Protein AF-0000000067861861 (afdb_homodimer)

Organism: Listeria monocytogenes serovar 1/2a (strain ATCC BAA-679 / EGD-e) (NCBI:txid169963)

pLDDT: mean 91.62, std 8.87, range [47.34, 98.38]

Radius of gyration: 22.75 Å; Cα contacts (8 Å, |Δi|>4): 854; chains: 2; bounding box: 58×66×50 Å

Foldseek 3Di:
DPPLVVLLVCCQQAVVVLLVPDPCFVVFKDKDKDAAFRKDKCLPDQFKKFWQAAKKWKFFDDDHDTATQDIHHHRDIRFLVCLVDPPSDPGSIIIIHGLHITMMMTGHHVSSCVSNVVRHHVVVSSVSNVVLVVLSNVLSVVLLVDDPLSSLLLQVQLQQVPQWDDDDQKTWRDQSCALCNVCSNNVHDSVVSLVSLVVCVVVPQWVDSHGGTIGDCVVSPVVPDPSSSRD/DPPLVVLLVCCQQFVVVLLVPDPCFVVFKDKDKDAAFDKDKCLPDQFKKFWQAAKKWKFFDDDHDTATQDIHHHRDIRALVCLVDPPSDPGSIIIIHGLHITMMMTGHHVSSCVSNVVRHHVVVSSVSNVVLVVLSNVLSVVLLVDDPLSSLLLQVQLQQVPQWDDDDQKTWRDQSCALCNVCSNNVHDSVVSLVSLVVCVVVPQWVDSHPGTIGDCVVSPVVPDPSSSRD

Solvent-accessible surface area (backbone atoms only — not comparable to full-atom values): 24322 Å² total; per-residue (Å²): 122,56,72,66,53,46,52,44,48,39,48,65,70,30,41,59,66,54,48,63,70,42,92,60,33,74,82,43,40,48,79,43,79,37,47,58,71,36,76,44,75,54,60,85,52,81,38,44,33,27,30,63,38,51,53,35,35,35,20,38,70,56,93,93,41,73,25,39,75,41,69,38,38,64,46,33,70,61,39,55,68,47,58,72,37,79,67,76,60,90,81,54,37,29,39,33,37,19,64,32,70,25,30,34,35,39,31,36,42,68,60,48,48,56,59,46,49,73,72,37,55,59,63,55,44,50,48,56,53,42,53,53,51,41,52,31,37,52,44,46,45,31,41,68,47,44,59,67,64,60,28,51,53,48,48,51,50,14,45,36,72,76,58,33,39,82,52,85,88,28,32,27,36,51,62,59,62,31,67,64,51,46,14,53,51,68,54,49,54,50,68,57,44,54,52,44,44,50,51,38,32,76,73,51,38,26,77,37,72,59,82,44,34,25,39,26,44,74,53,43,55,68,70,44,55,75,90,64,46,6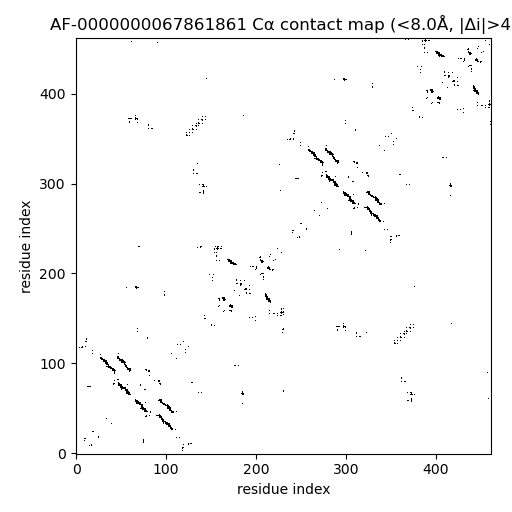2,99,122,57,72,66,54,45,52,43,47,40,49,65,70,29,41,57,66,54,47,62,70,41,92,61,32,74,81,43,41,47,78,43,80,37,48,57,72,35,76,44,76,54,60,84,52,82,38,44,33,27,30,63,37,52,52,35,36,35,21,38,72,57,91,94,42,74,25,40,76,42,70,37,37,65,45,34,68,62,38,54,69,47,57,73,35,81,66,76,57,90,82,53,37,30,39,33,36,18,61,31,71,26,31,34,33,38,31,36,42,69,60,49,48,57,59,45,48,73,72,38,56,59,63,56,44,50,47,54,52,42,53,53,51,40,53,33,37,51,46,47,45,32,40,68,48,44,57,66,64,62,29,50,52,49,49,51,51,14,45,35,71,76,56,32,38,82,51,85,86,29,33,26,36,50,63,57,62,32,66,64,52,46,14,54,50,68,55,50,54,50,68,58,44,53,53,43,43,50,51,38,30,75,73,51,38,26,77,38,70,59,82,44,34,25,39,26,42,75,54,43,55,68,72,44,56,74,89,64,47,62,98

Structure (mmCIF, N/CA/C/O backbone):
data_AF-0000000067861861-model_v1
#
loop_
_entity.id
_entity.type
_entity.pdbx_description
1 polymer 'Lmo2165 protein'
#
loop_
_atom_site.group_PDB
_atom_site.id
_atom_site.type_symbol
_atom_site.label_atom_id
_atom_site.label_alt_id
_atom_site.label_comp_id
_atom_site.label_asym_id
_atom_site.label_entity_id
_atom_site.label_seq_id
_atom_site.pdbx_PDB_ins_code
_atom_site.Cartn_x
_atom_site.Cartn_y
_atom_site.Cartn_z
_atom_site.occupancy
_atom_site.B_iso_or_equiv
_atom_site.auth_seq_id
_atom_site.auth_comp_id
_atom_site.auth_asym_id
_atom_site.auth_atom_id
_atom_site.pdbx_PDB_model_num
ATOM 1 N N . MET A 1 1 ? -14.945 -25.859 12.438 1 62.5 1 MET A N 1
ATOM 2 C CA . MET A 1 1 ? -15.68 -24.906 11.609 1 62.5 1 MET A CA 1
ATOM 3 C C . MET A 1 1 ? -16.906 -25.547 10.984 1 62.5 1 MET A C 1
ATOM 5 O O . MET A 1 1 ? -16.812 -26.625 10.398 1 62.5 1 MET A O 1
ATOM 9 N N . ASN A 1 2 ? -18.125 -25.156 11.328 1 80.62 2 ASN A N 1
ATOM 10 C CA . ASN A 1 2 ? -19.312 -25.734 10.703 1 80.62 2 ASN A CA 1
ATOM 11 C C . ASN A 1 2 ? -19.328 -25.484 9.195 1 80.62 2 ASN A C 1
ATOM 13 O O . ASN A 1 2 ? -18.469 -24.781 8.672 1 80.62 2 ASN A O 1
ATOM 17 N N . THR A 1 3 ? -20.031 -26.281 8.516 1 83.06 3 THR A N 1
ATOM 18 C CA . THR A 1 3 ? -20.094 -26.281 7.059 1 83.06 3 THR A CA 1
ATOM 19 C C . THR A 1 3 ? -20.266 -24.859 6.531 1 83.06 3 THR A C 1
ATOM 21 O O . THR A 1 3 ? -19.641 -24.484 5.539 1 83.06 3 THR A O 1
ATOM 24 N N . LEU A 1 4 ? -21.062 -24.125 7.246 1 84.88 4 LEU A N 1
ATOM 25 C CA . LEU A 1 4 ? -21.297 -22.75 6.84 1 84.88 4 LEU A CA 1
ATOM 26 C C . LEU A 1 4 ? -20.047 -21.906 6.988 1 84.88 4 LEU A C 1
ATOM 28 O O . LEU A 1 4 ? -19.688 -21.156 6.078 1 84.88 4 LEU A O 1
ATOM 32 N N . GLU A 1 5 ? -19.359 -22.062 8.023 1 84.19 5 GLU A N 1
ATOM 33 C CA . GLU A 1 5 ? -18.125 -21.328 8.281 1 84.19 5 GLU A CA 1
ATOM 34 C C . GLU A 1 5 ? -17.047 -21.688 7.266 1 84.19 5 GLU A C 1
ATOM 36 O O . GLU A 1 5 ? -16.281 -20.828 6.836 1 84.19 5 GLU A O 1
ATOM 41 N N . LYS A 1 6 ? -17.094 -22.953 6.922 1 84.44 6 LYS A N 1
ATOM 42 C CA . LYS A 1 6 ? -16.125 -23.406 5.934 1 84.44 6 LYS A CA 1
ATOM 43 C C . LYS A 1 6 ? -16.375 -22.766 4.57 1 84.44 6 L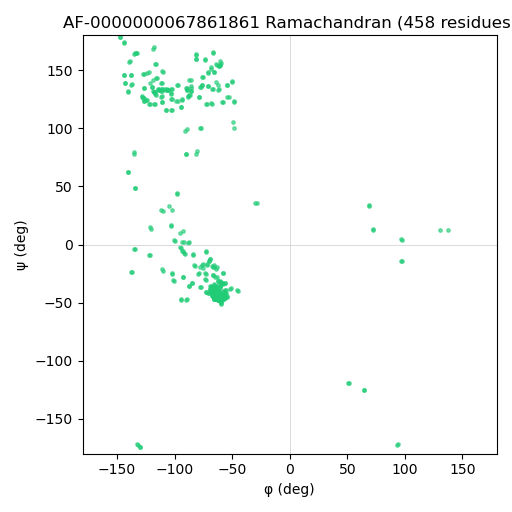YS A C 1
ATOM 45 O O . LYS A 1 6 ? -15.438 -22.375 3.883 1 84.44 6 LYS A O 1
ATOM 50 N N . ARG A 1 7 ? -17.688 -22.781 4.262 1 83 7 ARG A N 1
ATOM 51 C CA . ARG A 1 7 ? -18.062 -22.172 2.988 1 83 7 ARG A CA 1
ATOM 52 C C . ARG A 1 7 ? -17.719 -20.688 2.969 1 83 7 ARG A C 1
ATOM 54 O O . ARG A 1 7 ? -17.203 -20.188 1.976 1 83 7 ARG A O 1
ATOM 61 N N . GLN A 1 8 ? -17.922 -20.016 4.051 1 87.31 8 GLN A N 1
ATOM 62 C CA . GLN A 1 8 ? -17.609 -18.594 4.176 1 87.31 8 GLN A CA 1
ATOM 63 C C . GLN A 1 8 ? -16.109 -18.344 4.078 1 87.31 8 GLN A C 1
ATOM 65 O O . GLN A 1 8 ? -15.664 -17.422 3.391 1 87.31 8 GLN A O 1
ATOM 70 N N . HIS A 1 9 ? -15.406 -19.234 4.648 1 89.69 9 HIS A N 1
ATOM 71 C CA . HIS A 1 9 ? -13.953 -19.141 4.594 1 89.69 9 HIS A CA 1
ATOM 72 C C . HIS A 1 9 ? -13.438 -19.359 3.178 1 89.69 9 HIS A C 1
ATOM 74 O O . HIS A 1 9 ? -12.555 -18.641 2.707 1 89.69 9 HIS A O 1
ATOM 80 N N . GLU A 1 10 ? -13.969 -20.328 2.543 1 89.69 10 GLU A N 1
ATOM 81 C CA . GLU A 1 10 ? -13.562 -20.641 1.173 1 89.69 10 GLU A CA 1
ATOM 82 C C . GLU A 1 10 ? -13.836 -19.453 0.241 1 89.69 10 GLU A C 1
ATOM 84 O O . GLU A 1 10 ? -13 -19.109 -0.597 1 89.69 10 GLU A O 1
ATOM 89 N N . ILE A 1 11 ? -15.016 -18.844 0.352 1 92.31 11 ILE A N 1
ATOM 90 C CA . ILE A 1 11 ? -15.398 -17.719 -0.491 1 92.31 11 ILE A CA 1
ATOM 91 C C . ILE A 1 11 ? -14.422 -16.562 -0.292 1 92.31 11 ILE A C 1
ATOM 93 O O . ILE A 1 11 ? -14.031 -15.898 -1.254 1 92.31 11 ILE A O 1
ATOM 97 N N . LEU A 1 12 ? -13.953 -16.391 0.922 1 93.31 12 LEU A N 1
ATOM 98 C CA . LEU A 1 12 ? -13.047 -15.297 1.236 1 93.31 12 LEU A CA 1
ATOM 99 C C . LEU A 1 12 ? -11.633 -15.609 0.759 1 93.31 12 LEU A C 1
ATOM 101 O O . LEU A 1 12 ? -10.961 -14.742 0.195 1 93.31 12 LEU A O 1
ATOM 105 N N . THR A 1 13 ? -11.211 -16.859 0.845 1 92.69 13 THR A N 1
ATOM 106 C CA . THR A 1 13 ? -9.797 -17.172 0.64 1 92.69 13 THR A CA 1
ATOM 107 C C . THR A 1 13 ? -9.57 -17.75 -0.756 1 92.69 13 THR A C 1
ATOM 109 O O . THR A 1 13 ? -8.461 -17.688 -1.283 1 92.69 13 THR A O 1
ATOM 112 N N . ASN A 1 14 ? -10.602 -18.344 -1.363 1 93.56 14 ASN A N 1
ATOM 113 C CA . ASN A 1 14 ? -10.508 -18.953 -2.684 1 93.56 14 ASN A CA 1
ATOM 114 C C . ASN A 1 14 ? -11.758 -18.688 -3.518 1 93.56 14 ASN A C 1
ATOM 116 O O . ASN A 1 14 ? -12.422 -19.625 -3.961 1 93.56 14 ASN A O 1
ATOM 120 N N . PRO A 1 15 ? -12.039 -17.422 -3.816 1 96.25 15 PRO A N 1
ATOM 121 C CA . PRO A 1 15 ? -13.305 -17.078 -4.469 1 96.25 15 PRO A CA 1
ATOM 122 C C . PRO A 1 15 ? -13.43 -17.672 -5.871 1 96.25 15 PRO A C 1
ATOM 124 O O . PRO A 1 15 ? -14.523 -18.047 -6.297 1 96.25 15 PRO A O 1
ATOM 127 N N . LEU A 1 16 ? -12.344 -17.719 -6.602 1 97 16 LEU A N 1
ATOM 128 C CA . LEU A 1 16 ? -12.398 -18.297 -7.934 1 97 16 LEU A CA 1
ATOM 129 C C . LEU A 1 16 ? -12.859 -19.75 -7.875 1 97 16 LEU A C 1
ATOM 131 O O . LEU A 1 16 ? -13.711 -20.172 -8.656 1 97 16 LEU A O 1
ATOM 135 N N . HIS A 1 17 ? -12.25 -20.531 -6.973 1 96.44 17 HIS A N 1
ATOM 136 C CA . HIS A 1 17 ? -12.633 -21.938 -6.789 1 96.44 17 HIS A CA 1
ATOM 137 C C . HIS A 1 17 ? -14.125 -22.062 -6.484 1 96.44 17 HIS A C 1
ATOM 139 O O . HIS A 1 17 ? -14.797 -22.953 -7.016 1 96.44 17 HIS A O 1
ATOM 145 N N . PHE A 1 18 ? -14.633 -21.203 -5.672 1 96.38 18 PHE A N 1
ATOM 146 C CA . PHE A 1 18 ? -16.047 -21.203 -5.32 1 96.38 18 PHE A CA 1
ATOM 147 C C . PHE A 1 18 ? -16.922 -20.938 -6.543 1 96.38 18 PHE A C 1
ATOM 149 O O . PHE A 1 18 ? -17.922 -21.609 -6.766 1 96.38 18 PHE A O 1
ATOM 156 N N . CYS A 1 19 ? -16.578 -19.938 -7.336 1 97 19 CYS A N 1
ATOM 157 C CA . CYS A 1 19 ? -17.328 -19.578 -8.531 1 97 19 CYS A CA 1
ATOM 158 C C . CYS A 1 19 ? -17.359 -20.734 -9.523 1 97 19 CYS A C 1
ATOM 160 O O . CYS A 1 19 ? -18.359 -20.969 -10.195 1 97 19 CYS A O 1
ATOM 162 N N . LYS A 1 20 ? -16.297 -21.438 -9.594 1 97.19 20 LYS A N 1
ATOM 163 C CA . LYS A 1 20 ? -16.156 -22.531 -10.555 1 97.19 20 LYS A CA 1
ATOM 164 C C . LYS A 1 20 ? -17.125 -23.672 -10.25 1 97.19 20 LYS A C 1
ATOM 166 O O . LYS A 1 20 ? -17.391 -24.516 -11.109 1 97.19 20 LYS A O 1
ATOM 171 N N . LYS A 1 21 ? -17.641 -23.703 -9.07 1 96 21 LYS A N 1
ATOM 172 C CA . LYS A 1 21 ? -18.578 -24.75 -8.672 1 96 21 LYS A CA 1
ATOM 173 C C . LYS A 1 21 ? -19.953 -24.516 -9.273 1 96 21 LYS A C 1
ATOM 175 O O . LYS A 1 21 ? -20.812 -25.406 -9.281 1 96 21 LYS A O 1
ATOM 180 N N . SER A 1 22 ? -20.203 -23.344 -9.719 1 96.69 22 SER A N 1
ATOM 181 C CA . SER A 1 22 ? -21.5 -23.016 -10.328 1 96.69 22 SER A CA 1
ATOM 182 C C . SER A 1 22 ? -21.594 -23.578 -11.742 1 96.69 22 SER A C 1
ATOM 184 O O . SER A 1 22 ? -20.641 -23.469 -12.523 1 96.69 22 SER A O 1
ATOM 186 N N . GLY A 1 23 ? -22.719 -24.141 -12.086 1 96.81 23 GLY A N 1
ATOM 187 C CA . GLY A 1 23 ? -22.953 -24.625 -13.438 1 96.81 23 GLY A CA 1
ATOM 188 C C . GLY A 1 23 ? -22.953 -23.5 -14.469 1 96.81 23 GLY A C 1
ATOM 189 O O . GLY A 1 23 ? -22.766 -23.75 -15.656 1 96.81 23 GLY A O 1
ATOM 190 N N . ASP A 1 24 ? -23.172 -22.234 -14.055 1 97.44 24 ASP A N 1
ATOM 191 C CA . ASP A 1 24 ? -23.25 -21.078 -14.953 1 97.44 24 ASP A CA 1
ATOM 192 C C . ASP A 1 24 ? -21.891 -20.422 -15.109 1 97.44 24 ASP A C 1
ATOM 194 O O . ASP A 1 24 ? -21.75 -19.453 -15.859 1 97.44 24 ASP A O 1
ATOM 198 N N . PHE A 1 25 ? -20.859 -20.922 -14.523 1 97.81 25 PHE A N 1
ATOM 199 C CA . PHE A 1 25 ? -19.547 -20.281 -14.477 1 97.81 25 PHE A CA 1
ATOM 200 C C . PHE A 1 25 ? -19.016 -20.047 -15.883 1 97.81 25 PHE A C 1
ATOM 202 O O . PHE A 1 25 ? -18.562 -18.953 -16.203 1 97.81 25 PHE A O 1
ATOM 209 N N . ALA A 1 26 ? -19.125 -21.031 -16.703 1 97.5 26 ALA A N 1
ATOM 210 C CA . ALA A 1 26 ? -18.578 -20.969 -18.062 1 97.5 26 ALA A CA 1
ATOM 211 C C . ALA A 1 26 ? -19.219 -19.828 -18.844 1 97.5 26 ALA A C 1
ATOM 213 O O . ALA A 1 26 ? -18.562 -19.188 -19.672 1 97.5 26 ALA A O 1
ATOM 214 N N . LYS A 1 27 ? -20.438 -19.547 -18.547 1 97.88 27 LYS A N 1
ATOM 215 C CA . LYS A 1 27 ? -21.188 -18.516 -19.266 1 97.88 27 LYS A CA 1
ATOM 216 C C . LYS A 1 27 ? -20.781 -17.125 -18.797 1 97.88 27 LYS A C 1
ATOM 218 O O . LYS A 1 27 ? -21 -16.125 -19.516 1 97.88 27 LYS A O 1
ATOM 223 N N . HIS A 1 28 ? -20.188 -17.062 -17.656 1 97.56 28 HIS A N 1
ATOM 224 C CA . HIS A 1 28 ? -19.938 -15.758 -17.047 1 97.56 28 HIS A CA 1
ATOM 225 C C . HIS A 1 28 ? -18.453 -15.539 -16.797 1 97.56 28 HIS A C 1
ATOM 227 O O . HIS A 1 28 ? -18.062 -14.672 -16.016 1 97.56 28 HIS A O 1
ATOM 233 N N . SER A 1 29 ? -17.625 -16.344 -17.406 1 97.06 29 SER A N 1
ATOM 234 C CA . SER A 1 29 ? -16.188 -16.234 -17.203 1 97.06 29 SER A CA 1
ATOM 235 C C . SER A 1 29 ? -15.43 -16.438 -18.516 1 97.06 29 SER A C 1
ATOM 237 O O . SER A 1 29 ? -15.977 -17 -19.469 1 97.06 29 SER A O 1
ATOM 239 N N . MET A 1 30 ? -14.273 -15.945 -18.578 1 96.44 30 MET A N 1
ATOM 240 C CA . MET A 1 30 ? -13.383 -16.094 -19.734 1 96.44 30 MET A CA 1
ATOM 241 C C . MET A 1 30 ? -11.945 -16.312 -19.281 1 96.44 30 MET A C 1
ATOM 243 O O . MET A 1 30 ? -11.445 -15.586 -18.406 1 96.44 30 MET A O 1
ATOM 247 N N . SER A 1 31 ? -11.312 -17.297 -19.859 1 96.88 31 SER A N 1
ATOM 248 C CA . SER A 1 31 ? -9.906 -17.562 -19.594 1 96.88 31 SER A CA 1
ATOM 249 C C . SER A 1 31 ? -9.008 -16.797 -20.578 1 96.88 31 SER A C 1
ATOM 251 O O . SER A 1 31 ? -9.273 -16.781 -21.781 1 96.88 31 SER A O 1
ATOM 253 N N . ILE A 1 32 ? -7.988 -16.188 -20.078 1 96.06 32 ILE A N 1
ATOM 254 C CA . ILE A 1 32 ? -7.023 -15.43 -20.875 1 96.06 32 ILE A CA 1
ATOM 255 C C . ILE A 1 32 ? -5.625 -16 -20.672 1 96.06 32 ILE A C 1
ATOM 257 O O . ILE A 1 32 ? -5.121 -16.047 -19.547 1 96.06 32 ILE A O 1
ATOM 261 N N . LYS A 1 33 ? -5.047 -16.422 -21.719 1 97.94 33 LYS A N 1
ATOM 262 C CA . LYS A 1 33 ? -3.676 -16.922 -21.656 1 97.94 33 LYS A CA 1
ATOM 263 C C . LYS A 1 33 ? -2.668 -15.781 -21.797 1 97.94 33 LYS A C 1
ATOM 265 O O . LYS A 1 33 ? -2.834 -14.891 -22.625 1 97.94 33 LYS A O 1
ATOM 270 N N . LEU A 1 34 ? -1.706 -15.789 -20.906 1 97.19 34 LEU A N 1
ATOM 271 C CA . LEU A 1 34 ? -0.598 -14.844 -20.969 1 97.19 34 LEU A CA 1
ATOM 272 C C . LEU A 1 34 ? 0.704 -15.555 -21.328 1 97.19 34 LEU A C 1
ATOM 274 O O . LEU A 1 34 ? 1.073 -16.531 -20.688 1 97.19 34 LEU A O 1
ATOM 278 N N . SER A 1 35 ? 1.356 -15.023 -22.359 1 97.06 35 SER A N 1
ATOM 279 C CA . SER A 1 35 ? 2.672 -15.547 -22.703 1 97.06 35 SER A CA 1
ATOM 280 C C . SER A 1 35 ? 3.76 -14.945 -21.812 1 97.06 35 SER A C 1
ATOM 282 O O . SER A 1 35 ? 3.543 -13.914 -21.172 1 97.06 35 SER A O 1
ATOM 284 N N . LYS A 1 36 ? 4.859 -15.609 -21.859 1 95.5 36 LYS A N 1
ATOM 285 C CA . LYS A 1 36 ? 6.016 -15.062 -21.156 1 95.5 36 LYS A CA 1
ATOM 286 C C . LYS A 1 36 ? 6.305 -13.633 -21.594 1 95.5 36 LYS A C 1
ATOM 288 O O . LYS A 1 36 ? 6.332 -13.344 -22.797 1 95.5 36 LYS A O 1
ATOM 293 N N . ASN A 1 37 ? 6.391 -12.734 -20.625 1 94.5 37 ASN A N 1
ATOM 294 C CA . ASN A 1 37 ? 6.754 -11.336 -20.797 1 94.5 37 ASN A CA 1
ATOM 295 C C . ASN A 1 37 ? 5.625 -10.547 -21.469 1 94.5 37 ASN A C 1
ATOM 297 O O . ASN A 1 37 ? 5.848 -9.445 -21.969 1 94.5 37 ASN A O 1
ATOM 301 N N . GLU A 1 38 ? 4.492 -11.195 -21.5 1 94.06 38 GLU A N 1
ATOM 302 C CA . GLU A 1 38 ? 3.355 -10.453 -22.031 1 94.06 38 GLU A CA 1
ATOM 303 C C . GLU A 1 38 ? 2.789 -9.484 -20.984 1 94.06 38 GLU A C 1
ATOM 305 O O . GLU A 1 38 ? 2.545 -9.875 -19.844 1 94.06 38 GLU A O 1
ATOM 310 N N . LEU A 1 39 ? 2.678 -8.25 -21.391 1 94 39 LEU A N 1
ATOM 311 C CA . LEU A 1 39 ? 2.033 -7.242 -20.547 1 94 39 LEU A CA 1
ATOM 312 C C . LEU A 1 39 ? 0.525 -7.23 -20.781 1 94 39 LEU A C 1
ATOM 314 O O . LEU A 1 39 ? 0.064 -7.219 -21.922 1 94 39 LEU A O 1
ATOM 318 N N . PHE A 1 40 ? -0.239 -7.312 -19.734 1 93.81 40 PHE A N 1
ATOM 319 C CA . PHE A 1 40 ? -1.694 -7.301 -19.812 1 93.81 40 PHE A CA 1
ATOM 320 C C . PHE A 1 40 ? -2.271 -6.18 -18.953 1 93.81 40 PHE A C 1
ATOM 322 O O . PHE A 1 40 ? -2.008 -6.113 -17.75 1 93.81 40 PHE A O 1
ATOM 329 N N . ASP A 1 41 ? -3.072 -5.289 -19.547 1 90 41 ASP A N 1
ATOM 330 C CA . ASP A 1 41 ? -3.725 -4.18 -18.859 1 90 41 ASP A CA 1
ATOM 331 C C . ASP A 1 41 ? -5.141 -4.555 -18.422 1 90 41 ASP A C 1
ATOM 333 O O . ASP A 1 41 ? -6.008 -4.789 -19.266 1 90 41 ASP A O 1
ATOM 337 N N . VAL A 1 42 ? -5.402 -4.543 -17.078 1 83.12 42 VAL A N 1
ATOM 338 C CA . VAL A 1 42 ? -6.711 -4.953 -16.594 1 83.12 42 VAL A CA 1
ATOM 339 C C . VAL A 1 42 ? -7.598 -3.727 -16.406 1 83.12 42 VAL A C 1
ATOM 341 O O . VAL A 1 42 ? -8.719 -3.836 -15.891 1 83.12 42 VAL A O 1
ATOM 344 N N . ASP A 1 43 ? -7.312 -2.506 -16.578 1 69.25 43 ASP A N 1
ATOM 345 C CA . ASP A 1 43 ? -8.07 -1.273 -16.391 1 69.25 43 ASP A CA 1
ATOM 346 C C . ASP A 1 43 ? -9.344 -1.28 -17.234 1 69.25 43 ASP A C 1
ATOM 348 O O . ASP A 1 43 ? -10.352 -0.68 -16.859 1 69.25 43 ASP A O 1
ATOM 352 N N . PHE A 1 44 ? -9.422 -1.945 -18.219 1 62.88 44 PHE A N 1
ATOM 353 C CA . PHE A 1 44 ? -10.555 -1.849 -19.125 1 62.88 44 PHE A CA 1
ATOM 354 C C . PHE A 1 44 ? -11.492 -3.037 -18.969 1 62.88 44 PHE A C 1
ATOM 356 O O . PHE A 1 44 ? -12.281 -3.34 -19.859 1 62.88 44 PHE A O 1
ATOM 363 N N . VAL A 1 45 ? -11.438 -3.387 -17.672 1 63.56 45 VAL A N 1
ATOM 364 C CA . VAL A 1 45 ? -12.188 -4.637 -17.562 1 63.56 45 VAL A CA 1
ATOM 365 C C . VAL A 1 45 ? -13.375 -4.457 -16.625 1 63.56 45 VAL A C 1
ATOM 367 O O . VAL A 1 45 ? -13.32 -3.656 -15.695 1 63.56 45 VAL A O 1
ATOM 370 N N . THR A 1 46 ? -14.523 -5.121 -17.031 1 75.31 46 THR A N 1
ATOM 371 C CA . THR A 1 46 ? -15.789 -4.973 -16.328 1 75.31 46 THR A CA 1
ATOM 372 C C . THR A 1 46 ? -15.977 -6.094 -15.305 1 75.31 46 THR A C 1
ATOM 374 O O . THR A 1 46 ? -17.031 -6.199 -14.68 1 75.31 46 THR A O 1
ATOM 377 N N . GLY A 1 47 ? -14.953 -6.844 -15.078 1 90.06 47 GLY A N 1
ATOM 378 C CA . GLY A 1 47 ? -15.109 -7.945 -14.141 1 90.06 47 GLY A CA 1
ATOM 379 C C . GLY A 1 47 ? -13.984 -8.023 -13.125 1 90.06 47 GLY A C 1
ATOM 380 O O . GLY A 1 47 ? -13.266 -7.051 -12.914 1 90.06 47 GLY A O 1
ATOM 381 N N . ILE A 1 48 ? -14.023 -9.094 -12.398 1 94.69 48 ILE A N 1
ATOM 382 C CA . ILE A 1 48 ? -12.945 -9.398 -11.461 1 94.69 48 ILE A CA 1
ATOM 383 C C . ILE A 1 48 ? -12.055 -10.492 -12.047 1 94.69 48 ILE A C 1
ATOM 385 O O . ILE A 1 48 ? -12.539 -11.461 -12.625 1 94.69 48 ILE A O 1
ATOM 389 N N . TYR A 1 49 ? -10.812 -10.281 -11.961 1 95.88 49 TYR A N 1
ATOM 390 C CA . TYR A 1 49 ? -9.836 -11.164 -12.586 1 95.88 49 TYR A CA 1
ATOM 391 C C . TYR A 1 49 ? -9.031 -11.922 -11.539 1 95.88 49 TYR A C 1
ATOM 393 O O . TYR A 1 49 ? -8.641 -11.344 -10.516 1 95.88 49 TYR A O 1
ATOM 401 N N . PHE A 1 50 ? -8.797 -13.188 -11.812 1 97.44 50 PHE A N 1
ATOM 402 C CA . PHE A 1 50 ? -8.039 -14.062 -10.914 1 97.44 50 PHE A CA 1
ATOM 403 C C . PHE A 1 50 ? -6.898 -14.742 -11.656 1 97.44 50 PHE A C 1
ATOM 405 O O . PHE A 1 50 ? -7.035 -15.078 -12.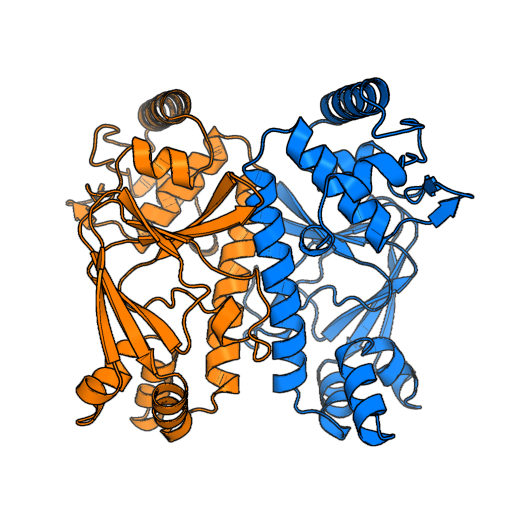836 1 97.44 50 PHE A O 1
ATOM 412 N N . VAL A 1 51 ? -5.824 -14.953 -10.93 1 97.75 51 VAL A N 1
ATOM 413 C CA . VAL A 1 51 ? -4.824 -15.875 -11.453 1 97.75 51 VAL A CA 1
ATOM 414 C C . VAL A 1 51 ? -5.352 -17.312 -11.375 1 97.75 51 VAL A C 1
ATOM 416 O O . VAL A 1 51 ? -5.73 -17.781 -10.305 1 97.75 51 VAL A O 1
ATOM 419 N N . GLU A 1 52 ? -5.414 -17.922 -12.492 1 98 52 GLU A N 1
ATOM 420 C CA . GLU A 1 52 ? -5.84 -19.328 -12.539 1 98 52 GLU A CA 1
ATOM 421 C C . GLU A 1 52 ? -4.641 -20.266 -12.516 1 98 52 GLU A C 1
ATOM 423 O O . GLU A 1 52 ? -4.656 -21.281 -11.812 1 98 52 GLU A O 1
ATOM 428 N N . LYS A 1 53 ? -3.67 -19.969 -13.344 1 97.69 53 LYS A N 1
ATOM 429 C CA . LYS A 1 53 ? -2.447 -20.766 -13.414 1 97.69 53 LYS A CA 1
ATOM 430 C C . LYS A 1 53 ? -1.217 -19.859 -13.516 1 97.69 53 LYS A C 1
ATOM 432 O O . LYS A 1 53 ? -1.237 -18.844 -14.219 1 97.69 53 LYS A O 1
ATOM 437 N N . GLY A 1 54 ? -0.161 -20.312 -12.711 1 96.69 54 GLY A N 1
ATOM 438 C CA . GLY A 1 54 ? 1.126 -19.656 -12.836 1 96.69 54 GLY A CA 1
ATOM 439 C C . GLY A 1 54 ? 1.315 -18.531 -11.828 1 96.69 54 GLY A C 1
ATOM 440 O O . GLY A 1 54 ? 0.565 -18.422 -10.859 1 96.69 54 GLY A O 1
ATOM 441 N N . ILE A 1 55 ? 2.4 -17.75 -11.977 1 96.88 55 ILE A N 1
ATOM 442 C CA . ILE A 1 55 ? 2.74 -16.578 -11.188 1 96.88 55 ILE A CA 1
ATOM 443 C C . ILE A 1 55 ? 2.691 -15.336 -12.07 1 96.88 55 ILE A C 1
ATOM 445 O O . ILE A 1 55 ? 3.146 -15.359 -13.219 1 96.88 55 ILE A O 1
ATOM 449 N N . VAL A 1 56 ? 2.057 -14.312 -11.602 1 97.25 56 VAL A N 1
ATOM 450 C CA . VAL A 1 56 ? 1.927 -13.062 -12.336 1 97.25 56 VAL A CA 1
ATOM 451 C C . VAL A 1 56 ? 2.398 -11.898 -11.469 1 97.25 56 VAL A C 1
ATOM 453 O O . VAL A 1 56 ? 2.113 -11.859 -10.273 1 97.25 56 VAL A O 1
ATOM 456 N N . MET A 1 57 ? 3.182 -11.016 -12.055 1 96.69 57 MET A N 1
ATOM 457 C CA . MET A 1 57 ? 3.555 -9.781 -11.367 1 96.69 57 MET A CA 1
ATOM 458 C C . MET A 1 57 ? 2.537 -8.68 -11.648 1 96.69 57 MET A C 1
ATOM 460 O O . MET A 1 57 ? 2.115 -8.492 -12.789 1 96.69 57 MET A O 1
ATOM 464 N N . LYS A 1 58 ? 2.145 -8.047 -10.625 1 96 58 LYS A N 1
ATOM 465 C CA . LYS A 1 58 ? 1.196 -6.938 -10.719 1 96 58 LYS A CA 1
ATOM 466 C C . LYS A 1 58 ? 1.871 -5.605 -10.398 1 96 58 LYS A C 1
ATOM 468 O O . LYS A 1 58 ? 2.643 -5.512 -9.438 1 96 58 LYS A O 1
ATOM 473 N N . GLY A 1 59 ? 1.631 -4.586 -11.203 1 93.12 59 GLY A N 1
ATOM 474 C CA . GLY A 1 59 ? 2.172 -3.256 -10.984 1 93.12 59 GLY A CA 1
ATOM 475 C C . GLY A 1 59 ? 1.214 -2.148 -11.383 1 93.12 59 GLY A C 1
ATOM 476 O O . GLY A 1 59 ? 0.103 -2.418 -11.844 1 93.12 59 GLY A O 1
ATOM 477 N N . THR A 1 60 ? 1.601 -0.991 -11.094 1 89.06 60 THR A N 1
ATOM 478 C CA . THR A 1 60 ? 0.909 0.227 -11.5 1 89.06 60 THR A CA 1
ATOM 479 C C . THR A 1 60 ? 1.783 1.061 -12.438 1 89.06 60 THR A C 1
ATOM 481 O O . THR A 1 60 ? 3.012 0.955 -12.398 1 89.06 60 THR A O 1
ATOM 484 N N . GLN A 1 61 ? 1.067 1.84 -13.211 1 87.38 61 GLN A N 1
ATOM 485 C CA . GLN A 1 61 ? 1.807 2.564 -14.242 1 87.38 61 GLN A CA 1
ATOM 486 C C . GLN A 1 61 ? 1.652 4.074 -14.07 1 87.38 61 GLN A C 1
ATOM 488 O O . GLN A 1 61 ? 0.563 4.559 -13.758 1 87.38 61 GLN A O 1
ATOM 493 N N . ILE A 1 62 ? 2.723 4.77 -14.18 1 77.75 62 ILE A N 1
ATOM 494 C CA . ILE A 1 62 ? 2.756 6.219 -14.352 1 77.75 62 ILE A CA 1
ATOM 495 C C . ILE A 1 62 ? 3.596 6.574 -15.578 1 77.75 62 ILE A C 1
ATOM 497 O O . ILE A 1 62 ? 4.754 6.16 -15.688 1 77.75 62 ILE A O 1
ATOM 501 N N . ASP A 1 63 ? 2.967 7.316 -16.516 1 78.88 63 ASP A N 1
ATOM 502 C CA . ASP A 1 63 ? 3.621 7.613 -17.797 1 78.88 63 ASP A CA 1
ATOM 503 C C . ASP A 1 63 ? 4.152 6.34 -18.438 1 78.88 63 ASP A C 1
ATOM 505 O O . ASP A 1 63 ? 3.41 5.375 -18.625 1 78.88 63 ASP A O 1
ATOM 509 N N . ASP A 1 64 ? 5.449 6.285 -18.641 1 82.5 64 ASP A N 1
ATOM 510 C CA . ASP A 1 64 ? 6.012 5.137 -19.344 1 82.5 64 ASP A CA 1
ATOM 511 C C . ASP A 1 64 ? 6.676 4.168 -18.375 1 82.5 64 ASP A C 1
ATOM 513 O O . ASP A 1 64 ? 7.34 3.217 -18.797 1 82.5 64 ASP A O 1
ATOM 517 N N . TYR A 1 65 ? 6.324 4.367 -17.172 1 84.94 65 TYR A N 1
ATOM 518 C CA . TYR A 1 65 ? 6.996 3.545 -16.172 1 84.94 65 TYR A CA 1
ATOM 519 C C . TYR A 1 65 ? 6 2.658 -15.438 1 84.94 65 TYR A C 1
ATOM 521 O O . TYR A 1 65 ? 4.906 3.104 -15.086 1 84.94 65 TYR A O 1
ATOM 529 N N . ILE A 1 66 ? 6.355 1.358 -15.352 1 90.62 66 ILE A N 1
ATOM 530 C CA . ILE A 1 66 ? 5.566 0.421 -14.562 1 90.62 66 ILE A CA 1
ATOM 531 C C . ILE A 1 66 ? 6.355 -0.014 -13.328 1 90.62 66 ILE A C 1
ATOM 533 O O . ILE A 1 66 ? 7.484 -0.496 -13.445 1 90.62 66 ILE A O 1
ATOM 537 N N . GLY A 1 67 ? 5.785 0.215 -12.211 1 91.94 67 GLY A N 1
ATOM 538 C CA . GLY A 1 67 ? 6.332 -0.303 -10.969 1 91.94 67 GLY A CA 1
ATOM 539 C C . GLY A 1 67 ? 5.582 -1.516 -10.445 1 91.94 67 GLY A C 1
ATOM 540 O O . GLY A 1 67 ? 4.41 -1.417 -10.078 1 91.94 67 GLY A O 1
ATOM 541 N N . TYR A 1 68 ? 6.277 -2.656 -10.391 1 94.06 68 TYR A N 1
ATOM 542 C CA . TYR A 1 68 ? 5.668 -3.887 -9.898 1 94.06 68 TYR A CA 1
ATOM 543 C C . TYR A 1 68 ? 5.777 -3.982 -8.383 1 94.06 68 TYR A C 1
ATOM 545 O O . TYR A 1 68 ? 6.836 -3.701 -7.812 1 94.06 68 TYR A O 1
ATOM 553 N N . ASP A 1 69 ? 4.668 -4.387 -7.766 1 92.44 69 ASP A N 1
ATOM 554 C CA . ASP A 1 69 ? 4.703 -4.348 -6.305 1 92.44 69 ASP A CA 1
ATOM 555 C C . ASP A 1 69 ? 4.117 -5.621 -5.703 1 92.44 69 ASP A C 1
ATOM 557 O O . ASP A 1 69 ? 4.172 -5.82 -4.488 1 92.44 69 ASP A O 1
ATOM 561 N N . GLN A 1 70 ? 3.59 -6.523 -6.566 1 95.25 70 GLN A N 1
ATOM 562 C CA . GLN A 1 70 ? 3.021 -7.75 -6.016 1 95.25 70 GLN A CA 1
ATOM 563 C C . GLN A 1 70 ? 3.285 -8.938 -6.938 1 95.25 70 GLN A C 1
ATOM 565 O O . GLN A 1 70 ? 3.355 -8.781 -8.156 1 95.25 70 GLN A O 1
ATOM 570 N N . LEU A 1 71 ? 3.467 -10.023 -6.266 1 96.38 71 LEU A N 1
ATOM 571 C CA . LEU A 1 71 ? 3.414 -11.32 -6.941 1 96.38 71 LEU A CA 1
ATOM 572 C C . LEU A 1 71 ? 2.09 -12.023 -6.66 1 96.38 71 LEU A C 1
ATOM 574 O O . LEU A 1 71 ? 1.631 -12.055 -5.516 1 96.38 71 LEU A O 1
ATOM 578 N N . LEU A 1 72 ? 1.473 -12.477 -7.699 1 96.75 72 LEU A N 1
ATOM 579 C CA . LEU A 1 72 ? 0.18 -13.141 -7.578 1 96.75 72 LEU A CA 1
ATOM 580 C C . LEU A 1 72 ? 0.275 -14.602 -8.008 1 96.75 72 LEU A C 1
ATOM 582 O O . LEU A 1 72 ? 1.01 -14.93 -8.945 1 96.75 72 LEU A O 1
ATOM 586 N N . LYS A 1 73 ? -0.436 -15.383 -7.332 1 95.94 73 LYS A N 1
ATOM 587 C CA . LYS A 1 73 ? -0.51 -16.812 -7.633 1 95.94 73 LYS A CA 1
ATOM 588 C C . LYS A 1 73 ? -1.96 -17.281 -7.719 1 95.94 73 LYS A C 1
ATOM 590 O O . LYS A 1 73 ? -2.885 -16.469 -7.699 1 95.94 73 LYS A O 1
ATOM 595 N N . HIS A 1 74 ? -2.174 -18.594 -7.871 1 96.25 74 HIS A N 1
ATOM 596 C CA . HIS A 1 74 ? -3.492 -19.188 -8.047 1 96.25 74 HIS A CA 1
ATOM 597 C C . HIS A 1 74 ? -4.48 -18.656 -7.012 1 96.25 74 HIS A C 1
ATOM 599 O O . HIS A 1 74 ? -4.215 -18.719 -5.809 1 96.25 74 HIS A O 1
ATOM 605 N N . GLY A 1 75 ? -5.559 -18.094 -7.488 1 95.94 75 GLY A N 1
ATOM 606 C CA . GLY A 1 75 ? -6.633 -17.656 -6.609 1 95.94 75 GLY A CA 1
ATOM 607 C C . GLY A 1 75 ? -6.566 -16.188 -6.262 1 95.94 75 GLY A C 1
ATOM 608 O O . GLY A 1 75 ? -7.547 -15.609 -5.781 1 95.94 75 GLY A O 1
ATOM 609 N N . ASP A 1 76 ? -5.457 -15.547 -6.512 1 96.06 76 ASP A N 1
ATOM 610 C CA . ASP A 1 76 ? -5.301 -14.141 -6.148 1 96.06 76 ASP A CA 1
ATOM 611 C C . ASP A 1 76 ? -6.062 -13.234 -7.113 1 96.06 76 ASP A C 1
ATOM 613 O O . ASP A 1 76 ? -6.129 -13.516 -8.312 1 96.06 76 ASP A O 1
ATOM 617 N N . VAL A 1 77 ? -6.633 -12.156 -6.602 1 95.88 77 VAL A N 1
ATOM 618 C CA . VAL A 1 77 ? -7.332 -11.156 -7.402 1 95.88 77 VAL A CA 1
ATOM 619 C C . VAL A 1 77 ? -6.316 -10.258 -8.102 1 95.88 77 VAL A C 1
ATOM 621 O O . VAL A 1 77 ? -5.398 -9.734 -7.465 1 95.88 77 VAL A O 1
ATOM 624 N N . CYS A 1 78 ? -6.543 -9.992 -9.391 1 95.12 78 CYS A N 1
ATOM 625 C CA . CYS A 1 78 ? -5.59 -9.227 -10.188 1 95.12 78 CYS A CA 1
ATOM 626 C C . CYS A 1 78 ? -5.934 -7.742 -10.172 1 95.12 78 CYS A C 1
ATOM 628 O O . CYS A 1 78 ? -5.055 -6.898 -10.352 1 95.12 78 CYS A O 1
ATOM 630 N N . ASN A 1 79 ? -7.168 -7.465 -10 1 92.38 79 ASN A N 1
ATOM 631 C CA . ASN A 1 79 ? -7.609 -6.09 -10.203 1 92.38 79 ASN A CA 1
ATOM 632 C C . ASN A 1 79 ? -8.523 -5.621 -9.07 1 92.38 79 ASN A C 1
ATOM 634 O O . ASN A 1 79 ? -9.562 -5.016 -9.32 1 92.38 79 ASN A O 1
ATOM 638 N N . PHE A 1 80 ? -8.125 -5.836 -7.848 1 92.19 80 PHE A N 1
ATOM 639 C CA . PHE A 1 80 ? -8.977 -5.555 -6.699 1 92.19 80 PHE A CA 1
ATOM 640 C C . PHE A 1 80 ? -9.289 -4.062 -6.609 1 92.19 80 PHE A C 1
ATOM 642 O O . PHE A 1 80 ? -10.43 -3.678 -6.348 1 92.19 80 PHE A O 1
ATOM 649 N N . SER A 1 81 ? -8.273 -3.262 -6.82 1 88.5 81 SER A N 1
ATOM 650 C CA . SER A 1 81 ? -8.469 -1.82 -6.699 1 88.5 81 SER A CA 1
ATOM 651 C C . SER A 1 81 ? -9.547 -1.327 -7.66 1 88.5 81 SER A C 1
ATOM 653 O O . SER A 1 81 ? -10.406 -0.535 -7.277 1 88.5 81 SER A O 1
ATOM 655 N N . SER A 1 82 ? -9.484 -1.774 -8.836 1 87.25 82 SER A N 1
ATOM 656 C CA . SER A 1 82 ? -10.484 -1.386 -9.828 1 87.25 82 SER A CA 1
ATOM 657 C C . SER A 1 82 ? -11.852 -1.989 -9.5 1 87.25 82 SER A C 1
ATOM 659 O O . SER A 1 82 ? -12.883 -1.358 -9.727 1 87.25 82 SER A O 1
ATOM 661 N N . PHE A 1 83 ? -11.883 -3.178 -8.984 1 90.12 83 PHE A N 1
ATOM 662 C CA . PHE A 1 83 ? -13.117 -3.859 -8.641 1 90.12 83 PHE A CA 1
ATOM 663 C C . PHE A 1 83 ? -13.852 -3.127 -7.52 1 90.12 83 PHE A C 1
ATOM 665 O O . PHE A 1 83 ? -15.078 -3.014 -7.539 1 90.12 83 PHE A O 1
ATOM 672 N N . MET A 1 84 ? -13.055 -2.691 -6.543 1 87.62 84 MET A N 1
ATOM 673 C CA . MET A 1 84 ? -13.648 -2.055 -5.367 1 87.62 84 MET A CA 1
ATOM 674 C C . MET A 1 84 ? -14.172 -0.663 -5.707 1 87.62 84 MET A C 1
ATOM 676 O O . MET A 1 84 ? -14.977 -0.097 -4.965 1 87.62 84 MET A O 1
ATOM 680 N N . SER A 1 85 ? -13.617 -0.012 -6.734 1 78.38 85 SER A N 1
ATOM 681 C CA . SER A 1 85 ? -14 1.351 -7.09 1 78.38 85 SER A CA 1
ATOM 682 C C . SER A 1 85 ? -15.164 1.357 -8.078 1 78.38 85 SER A C 1
ATOM 684 O O . SER A 1 85 ? -15.18 0.589 -9.039 1 78.38 85 SER A O 1
ATOM 686 N N . SER A 1 86 ? -16.312 1.562 -7.578 1 62.19 86 SER A N 1
ATOM 687 C CA . SER A 1 86 ? -17.469 1.561 -8.461 1 62.19 86 SER A CA 1
ATOM 688 C C . SER A 1 86 ? -17.266 2.5 -9.641 1 62.19 86 SER A C 1
ATOM 690 O O . SER A 1 86 ? -17.828 2.287 -10.719 1 62.19 86 SER A O 1
ATOM 692 N N . ASP A 1 87 ? -16.625 3.658 -9.32 1 56.84 87 ASP A N 1
ATOM 693 C CA . ASP A 1 87 ? -16.453 4.598 -10.422 1 56.84 87 ASP A CA 1
ATOM 694 C C . ASP A 1 87 ? -15.273 4.203 -11.297 1 56.84 87 ASP A C 1
ATOM 696 O O . ASP A 1 87 ? -14.156 4.062 -10.812 1 56.84 87 ASP A O 1
ATOM 700 N N . LEU A 1 88 ? -15.602 3.287 -12.102 1 50.28 88 LEU A N 1
ATOM 701 C CA . LEU A 1 88 ? -14.609 2.842 -13.078 1 50.28 88 LEU A CA 1
ATOM 702 C C . LEU A 1 88 ? -13.664 3.977 -13.445 1 50.28 88 LEU A C 1
ATOM 704 O O . LEU A 1 88 ? -13.898 4.699 -14.414 1 50.28 88 LEU A O 1
ATOM 708 N N . LYS A 1 89 ? -13.32 4.859 -12.484 1 51.81 89 LYS A N 1
ATOM 709 C CA . LYS A 1 89 ? -12.469 5.934 -12.984 1 51.81 89 LYS A CA 1
ATOM 710 C C . LYS A 1 89 ? -11.133 5.395 -13.477 1 51.81 89 LYS A C 1
ATOM 712 O O . LYS A 1 89 ? -10.656 4.363 -13 1 51.81 89 LYS A O 1
ATOM 717 N N . ARG A 1 90 ? -10.641 5.953 -14.609 1 47.34 90 ARG A N 1
ATOM 718 C CA . ARG A 1 90 ? -9.43 5.875 -15.414 1 47.34 90 ARG A CA 1
ATOM 719 C C . ARG A 1 90 ? -8.188 6.008 -14.539 1 47.34 90 ARG A C 1
ATOM 721 O O . ARG A 1 90 ? -8.172 6.781 -13.578 1 47.34 90 ARG A O 1
ATOM 728 N N . ASN A 1 91 ? -7.477 4.973 -14.273 1 53.91 91 ASN A N 1
ATOM 729 C CA . ASN A 1 91 ? -6.066 5.121 -13.922 1 53.91 91 ASN A CA 1
ATOM 730 C C . ASN A 1 91 ? -5.719 4.344 -12.656 1 53.91 91 ASN A C 1
ATOM 732 O O . ASN A 1 91 ? -4.707 4.625 -12.008 1 53.91 91 ASN A O 1
ATOM 736 N N . ILE A 1 92 ? -6.672 3.551 -12.344 1 63.56 92 ILE A N 1
ATOM 737 C CA . ILE A 1 92 ? -6.242 2.742 -11.203 1 63.56 92 ILE A CA 1
ATOM 738 C C . ILE A 1 92 ? -6.031 1.296 -11.648 1 63.56 92 ILE A C 1
ATOM 740 O O . ILE A 1 92 ? -6.168 0.367 -10.852 1 63.56 92 ILE A O 1
ATOM 744 N N . GLY A 1 93 ? -5.703 1.237 -12.852 1 75.94 93 GLY A N 1
ATOM 745 C CA . GLY A 1 93 ? -5.539 -0.086 -13.43 1 75.94 93 GLY A CA 1
ATOM 746 C C . GLY A 1 93 ? -4.273 -0.786 -12.977 1 75.94 93 GLY A C 1
ATOM 747 O O . GLY A 1 93 ? -3.424 -0.18 -12.328 1 75.94 93 GLY A O 1
ATOM 748 N N . ALA A 1 94 ? -4.344 -2.096 -13.156 1 88.81 94 ALA A N 1
ATOM 749 C CA . ALA A 1 94 ? -3.186 -2.932 -12.852 1 88.81 94 ALA A CA 1
ATOM 750 C C . ALA A 1 94 ? -2.529 -3.439 -14.133 1 88.81 94 ALA A C 1
ATOM 752 O O . ALA A 1 94 ? -3.217 -3.789 -15.094 1 88.81 94 ALA A O 1
ATOM 753 N N . GLN A 1 95 ? -1.227 -3.328 -14.188 1 93.38 95 GLN A N 1
ATOM 754 C CA . GLN A 1 95 ? -0.427 -3.957 -15.234 1 93.38 95 GLN A CA 1
ATOM 755 C C . GLN A 1 95 ? 0.083 -5.324 -14.789 1 93.38 95 GLN A C 1
ATOM 757 O O . GLN A 1 95 ? 0.704 -5.449 -13.727 1 93.38 95 GLN A O 1
ATOM 762 N N . LEU A 1 96 ? -0.236 -6.309 -15.586 1 96 96 LEU A N 1
ATOM 763 C CA . LEU A 1 96 ? 0.199 -7.664 -15.266 1 96 96 LEU A CA 1
ATOM 764 C C . LEU A 1 96 ? 1.322 -8.109 -16.188 1 96 96 LEU A C 1
ATOM 766 O O . LEU A 1 96 ? 1.275 -7.844 -17.406 1 96 96 LEU A O 1
ATOM 770 N N . LEU A 1 97 ? 2.348 -8.656 -15.664 1 97.31 97 LEU A N 1
ATOM 771 C CA . LEU A 1 97 ? 3.459 -9.25 -16.406 1 97.31 97 LEU A CA 1
ATOM 772 C C . LEU A 1 97 ? 3.707 -10.688 -15.945 1 97.31 97 LEU A C 1
ATOM 774 O O . LEU A 1 97 ? 3.848 -10.945 -14.75 1 97.31 97 LEU A O 1
ATOM 778 N N . SER A 1 98 ? 3.713 -11.609 -16.875 1 96.75 98 SER A N 1
ATOM 779 C CA . SER A 1 98 ? 3.902 -13.008 -16.516 1 96.75 98 SER A CA 1
ATOM 780 C C . SER A 1 98 ? 5.324 -13.469 -16.828 1 96.75 98 SER A C 1
ATOM 782 O O . SER A 1 98 ? 5.797 -13.328 -17.953 1 96.75 98 SER A O 1
ATOM 784 N N . PRO A 1 99 ? 6.016 -14.016 -15.836 1 96.12 99 PRO A N 1
ATOM 785 C CA . PRO A 1 99 ? 7.363 -14.539 -16.078 1 96.12 99 PRO A CA 1
ATOM 786 C C . PRO A 1 99 ? 7.355 -15.828 -16.906 1 96.12 99 PRO A C 1
ATOM 788 O O . PRO A 1 99 ? 8.398 -16.25 -17.391 1 96.12 99 PRO A O 1
ATOM 791 N N . SER A 1 100 ? 6.25 -16.484 -16.984 1 95.44 100 SER A N 1
ATOM 792 C CA . SER A 1 100 ? 6.031 -17.719 -17.75 1 95.44 100 SER A CA 1
ATOM 793 C C . SER A 1 100 ? 4.602 -17.781 -18.281 1 95.44 100 SER A C 1
ATOM 795 O O . SER A 1 100 ? 3.811 -16.859 -18.078 1 95.44 100 SER A O 1
ATOM 797 N N . SER A 1 101 ? 4.336 -18.859 -19.016 1 96.5 101 SER A N 1
ATOM 798 C CA . SER A 1 101 ? 2.955 -19.047 -19.453 1 96.5 101 SER A CA 1
ATOM 799 C C . SER A 1 101 ? 2.004 -19.125 -18.266 1 96.5 101 SER A C 1
ATOM 801 O O . SER A 1 101 ? 2.242 -19.875 -17.312 1 96.5 101 SER A O 1
ATOM 803 N N . SER A 1 102 ? 1.071 -18.281 -18.25 1 97.75 102 SER A N 1
ATOM 804 C CA . SER A 1 102 ? 0.087 -18.219 -17.172 1 97.75 102 SER A CA 1
ATOM 805 C C . SER A 1 102 ? -1.327 -18.078 -17.719 1 97.75 102 SER A C 1
ATOM 807 O O . SER A 1 102 ? -1.512 -17.875 -18.922 1 97.75 102 SER A O 1
ATOM 809 N N . VAL A 1 103 ? -2.33 -18.312 -16.922 1 98.12 103 VAL A N 1
ATOM 810 C CA . VAL A 1 103 ? -3.734 -18.156 -17.281 1 98.12 103 VAL A CA 1
ATOM 811 C C . VAL A 1 103 ? -4.445 -17.297 -16.25 1 98.12 103 VAL A C 1
ATOM 813 O O . VAL A 1 103 ? -4.328 -17.531 -15.039 1 98.12 103 VAL A O 1
ATOM 816 N N . ILE A 1 104 ? -5.109 -16.281 -16.656 1 97.06 104 ILE A N 1
ATOM 817 C CA . ILE A 1 104 ? -6 -15.508 -15.805 1 97.06 104 ILE A CA 1
ATOM 818 C C . ILE A 1 104 ? -7.449 -15.742 -16.219 1 97.06 104 ILE A C 1
ATOM 820 O O . ILE A 1 104 ? -7.73 -16.016 -17.391 1 97.06 104 ILE A O 1
ATOM 824 N N . THR A 1 105 ? -8.328 -15.68 -15.273 1 97.06 105 THR A N 1
ATOM 825 C CA . THR A 1 105 ? -9.758 -15.852 -15.516 1 97.06 105 THR A CA 1
ATOM 826 C C . THR A 1 105 ? -10.523 -14.578 -15.156 1 97.06 105 THR A C 1
ATOM 828 O O . THR A 1 105 ? -10.414 -14.078 -14.031 1 97.06 105 THR A O 1
ATOM 831 N N . ALA A 1 106 ? -11.203 -14.039 -16.109 1 96.5 106 ALA A N 1
ATOM 832 C CA . ALA A 1 106 ? -12.125 -12.93 -15.875 1 96.5 106 ALA A CA 1
ATOM 833 C C . ALA A 1 106 ? -13.516 -13.445 -15.523 1 96.5 106 ALA A C 1
ATOM 835 O O . ALA A 1 106 ? -14.062 -14.305 -16.219 1 96.5 106 ALA A O 1
ATOM 836 N N . VAL A 1 107 ? -14.062 -12.984 -14.453 1 96.62 107 VAL A N 1
ATOM 837 C CA . VAL A 1 107 ? -15.422 -13.32 -14.039 1 96.62 107 VAL A CA 1
ATOM 838 C C . VAL A 1 107 ? -16.297 -12.078 -14.086 1 96.62 107 VAL A C 1
ATOM 840 O O . VAL A 1 107 ? -15.914 -11.023 -13.578 1 96.62 107 VAL A O 1
ATOM 843 N N . ASP A 1 108 ? -17.422 -12.211 -14.633 1 95.62 108 ASP A N 1
ATOM 844 C CA . ASP A 1 108 ? -18.375 -11.109 -14.68 1 95.62 108 ASP A CA 1
ATOM 845 C C . ASP A 1 108 ? -18.656 -10.562 -13.281 1 95.62 108 ASP A C 1
ATOM 847 O O . ASP A 1 108 ? -18.906 -11.336 -12.344 1 95.62 108 ASP A O 1
ATOM 851 N N . ARG A 1 109 ? -18.688 -9.234 -13.242 1 94 109 ARG A N 1
ATOM 852 C CA . ARG A 1 109 ? -18.844 -8.578 -11.953 1 94 109 ARG A CA 1
ATOM 853 C C . ARG A 1 109 ? -20.156 -9.008 -11.273 1 94 109 ARG A C 1
ATOM 855 O O . ARG A 1 109 ? -20.141 -9.406 -10.109 1 94 109 ARG A O 1
ATOM 862 N N . ASP A 1 110 ? -21.312 -8.922 -11.992 1 94.62 110 ASP A N 1
ATOM 863 C CA . ASP A 1 110 ? -22.625 -9.219 -11.422 1 94.62 110 ASP A CA 1
ATOM 864 C C . ASP A 1 110 ? -22.719 -10.688 -11 1 94.62 110 ASP A C 1
ATOM 866 O O . ASP A 1 110 ? -23.281 -11 -9.953 1 94.62 110 ASP A O 1
ATOM 870 N N . PHE A 1 111 ? -22.203 -11.531 -11.867 1 96.81 111 PHE A N 1
ATOM 871 C CA . PHE A 1 111 ? -22.188 -12.945 -11.531 1 96.81 111 PHE A CA 1
ATOM 872 C C . PHE A 1 111 ? -21.375 -13.195 -10.266 1 96.81 111 PHE A C 1
ATOM 874 O O . PHE A 1 111 ? -21.812 -13.93 -9.375 1 96.81 111 PHE A O 1
ATOM 881 N N . PHE A 1 112 ? -20.203 -12.586 -10.141 1 96.88 112 PHE A N 1
ATOM 882 C CA . PHE A 1 112 ? -19.344 -12.758 -8.984 1 96.88 112 PHE A CA 1
ATOM 883 C C . PHE A 1 112 ? -20.047 -12.297 -7.711 1 96.88 112 PHE A C 1
ATOM 885 O O . PHE A 1 112 ? -20.062 -13.023 -6.711 1 96.88 112 PHE A O 1
ATOM 892 N N . ILE A 1 113 ? -20.609 -11.133 -7.793 1 95.94 113 ILE A N 1
ATOM 893 C CA . ILE A 1 113 ? -21.312 -10.586 -6.637 1 95.94 113 ILE A CA 1
ATOM 894 C C . ILE A 1 113 ? -22.453 -11.516 -6.23 1 95.94 113 ILE A C 1
ATOM 896 O O . ILE A 1 113 ? -22.641 -11.797 -5.047 1 95.94 113 ILE A O 1
ATOM 900 N N . PHE A 1 114 ? -23.188 -11.969 -7.234 1 97.06 114 PHE A N 1
ATOM 901 C CA . PHE A 1 114 ? -24.266 -12.914 -6.988 1 97.06 114 PHE A CA 1
ATOM 902 C C . PHE A 1 114 ? -23.75 -14.148 -6.25 1 97.06 114 PHE A C 1
ATOM 904 O O . PHE A 1 114 ? -24.359 -14.578 -5.27 1 97.06 114 PHE A O 1
ATOM 911 N N . MET A 1 115 ? -22.625 -14.68 -6.676 1 96.81 115 MET A N 1
ATOM 912 C CA . MET A 1 115 ? -22.047 -15.883 -6.09 1 96.81 115 MET A CA 1
ATOM 913 C C . MET A 1 115 ? -21.609 -15.625 -4.652 1 96.81 115 MET A C 1
ATOM 915 O O . MET A 1 115 ? -21.906 -16.422 -3.756 1 96.81 115 MET A O 1
ATOM 919 N N . VAL A 1 116 ? -20.922 -14.539 -4.359 1 96.31 116 VAL A N 1
ATOM 920 C CA . VAL A 1 116 ? -20.359 -14.219 -3.049 1 96.31 116 VAL A CA 1
ATOM 921 C C . VAL A 1 116 ? -21.5 -13.969 -2.055 1 96.31 116 VAL A C 1
ATOM 923 O O . VAL A 1 116 ? -21.438 -14.438 -0.914 1 96.31 116 VAL A O 1
ATOM 926 N N . GLU A 1 117 ? -22.484 -13.312 -2.473 1 96.25 117 GLU A N 1
ATOM 927 C CA . GLU A 1 117 ? -23.562 -12.859 -1.595 1 96.25 117 GLU A CA 1
ATOM 928 C C . GLU A 1 117 ? -24.453 -14.023 -1.158 1 96.25 117 GLU A C 1
ATOM 930 O O . GLU A 1 117 ? -25.297 -13.867 -0.277 1 96.25 117 GLU A O 1
ATOM 935 N N . LYS A 1 118 ? -24.234 -15.172 -1.678 1 93.25 118 LYS A N 1
ATOM 936 C CA . LYS A 1 118 ? -24.953 -16.359 -1.221 1 93.25 118 LYS A CA 1
ATOM 937 C C . LYS A 1 118 ? -24.609 -16.688 0.229 1 93.25 118 LYS A C 1
ATOM 939 O O . LYS A 1 118 ? -25.453 -17.203 0.968 1 93.25 118 LYS A O 1
ATOM 944 N N . HIS A 1 119 ? -23.359 -16.281 0.638 1 92.12 119 HIS A N 1
ATOM 945 C CA . HIS A 1 119 ? -22.953 -16.734 1.962 1 92.12 119 HIS A CA 1
ATOM 946 C C . HIS A 1 119 ? -22.266 -15.609 2.73 1 92.12 119 HIS A C 1
ATOM 948 O O . HIS A 1 119 ? -22.172 -15.656 3.961 1 92.12 119 HIS A O 1
ATOM 954 N N . VAL A 1 120 ? -21.75 -14.688 2.057 1 94.38 120 VAL A N 1
ATOM 955 C CA . VAL A 1 120 ? -21.078 -13.547 2.674 1 94.38 120 VAL A CA 1
ATOM 956 C C . VAL A 1 120 ? -21.453 -12.266 1.947 1 94.38 120 VAL A C 1
ATOM 958 O O . VAL A 1 120 ? -21.797 -12.289 0.762 1 94.38 120 VAL A O 1
ATOM 961 N N . SER A 1 121 ? -21.547 -11.141 2.689 1 94.94 121 SER A N 1
ATOM 962 C CA . SER A 1 121 ? -21.797 -9.883 1.985 1 94.94 121 SER A CA 1
ATOM 963 C C . SER A 1 121 ? -20.625 -9.508 1.086 1 94.94 12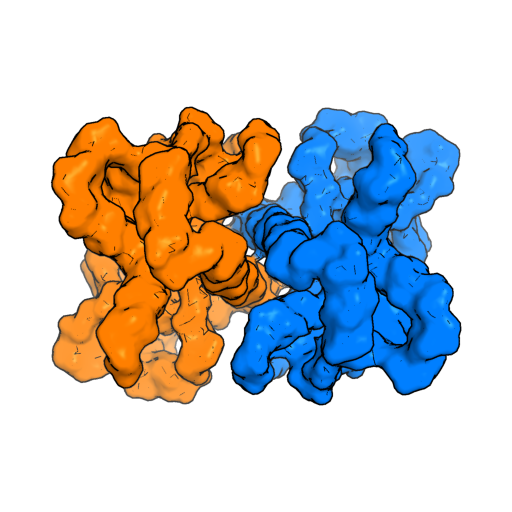1 SER A C 1
ATOM 965 O O . SER A 1 121 ? -19.469 -9.844 1.382 1 94.94 121 SER A O 1
ATOM 967 N N . ILE A 1 122 ? -20.875 -8.859 0.005 1 95.12 122 ILE A N 1
ATOM 968 C CA . ILE A 1 122 ? -19.812 -8.406 -0.896 1 95.12 122 ILE A CA 1
ATOM 969 C C . ILE A 1 122 ? -18.859 -7.484 -0.15 1 95.12 122 ILE A C 1
ATOM 971 O O . ILE A 1 122 ? -17.656 -7.488 -0.408 1 95.12 122 ILE A O 1
ATOM 975 N N . GLU A 1 123 ? -19.375 -6.688 0.831 1 94.25 123 GLU A N 1
ATOM 976 C CA . GLU A 1 123 ? -18.547 -5.801 1.638 1 94.25 123 GLU A CA 1
ATOM 977 C C . GLU A 1 123 ? -17.547 -6.598 2.475 1 94.25 123 GLU A C 1
ATOM 979 O O . GLU A 1 123 ? -16.391 -6.188 2.629 1 94.25 123 GLU A O 1
ATOM 984 N N . GLU A 1 124 ? -18.062 -7.684 2.973 1 93.75 124 GLU A N 1
ATOM 985 C CA . GLU A 1 124 ? -17.172 -8.531 3.76 1 93.75 124 GLU A CA 1
ATOM 986 C C . GLU A 1 124 ? -16.031 -9.078 2.904 1 93.75 124 GLU A C 1
ATOM 988 O O . GLU A 1 124 ? -14.867 -9.094 3.338 1 93.75 124 GLU A O 1
ATOM 993 N N . PHE A 1 125 ? -16.359 -9.508 1.726 1 96 125 PHE A N 1
ATOM 994 C CA . PHE A 1 125 ? -15.336 -9.977 0.799 1 96 125 PHE A CA 1
ATOM 995 C C . PHE A 1 125 ? -14.336 -8.867 0.487 1 96 125 PHE A C 1
ATOM 997 O O . PHE A 1 125 ? -13.125 -9.086 0.553 1 96 125 PHE A O 1
ATOM 1004 N N . MET A 1 126 ? -14.867 -7.715 0.171 1 95.31 126 MET A N 1
ATOM 1005 C CA . MET A 1 126 ? -14.008 -6.602 -0.217 1 95.31 126 MET A CA 1
ATOM 1006 C C . MET A 1 126 ? -13.117 -6.168 0.946 1 95.31 126 MET A C 1
ATOM 1008 O O . MET A 1 126 ? -11.945 -5.844 0.75 1 95.31 126 MET A O 1
ATOM 1012 N N . LEU A 1 127 ? -13.672 -6.207 2.119 1 94.62 127 LEU A N 1
ATOM 1013 C CA . LEU A 1 127 ? -12.875 -5.824 3.279 1 94.62 127 LEU A CA 1
ATOM 1014 C C . LEU A 1 127 ? -11.773 -6.844 3.545 1 94.62 127 LEU A C 1
ATOM 1016 O O . LEU A 1 127 ? -10.656 -6.477 3.916 1 94.62 127 LEU A O 1
ATOM 1020 N N . TYR A 1 128 ? -12.109 -8.086 3.346 1 94.12 128 TYR A N 1
ATOM 1021 C CA . TYR A 1 128 ? -11.109 -9.141 3.494 1 94.12 128 TYR A CA 1
ATOM 1022 C C . TYR A 1 128 ? -9.953 -8.945 2.518 1 94.12 128 TYR A C 1
ATOM 1024 O O . TYR A 1 128 ? -8.789 -8.992 2.91 1 94.12 128 TYR A O 1
ATOM 1032 N N . GLN A 1 129 ? -10.273 -8.68 1.295 1 95.06 129 GLN A N 1
ATOM 1033 C CA . GLN A 1 129 ? -9.266 -8.461 0.267 1 95.06 129 GLN A CA 1
ATOM 1034 C C . GLN A 1 129 ? -8.508 -7.156 0.511 1 95.06 129 GLN A C 1
ATOM 1036 O O . GLN A 1 129 ? -7.301 -7.078 0.268 1 95.06 129 GLN A O 1
ATOM 1041 N N . ALA A 1 130 ? -9.203 -6.172 0.975 1 94.5 130 ALA A N 1
ATOM 1042 C CA . ALA A 1 130 ? -8.578 -4.879 1.243 1 94.5 130 ALA A CA 1
ATOM 1043 C C . ALA A 1 130 ? -7.531 -4.996 2.346 1 94.5 130 ALA A C 1
ATOM 1045 O O . ALA A 1 130 ? -6.445 -4.418 2.24 1 94.5 130 ALA A O 1
ATOM 1046 N N . LYS A 1 131 ? -7.867 -5.695 3.377 1 92.5 131 LYS A N 1
ATOM 1047 C CA . LYS A 1 131 ? -6.918 -5.918 4.465 1 92.5 131 LYS A CA 1
ATOM 1048 C C . LYS A 1 131 ? -5.637 -6.57 3.955 1 92.5 131 LYS A C 1
ATOM 1050 O O . LYS A 1 131 ? -4.535 -6.121 4.281 1 92.5 131 LYS A O 1
ATOM 1055 N N . LYS A 1 132 ? -5.824 -7.523 3.176 1 92.12 132 LYS A N 1
ATOM 1056 C CA . LYS A 1 132 ? -4.688 -8.219 2.588 1 92.12 132 LYS A CA 1
ATOM 1057 C C . LYS A 1 132 ? -3.855 -7.281 1.717 1 92.12 132 LYS A C 1
ATOM 1059 O O . LYS A 1 132 ? -2.629 -7.234 1.842 1 92.12 132 LYS A O 1
ATOM 1064 N N . GLU A 1 133 ? -4.547 -6.527 0.846 1 93.12 133 GLU A N 1
ATOM 1065 C CA . GLU A 1 133 ? -3.881 -5.598 -0.063 1 93.12 133 GLU A CA 1
ATOM 1066 C C . GLU A 1 133 ? -3.094 -4.543 0.707 1 93.12 133 GLU A C 1
ATOM 1068 O O . GLU A 1 133 ? -1.94 -4.258 0.376 1 93.12 133 GLU A O 1
ATOM 1073 N N . ILE A 1 134 ? -3.662 -4.051 1.712 1 92.75 134 ILE A N 1
ATOM 1074 C CA . ILE A 1 134 ? -3.035 -3.002 2.508 1 92.75 134 ILE A CA 1
ATOM 1075 C C . ILE A 1 134 ? -1.8 -3.557 3.211 1 92.75 134 ILE A C 1
ATOM 1077 O O . ILE A 1 134 ? -0.737 -2.932 3.199 1 92.75 134 ILE A O 1
ATOM 1081 N N . MET A 1 135 ? -1.934 -4.73 3.744 1 90.69 135 MET A N 1
ATOM 1082 C CA . MET A 1 135 ? -0.811 -5.34 4.453 1 90.69 135 MET A CA 1
ATOM 1083 C C . MET A 1 135 ? 0.356 -5.594 3.502 1 90.69 135 MET A C 1
ATOM 1085 O O . MET A 1 135 ? 1.509 -5.324 3.844 1 90.69 135 MET A O 1
ATOM 1089 N N . ILE A 1 136 ? 0.053 -6.043 2.393 1 92.38 136 ILE A N 1
ATOM 1090 C CA . ILE A 1 136 ? 1.078 -6.344 1.398 1 92.38 136 ILE A CA 1
ATOM 1091 C C . ILE A 1 136 ? 1.764 -5.051 0.958 1 92.38 136 ILE A C 1
ATOM 1093 O O . ILE A 1 136 ? 2.994 -4.973 0.931 1 92.38 136 ILE A O 1
ATOM 1097 N N . LEU A 1 137 ? 0.974 -4.055 0.67 1 92.88 137 LEU A N 1
ATOM 1098 C CA . LEU A 1 137 ? 1.516 -2.797 0.166 1 92.88 137 LEU A CA 1
ATOM 1099 C C . LEU A 1 137 ? 2.309 -2.072 1.25 1 92.88 137 LEU A C 1
ATOM 1101 O O . LEU A 1 137 ? 3.344 -1.467 0.967 1 92.88 137 LEU A O 1
ATOM 1105 N N . GLN A 1 138 ? 1.821 -2.127 2.467 1 91.06 138 GLN A N 1
ATOM 1106 C CA . GLN A 1 138 ? 2.561 -1.525 3.57 1 91.06 138 GLN A CA 1
ATOM 1107 C C . GLN A 1 138 ? 3.924 -2.189 3.748 1 91.06 138 GLN A C 1
ATOM 1109 O O . GLN A 1 138 ? 4.93 -1.51 3.949 1 91.06 138 GLN A O 1
ATOM 1114 N N . ARG A 1 139 ? 3.9 -3.436 3.68 1 90.62 139 ARG A N 1
ATOM 1115 C CA . ARG A 1 139 ? 5.156 -4.168 3.805 1 90.62 139 ARG A CA 1
ATOM 1116 C C . ARG A 1 139 ? 6.105 -3.822 2.666 1 90.62 139 ARG A C 1
ATOM 1118 O O . ARG A 1 139 ? 7.301 -3.619 2.889 1 90.62 139 ARG A O 1
ATOM 1125 N N . ARG A 1 140 ? 5.57 -3.764 1.551 1 92.69 140 ARG A N 1
ATOM 1126 C CA . ARG A 1 140 ? 6.387 -3.422 0.39 1 92.69 140 ARG A CA 1
ATOM 1127 C C . ARG A 1 140 ? 6.984 -2.025 0.532 1 92.69 140 ARG A C 1
ATOM 1129 O O . ARG A 1 140 ? 8.164 -1.813 0.233 1 92.69 140 ARG A O 1
ATOM 1136 N N . CYS A 1 141 ? 6.199 -1.133 0.951 1 91.75 141 CYS A N 1
ATOM 1137 C CA . CYS A 1 141 ? 6.688 0.223 1.177 1 91.75 141 CYS A CA 1
ATOM 1138 C C . CYS A 1 141 ? 7.82 0.232 2.197 1 91.75 141 CYS A C 1
ATOM 1140 O O . CYS A 1 141 ? 8.844 0.877 1.984 1 91.75 141 CYS A O 1
ATOM 1142 N N . LEU A 1 142 ? 7.586 -0.514 3.197 1 90.56 142 LEU A N 1
ATOM 1143 C CA . LEU A 1 142 ? 8.609 -0.596 4.23 1 90.56 142 LEU A CA 1
ATOM 1144 C C . LEU A 1 142 ? 9.906 -1.181 3.674 1 90.56 142 LEU A C 1
ATOM 1146 O O . LEU A 1 142 ? 10.984 -0.627 3.891 1 90.56 142 LEU A O 1
ATOM 1150 N N . LEU A 1 143 ? 9.797 -2.229 2.975 1 91.75 143 LEU A N 1
ATOM 1151 C CA . LEU A 1 143 ? 10.977 -2.904 2.445 1 91.75 143 LEU A CA 1
ATOM 1152 C C . LEU A 1 143 ? 11.734 -1.996 1.485 1 91.75 143 LEU A C 1
ATOM 1154 O O . LEU A 1 143 ? 12.969 -2.051 1.416 1 91.75 143 LEU A O 1
ATOM 1158 N N . ASN A 1 144 ? 11.008 -1.154 0.815 1 91.25 144 ASN A N 1
ATOM 1159 C CA . ASN A 1 144 ? 11.625 -0.256 -0.157 1 91.25 144 ASN A CA 1
ATOM 1160 C C . ASN A 1 144 ? 12.477 0.811 0.524 1 91.25 144 ASN A C 1
ATOM 1162 O O . ASN A 1 144 ? 13.266 1.487 -0.13 1 91.25 144 ASN A O 1
ATOM 1166 N N . THR A 1 145 ? 12.32 0.956 1.797 1 88.25 145 THR A N 1
ATOM 1167 C CA . THR A 1 145 ? 13.102 1.955 2.512 1 88.25 145 THR A CA 1
ATOM 1168 C C . THR A 1 145 ? 14.398 1.346 3.043 1 88.25 145 THR A C 1
ATOM 1170 O O . THR A 1 145 ? 15.273 2.062 3.535 1 88.25 145 THR A O 1
ATOM 1173 N N . LEU A 1 146 ? 14.562 0.064 2.943 1 89.69 146 LEU A N 1
ATOM 1174 C CA . LEU A 1 146 ? 15.766 -0.625 3.408 1 89.69 146 LEU A CA 1
ATOM 1175 C C . LEU A 1 146 ? 16.875 -0.519 2.377 1 89.69 146 LEU A C 1
ATOM 1177 O O . LEU A 1 146 ? 16.625 -0.208 1.211 1 89.69 146 LEU A O 1
ATOM 1181 N N . LYS A 1 147 ? 18.047 -0.733 2.932 1 90.12 147 LYS A N 1
ATOM 1182 C CA . LYS A 1 147 ? 19.156 -0.931 1.989 1 90.12 147 LYS A CA 1
ATOM 1183 C C . LYS A 1 147 ? 18.906 -2.148 1.104 1 90.12 147 LYS A C 1
ATOM 1185 O O . LYS A 1 147 ? 18.25 -3.105 1.525 1 90.12 147 LYS A O 1
ATOM 1190 N N . VAL A 1 148 ? 19.5 -2.123 -0.043 1 93.06 148 VAL A N 1
ATOM 1191 C CA . VAL A 1 148 ? 19.188 -3.088 -1.091 1 93.06 148 VAL A CA 1
ATOM 1192 C C . VAL A 1 148 ? 19.422 -4.504 -0.579 1 93.06 148 VAL A C 1
ATOM 1194 O O . VAL A 1 148 ? 18.578 -5.391 -0.761 1 93.06 148 VAL A O 1
ATOM 1197 N N . LYS A 1 149 ? 20.516 -4.723 0.085 1 95.94 149 LYS A N 1
ATOM 1198 C CA . LYS A 1 149 ? 20.844 -6.074 0.533 1 95.94 149 LYS A CA 1
ATOM 1199 C C . LYS A 1 149 ? 19.781 -6.602 1.493 1 95.94 149 LYS A C 1
ATOM 1201 O O . LYS A 1 149 ? 19.312 -7.734 1.355 1 95.94 149 LYS A O 1
ATOM 1206 N N . ASP A 1 150 ? 19.375 -5.781 2.443 1 93.88 150 ASP A N 1
ATOM 1207 C CA . ASP A 1 150 ? 18.359 -6.172 3.418 1 93.88 150 ASP A CA 1
ATOM 1208 C C . ASP A 1 150 ? 17 -6.355 2.754 1 93.88 150 ASP A C 1
ATOM 1210 O O . ASP A 1 150 ? 16.25 -7.273 3.102 1 93.88 150 ASP A O 1
ATOM 1214 N N . ARG A 1 151 ? 16.719 -5.492 1.863 1 93.81 151 ARG A N 1
ATOM 1215 C CA . ARG A 1 151 ? 15.477 -5.602 1.116 1 93.81 151 ARG A CA 1
ATOM 1216 C C . ARG A 1 151 ? 15.414 -6.91 0.341 1 93.81 151 ARG A C 1
ATOM 1218 O O . ARG A 1 151 ? 14.414 -7.629 0.404 1 93.81 151 ARG A O 1
ATOM 1225 N N . VAL A 1 152 ? 16.469 -7.203 -0.354 1 96.88 152 VAL A N 1
ATOM 1226 C CA . VAL A 1 152 ? 16.531 -8.422 -1.16 1 96.88 152 VAL A CA 1
ATOM 1227 C C . VAL A 1 152 ? 16.438 -9.648 -0.257 1 96.88 152 VAL A C 1
ATOM 1229 O O . VAL A 1 152 ? 15.711 -10.594 -0.57 1 96.88 152 VAL A O 1
ATOM 1232 N N . LYS A 1 153 ? 17.125 -9.602 0.846 1 96.31 153 LYS A N 1
ATOM 1233 C CA . LYS A 1 153 ? 17.078 -10.695 1.805 1 96.31 153 LYS A CA 1
ATOM 1234 C C . LYS A 1 153 ? 15.656 -10.977 2.27 1 96.31 153 LYS A C 1
ATOM 1236 O O . LYS A 1 153 ? 15.203 -12.125 2.248 1 96.31 153 LYS A O 1
ATOM 1241 N N . HIS A 1 154 ? 14.945 -9.938 2.617 1 94.94 154 HIS A N 1
ATOM 1242 C CA . HIS A 1 154 ? 13.57 -10.07 3.09 1 94.94 154 HIS A CA 1
ATOM 1243 C C . HIS A 1 154 ? 12.648 -10.547 1.972 1 94.94 154 HIS A C 1
ATOM 1245 O O . HIS A 1 154 ? 11.781 -11.391 2.193 1 94.94 154 HIS A O 1
ATOM 1251 N N . LEU A 1 155 ? 12.852 -10.023 0.789 1 95.75 155 LEU A N 1
ATOM 1252 C CA . LEU A 1 155 ? 11.992 -10.383 -0.332 1 95.75 155 LEU A CA 1
ATOM 1253 C C . LEU A 1 155 ? 12.203 -11.844 -0.735 1 95.75 155 LEU A C 1
ATOM 1255 O O . LEU A 1 155 ? 11.242 -12.555 -1.014 1 95.75 155 LEU A O 1
ATOM 1259 N N . ILE A 1 156 ? 13.461 -12.273 -0.732 1 96.75 156 ILE A N 1
ATOM 1260 C CA . ILE A 1 156 ? 13.758 -13.664 -1.077 1 96.75 156 ILE A CA 1
ATOM 1261 C C . ILE A 1 156 ? 13.148 -14.594 -0.036 1 96.75 156 ILE A C 1
ATOM 1263 O O . ILE A 1 156 ? 12.578 -15.633 -0.383 1 96.75 156 ILE A O 1
ATOM 1267 N N . ALA A 1 157 ? 13.227 -14.219 1.191 1 95.62 157 ALA A N 1
ATOM 1268 C CA . ALA A 1 157 ? 12.617 -15.008 2.258 1 95.62 157 ALA A CA 1
ATOM 1269 C C . ALA A 1 157 ? 11.109 -15.102 2.076 1 95.62 157 ALA A C 1
ATOM 1271 O O . ALA A 1 157 ? 10.531 -16.188 2.166 1 95.62 157 ALA A O 1
ATOM 1272 N N . ALA A 1 158 ? 10.492 -14.008 1.787 1 95.38 158 ALA A N 1
ATOM 1273 C CA . ALA A 1 158 ? 9.039 -13.969 1.624 1 95.38 158 ALA A CA 1
ATOM 1274 C C . ALA A 1 158 ? 8.609 -14.773 0.4 1 95.38 158 ALA A C 1
ATOM 1276 O O . ALA A 1 158 ? 7.605 -15.492 0.445 1 95.38 158 ALA A O 1
ATOM 1277 N N . ILE A 1 159 ? 9.359 -14.625 -0.69 1 96.5 159 ILE A N 1
ATOM 1278 C CA . ILE A 1 159 ? 9.055 -15.375 -1.906 1 96.5 159 ILE A CA 1
ATOM 1279 C C . ILE A 1 159 ? 9.211 -16.875 -1.642 1 96.5 159 ILE A C 1
ATOM 1281 O O . ILE A 1 159 ? 8.359 -17.672 -2.053 1 96.5 159 ILE A O 1
ATOM 1285 N N . GLY A 1 160 ? 10.297 -17.234 -0.991 1 95.25 160 GLY A N 1
ATOM 1286 C CA . GLY A 1 160 ? 10.5 -18.625 -0.63 1 95.25 160 GLY A CA 1
ATOM 1287 C C . GLY A 1 160 ? 9.375 -19.203 0.213 1 95.25 160 GLY A C 1
ATOM 1288 O O . GLY A 1 160 ? 8.922 -20.328 -0.018 1 95.25 160 GLY A O 1
ATOM 1289 N N . TYR A 1 161 ? 8.914 -18.438 1.139 1 94.12 161 TYR A N 1
ATOM 1290 C CA . TYR A 1 161 ? 7.844 -18.859 2.033 1 94.12 161 TYR A CA 1
ATOM 1291 C C . TYR A 1 161 ? 6.543 -19.062 1.27 1 94.12 161 TYR A C 1
ATOM 1293 O O . TYR A 1 161 ? 5.855 -20.078 1.456 1 94.12 161 TYR A O 1
ATOM 1301 N N . GLU A 1 162 ? 6.242 -18.156 0.39 1 93.94 162 GLU A N 1
ATOM 1302 C CA . GLU A 1 162 ? 4.934 -18.125 -0.258 1 93.94 162 GLU A CA 1
ATOM 1303 C C . GLU A 1 162 ? 4.914 -19 -1.509 1 93.94 162 GLU A C 1
ATOM 1305 O O . GLU A 1 162 ? 3.9 -19.625 -1.82 1 93.94 162 GLU A O 1
ATOM 1310 N N . TYR A 1 163 ? 6.039 -19.031 -2.213 1 95 163 TYR A N 1
ATOM 1311 C CA . TYR A 1 163 ? 6.035 -19.641 -3.543 1 95 163 TYR A CA 1
ATOM 1312 C C . TYR A 1 163 ? 7.035 -20.781 -3.629 1 95 163 TYR A C 1
ATOM 1314 O O . TYR A 1 163 ? 7.078 -21.5 -4.629 1 95 163 TYR A O 1
ATOM 1322 N N . GLY A 1 164 ? 7.797 -20.891 -2.635 1 95.25 164 GLY A N 1
ATOM 1323 C CA . GLY A 1 164 ? 8.898 -21.828 -2.672 1 95.25 164 GLY A CA 1
ATOM 1324 C 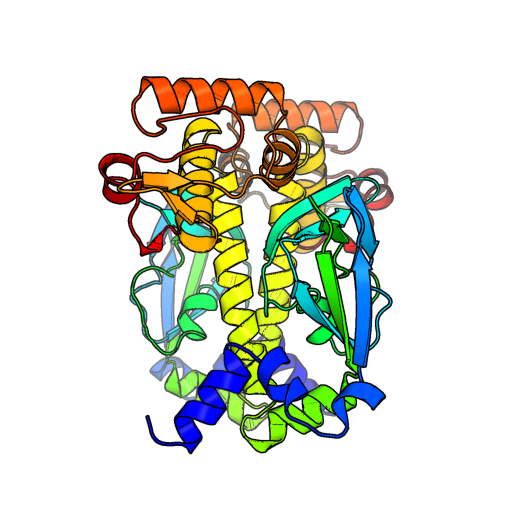C . GLY A 1 164 ? 8.445 -23.266 -2.84 1 95.25 164 GLY A C 1
ATOM 1325 O O . GLY A 1 164 ? 7.32 -23.609 -2.479 1 95.25 164 GLY A O 1
ATOM 1326 N N . ILE A 1 165 ? 9.297 -24.047 -3.395 1 94.56 165 ILE A N 1
ATOM 1327 C CA . ILE A 1 165 ? 9.109 -25.484 -3.566 1 94.56 165 ILE A CA 1
ATOM 1328 C C . ILE A 1 165 ? 10.086 -26.234 -2.672 1 94.56 165 ILE A C 1
ATOM 1330 O O . ILE A 1 165 ? 11.281 -25.938 -2.641 1 94.56 165 ILE A O 1
ATOM 1334 N N . SER A 1 166 ? 9.492 -27.172 -1.994 1 90.81 166 SER A N 1
ATOM 1335 C CA . SER A 1 166 ? 10.367 -27.953 -1.123 1 90.81 166 SER A CA 1
ATOM 1336 C C . SER A 1 166 ? 11.422 -28.703 -1.926 1 90.81 166 SER A C 1
ATOM 1338 O O . SER A 1 166 ? 11.125 -29.266 -2.979 1 90.81 166 SER A O 1
ATOM 1340 N N . ASN A 1 167 ? 12.562 -28.625 -1.5 1 84.88 167 ASN A N 1
ATOM 1341 C CA . ASN A 1 167 ? 13.727 -29.328 -2.023 1 84.88 167 ASN A CA 1
ATOM 1342 C C . ASN A 1 167 ? 14.578 -29.922 -0.901 1 84.88 167 ASN A C 1
ATOM 1344 O O . ASN A 1 167 ? 15.648 -29.406 -0.588 1 84.88 167 ASN A O 1
ATOM 1348 N N . GLY A 1 168 ? 14.047 -31.125 -0.399 1 85.75 168 GLY A N 1
ATOM 1349 C CA . GLY A 1 168 ? 14.656 -31.641 0.815 1 85.75 168 GLY A CA 1
ATOM 1350 C C . GLY A 1 168 ? 14.461 -30.719 2.014 1 85.75 168 GLY A C 1
ATOM 1351 O O . GLY A 1 168 ? 13.336 -30.359 2.344 1 85.75 168 GLY A O 1
ATOM 1352 N N . ASP A 1 169 ? 15.617 -30.344 2.662 1 86.5 169 ASP A N 1
ATOM 1353 C CA . ASP A 1 169 ? 15.594 -29.469 3.824 1 86.5 169 ASP A CA 1
ATOM 1354 C C . ASP A 1 169 ? 15.641 -28 3.398 1 86.5 169 ASP A C 1
ATOM 1356 O O . ASP A 1 169 ? 15.711 -27.094 4.242 1 86.5 169 ASP A O 1
ATOM 1360 N N . ASN A 1 170 ? 15.648 -27.859 2.088 1 90.12 170 ASN A N 1
ATOM 1361 C CA . ASN A 1 170 ? 15.789 -26.5 1.584 1 90.12 170 ASN A CA 1
ATOM 1362 C C . ASN A 1 170 ? 14.578 -26.094 0.751 1 90.12 170 ASN A C 1
ATOM 1364 O O . ASN A 1 170 ? 13.609 -26.844 0.628 1 90.12 170 ASN A O 1
ATOM 1368 N N . ILE A 1 171 ? 14.5 -24.859 0.455 1 95.56 171 ILE A N 1
ATOM 1369 C CA . ILE A 1 171 ? 13.414 -24.312 -0.349 1 95.56 171 ILE A CA 1
ATOM 1370 C C . ILE A 1 171 ? 13.977 -23.719 -1.637 1 95.56 171 ILE A C 1
ATOM 1372 O O . ILE A 1 171 ? 14.977 -23 -1.609 1 95.56 171 ILE A O 1
ATOM 1376 N N . GLN A 1 172 ? 13.359 -24.094 -2.676 1 96.69 172 GLN A N 1
ATOM 1377 C CA . GLN A 1 172 ? 13.75 -23.562 -3.98 1 96.69 172 GLN A CA 1
ATOM 1378 C C . GLN A 1 172 ? 12.734 -22.547 -4.48 1 96.69 172 GLN A C 1
ATOM 1380 O O . GLN A 1 172 ? 11.523 -22.766 -4.406 1 96.69 172 GLN A O 1
ATOM 1385 N N . ILE A 1 173 ? 13.25 -21.359 -4.969 1 96.88 173 ILE A N 1
ATOM 1386 C CA . ILE A 1 173 ? 12.398 -20.375 -5.633 1 96.88 173 ILE A CA 1
ATOM 1387 C C . ILE A 1 173 ? 11.977 -20.906 -7 1 96.88 173 ILE A C 1
ATOM 1389 O O . ILE A 1 173 ? 12.781 -21.5 -7.723 1 96.88 173 ILE A O 1
ATOM 1393 N N . PRO A 1 174 ? 10.695 -20.734 -7.32 1 96 174 PRO A N 1
ATOM 1394 C CA . PRO A 1 174 ? 10.258 -21.234 -8.625 1 96 174 PRO A CA 1
ATOM 1395 C C . PRO A 1 174 ? 11.156 -20.766 -9.773 1 96 174 PRO A C 1
ATOM 1397 O O . PRO A 1 174 ? 11.555 -19.609 -9.812 1 96 174 PRO A O 1
ATOM 1400 N N . GLN A 1 175 ? 11.398 -21.641 -10.68 1 94.38 175 GLN A N 1
ATOM 1401 C CA . GLN A 1 175 ? 12.336 -21.391 -11.758 1 94.38 175 GLN A CA 1
ATOM 1402 C C . GLN A 1 175 ? 11.82 -20.281 -12.688 1 94.38 175 GLN A C 1
ATOM 1404 O O . GLN A 1 175 ? 12.609 -19.609 -13.352 1 94.38 175 GLN A O 1
ATOM 1409 N N . GLU A 1 176 ? 10.523 -20.094 -12.758 1 94.75 176 GLU A N 1
ATOM 1410 C CA . GLU A 1 176 ? 9.945 -19.078 -13.625 1 94.75 176 GLU A CA 1
ATOM 1411 C C . GLU A 1 176 ? 10.328 -17.672 -13.156 1 94.75 176 GLU A C 1
ATOM 1413 O O . GLU A 1 176 ? 10.242 -16.719 -13.922 1 94.75 176 GLU A O 1
ATOM 1418 N N . LEU A 1 177 ? 10.75 -17.578 -11.875 1 96.25 177 LEU A N 1
ATOM 1419 C CA . LEU A 1 177 ? 11.195 -16.297 -11.344 1 96.25 177 LEU A CA 1
ATOM 1420 C C . LEU A 1 177 ? 12.688 -16.109 -11.555 1 96.25 177 LEU A C 1
ATOM 1422 O O . LEU A 1 177 ? 13.477 -16.188 -10.609 1 96.25 177 LEU A O 1
ATOM 1426 N N . SER A 1 178 ? 13.008 -15.766 -12.789 1 95.38 178 SER A N 1
ATOM 1427 C CA . SER A 1 178 ? 14.391 -15.539 -13.18 1 95.38 178 SER A CA 1
ATOM 1428 C C . SER A 1 178 ? 14.969 -14.312 -12.492 1 95.38 178 SER A C 1
ATOM 1430 O O . SER A 1 178 ? 14.227 -13.492 -11.938 1 95.38 178 SER A O 1
ATOM 1432 N N . THR A 1 179 ? 16.297 -14.227 -12.539 1 96.19 179 THR A N 1
ATOM 1433 C CA . THR A 1 179 ? 16.953 -13.062 -11.977 1 96.19 179 THR A CA 1
ATOM 1434 C C . THR A 1 179 ? 16.453 -11.781 -12.641 1 96.19 179 THR A C 1
ATOM 1436 O O . THR A 1 179 ? 16.312 -10.75 -11.977 1 96.19 179 THR A O 1
ATOM 1439 N N . THR A 1 180 ? 16.141 -11.898 -13.914 1 95.06 180 THR A N 1
ATOM 1440 C CA . THR A 1 180 ? 15.609 -10.758 -14.648 1 95.06 180 THR A CA 1
ATOM 1441 C C . THR A 1 180 ? 14.242 -10.352 -14.109 1 95.06 180 THR A C 1
ATOM 1443 O O . THR A 1 180 ? 13.992 -9.18 -13.852 1 95.06 180 THR A O 1
ATOM 1446 N N . PHE A 1 181 ? 13.406 -11.281 -13.867 1 95.62 181 PHE A N 1
ATOM 1447 C CA . PHE A 1 181 ? 12.07 -11 -13.367 1 95.62 181 PHE A CA 1
ATOM 1448 C C . PHE A 1 181 ? 12.125 -10.516 -11.922 1 95.62 181 PHE A C 1
ATOM 1450 O O . PHE A 1 181 ? 11.43 -9.562 -11.555 1 95.62 181 PHE A O 1
ATOM 1457 N N . LEU A 1 182 ? 12.938 -11.133 -11.164 1 96.62 182 LEU A N 1
ATOM 1458 C CA . LEU A 1 182 ? 13.07 -10.727 -9.773 1 96.62 182 LEU A CA 1
ATOM 1459 C C . LEU A 1 182 ? 13.617 -9.312 -9.664 1 96.62 182 LEU A C 1
ATOM 1461 O O . LEU A 1 182 ? 13.211 -8.547 -8.789 1 96.62 182 LEU A O 1
ATOM 1465 N N . SER A 1 183 ? 14.57 -8.938 -10.508 1 96.5 183 SER A N 1
ATOM 1466 C CA . SER A 1 183 ? 15.125 -7.586 -10.469 1 96.5 183 SER A CA 1
ATOM 1467 C C . SER A 1 183 ? 14.07 -6.543 -10.812 1 96.5 183 SER A C 1
ATOM 1469 O O . SER A 1 183 ? 14.023 -5.473 -10.203 1 96.5 183 SER A O 1
ATOM 1471 N N . LYS A 1 184 ? 13.18 -6.855 -11.781 1 93.94 184 LYS A N 1
ATOM 1472 C CA . LYS A 1 184 ? 12.062 -5.973 -12.109 1 93.94 184 LYS A CA 1
ATOM 1473 C C . LYS A 1 184 ? 11.117 -5.824 -10.922 1 93.94 184 LYS A C 1
ATOM 1475 O O . LYS A 1 184 ? 10.695 -4.715 -10.594 1 93.94 184 LYS A O 1
ATOM 1480 N N . PHE A 1 185 ? 10.891 -6.957 -10.297 1 95.44 185 PHE A N 1
ATOM 1481 C CA . PHE A 1 185 ? 9.992 -6.973 -9.156 1 95.44 185 PHE A CA 1
ATOM 1482 C C . PHE A 1 185 ? 10.57 -6.164 -8 1 95.44 185 PHE A C 1
ATOM 1484 O O . PHE A 1 185 ? 9.836 -5.484 -7.277 1 95.44 185 PHE A O 1
ATOM 1491 N N . MET A 1 186 ? 11.867 -6.195 -7.867 1 94.75 186 MET A N 1
ATOM 1492 C CA . MET A 1 186 ? 12.516 -5.555 -6.727 1 94.75 186 MET A CA 1
ATOM 1493 C C . MET A 1 186 ? 12.93 -4.129 -7.07 1 94.75 186 MET A C 1
ATOM 1495 O O . MET A 1 186 ? 13.391 -3.385 -6.199 1 94.75 186 MET A O 1
ATOM 1499 N N . GLY A 1 187 ? 12.773 -3.727 -8.312 1 91.19 187 GLY A N 1
ATOM 1500 C CA . GLY A 1 187 ? 13.07 -2.367 -8.734 1 91.19 187 GLY A CA 1
ATOM 1501 C C . GLY A 1 187 ? 14.547 -2.037 -8.711 1 91.19 187 GLY A C 1
ATOM 1502 O O . GLY A 1 187 ? 14.938 -0.942 -8.297 1 91.19 187 GLY A O 1
ATOM 1503 N N . ILE A 1 188 ? 15.414 -3 -8.992 1 93.38 188 ILE A N 1
ATOM 1504 C CA . ILE A 1 188 ? 16.844 -2.779 -9.078 1 93.38 188 ILE A CA 1
ATOM 1505 C C . ILE A 1 188 ? 17.406 -3.428 -10.344 1 93.38 188 ILE A C 1
ATOM 1507 O O . ILE A 1 188 ? 16.688 -4.152 -11.039 1 93.38 188 ILE A O 1
ATOM 1511 N N . THR A 1 189 ? 18.609 -3.066 -10.734 1 94.44 189 THR A N 1
ATOM 1512 C CA . THR A 1 189 ? 19.188 -3.635 -11.945 1 94.44 189 THR A CA 1
ATOM 1513 C C . THR A 1 189 ? 19.5 -5.117 -11.758 1 94.44 189 THR A C 1
ATOM 1515 O O . THR A 1 189 ? 19.734 -5.566 -10.633 1 94.44 189 THR A O 1
ATOM 1518 N N . ARG A 1 190 ? 19.453 -5.859 -12.875 1 96 190 ARG A N 1
ATOM 1519 C CA . ARG A 1 190 ? 19.766 -7.285 -12.844 1 96 190 ARG A CA 1
ATOM 1520 C C . ARG A 1 190 ? 21.172 -7.531 -12.289 1 96 190 ARG A C 1
ATOM 1522 O O . ARG A 1 190 ? 21.375 -8.477 -11.531 1 96 190 ARG A O 1
ATOM 1529 N N . GLU A 1 191 ? 22.125 -6.688 -12.672 1 97.19 191 GLU A N 1
ATOM 1530 C CA . GLU A 1 191 ? 23.516 -6.801 -12.227 1 97.19 191 GLU A CA 1
ATOM 1531 C C . GLU A 1 191 ? 23.609 -6.641 -10.711 1 97.19 191 GLU A C 1
ATOM 1533 O O . GLU A 1 191 ? 24.297 -7.414 -10.039 1 97.19 191 GLU A O 1
ATOM 1538 N N . TYR A 1 192 ? 22.922 -5.695 -10.266 1 96.5 192 TYR A N 1
ATOM 1539 C CA . TYR A 1 192 ? 22.953 -5.426 -8.836 1 96.5 192 TYR A CA 1
ATOM 1540 C C . TYR A 1 192 ? 22.297 -6.555 -8.047 1 96.5 192 TYR A C 1
ATOM 1542 O O . TYR A 1 192 ? 22.781 -6.934 -6.98 1 96.5 192 TYR A O 1
ATOM 1550 N N . LEU A 1 193 ? 21.266 -7.098 -8.555 1 97.38 193 LEU A N 1
ATOM 1551 C CA . LEU A 1 193 ? 20.609 -8.227 -7.887 1 97.38 193 LEU A CA 1
ATOM 1552 C C . LEU A 1 193 ? 21.531 -9.438 -7.863 1 97.38 193 LEU A C 1
ATOM 1554 O O . LEU A 1 193 ? 21.672 -10.102 -6.828 1 97.38 193 LEU A O 1
ATOM 1558 N N . SER A 1 194 ? 22.125 -9.742 -8.969 1 97.94 194 SER A N 1
ATOM 1559 C CA . SER A 1 194 ? 23.047 -10.867 -9.039 1 97.94 194 SER A CA 1
ATOM 1560 C C . SER A 1 194 ? 24.141 -10.75 -8 1 97.94 194 SER A C 1
ATOM 1562 O O . SER A 1 194 ? 24.484 -11.727 -7.324 1 97.94 194 SER A O 1
ATOM 1564 N N . LEU A 1 195 ? 24.688 -9.531 -7.902 1 98.12 195 LEU A N 1
ATOM 1565 C CA . LEU A 1 195 ? 25.734 -9.273 -6.922 1 98.12 195 LEU A CA 1
ATOM 1566 C C . LEU A 1 195 ? 25.219 -9.461 -5.5 1 98.12 195 LEU A C 1
ATOM 1568 O O . LEU A 1 195 ? 25.906 -10.039 -4.652 1 98.12 195 LEU A O 1
ATOM 1572 N N . THR A 1 196 ? 24.078 -8.984 -5.258 1 98.25 196 THR A N 1
ATOM 1573 C CA . THR A 1 196 ? 23.469 -9.078 -3.934 1 98.25 196 THR A CA 1
ATOM 1574 C C . THR A 1 196 ? 23.188 -10.531 -3.568 1 98.25 196 THR A C 1
ATOM 1576 O O . THR A 1 196 ? 23.438 -10.953 -2.436 1 98.25 196 THR A O 1
ATOM 1579 N N . LEU A 1 197 ? 22.688 -11.281 -4.52 1 98.31 197 LEU A N 1
ATOM 1580 C CA . LEU A 1 197 ? 22.438 -12.703 -4.293 1 98.31 197 LEU A CA 1
ATOM 1581 C C . LEU A 1 197 ? 23.734 -13.438 -3.973 1 98.31 197 LEU A C 1
ATOM 1583 O O . LEU A 1 197 ? 23.766 -14.305 -3.1 1 98.31 197 LEU A O 1
ATOM 1587 N N . SER A 1 198 ? 24.766 -13.086 -4.684 1 98.38 198 SER A N 1
ATOM 1588 C CA . SER A 1 198 ? 26.062 -13.688 -4.43 1 98.38 198 SER A CA 1
ATOM 1589 C C . SER A 1 198 ? 26.547 -13.383 -3.014 1 98.38 198 SER A C 1
ATOM 1591 O O . SER A 1 198 ? 27.109 -14.258 -2.344 1 98.38 198 SER A O 1
ATOM 1593 N N . GLU A 1 199 ? 26.359 -12.156 -2.59 1 98.38 199 GLU A N 1
ATOM 1594 C CA . GLU A 1 199 ? 26.719 -11.758 -1.233 1 98.38 199 GLU A CA 1
ATOM 1595 C C . GLU A 1 199 ? 25.922 -12.547 -0.195 1 98.38 199 GLU A C 1
ATOM 1597 O O . GLU A 1 199 ? 26.469 -12.992 0.81 1 98.38 199 GLU A O 1
ATOM 1602 N N . LEU A 1 200 ? 24.672 -12.734 -0.415 1 98 200 LEU A N 1
ATOM 1603 C CA . LEU A 1 200 ? 23.812 -13.484 0.496 1 98 200 LEU A CA 1
ATOM 1604 C C . LEU A 1 200 ? 24.234 -14.953 0.555 1 98 200 LEU A C 1
ATOM 1606 O O . LEU A 1 200 ? 24.125 -15.594 1.603 1 98 200 LEU A O 1
ATOM 1610 N N . LYS A 1 201 ? 24.672 -15.461 -0.59 1 98.25 201 LYS A N 1
ATOM 1611 C CA . LYS A 1 201 ? 25.188 -16.828 -0.61 1 98.25 201 LYS A CA 1
ATOM 1612 C C . LYS A 1 201 ? 26.469 -16.938 0.216 1 98.25 201 LYS A C 1
ATOM 1614 O O . LYS A 1 201 ? 26.625 -17.859 1.008 1 98.25 201 LYS A O 1
ATOM 1619 N N . LYS A 1 202 ? 27.391 -16.016 0.042 1 98.25 202 LYS A N 1
ATOM 1620 C CA . LYS A 1 202 ? 28.625 -15.977 0.809 1 98.25 202 LYS A CA 1
ATOM 1621 C C . LYS A 1 202 ? 28.344 -15.922 2.309 1 98.25 202 LYS A C 1
ATOM 1623 O O . LYS A 1 202 ? 29.078 -16.516 3.104 1 98.25 202 LYS A O 1
ATOM 1628 N N . GLU A 1 203 ? 27.25 -15.273 2.688 1 97.62 203 GLU A N 1
ATOM 1629 C CA . GLU A 1 203 ? 26.875 -15.133 4.094 1 97.62 203 GLU A CA 1
ATOM 1630 C C . GLU A 1 203 ? 26.109 -16.359 4.582 1 97.62 203 GLU A C 1
ATOM 1632 O O . GLU A 1 203 ? 25.781 -16.453 5.766 1 97.62 203 GLU A O 1
ATOM 1637 N N . GLY A 1 204 ? 25.734 -17.25 3.646 1 97.06 204 GLY A N 1
ATOM 1638 C CA . GLY A 1 204 ? 25.141 -18.531 4.02 1 97.06 204 GLY A CA 1
ATOM 1639 C C . GLY A 1 204 ? 23.625 -18.531 3.957 1 97.06 204 GLY A C 1
ATOM 1640 O O . GLY A 1 204 ? 22.984 -19.531 4.293 1 97.06 204 GLY A O 1
ATOM 1641 N N . TYR A 1 205 ? 22.969 -17.422 3.492 1 97.25 205 TYR A N 1
ATOM 1642 C CA . TYR A 1 205 ? 21.516 -17.344 3.453 1 97.25 205 TYR A CA 1
ATOM 1643 C C . TYR A 1 205 ? 20.953 -18.094 2.256 1 97.25 205 TYR A C 1
ATOM 1645 O O . TYR A 1 205 ? 19.812 -18.531 2.273 1 97.25 205 TYR A O 1
ATOM 1653 N N . LEU A 1 206 ? 21.797 -18.219 1.268 1 97.75 206 LEU A N 1
ATOM 1654 C CA . LEU A 1 206 ? 21.438 -18.938 0.053 1 97.75 206 LEU A CA 1
ATOM 1655 C C . LEU A 1 206 ? 22.422 -20.062 -0.227 1 97.75 206 LEU A C 1
ATOM 1657 O O . LEU A 1 206 ? 23.609 -19.938 0.047 1 97.75 206 LEU A O 1
ATOM 1661 N N . LEU A 1 207 ? 21.906 -21.078 -0.802 1 96.88 207 LEU A N 1
ATOM 1662 C CA . LEU A 1 207 ? 22.734 -22.219 -1.154 1 96.88 207 LEU A CA 1
ATOM 1663 C C . LEU A 1 207 ? 23.094 -22.188 -2.637 1 96.88 207 LEU A C 1
ATOM 1665 O O . LEU A 1 207 ? 24.141 -22.734 -3.037 1 96.88 207 LEU A O 1
ATOM 1669 N N . ASN A 1 208 ? 22.188 -21.641 -3.406 1 95.75 208 ASN A N 1
ATOM 1670 C CA . ASN A 1 208 ? 22.375 -21.484 -4.844 1 95.75 208 ASN A CA 1
ATOM 1671 C C . ASN A 1 208 ? 21.781 -20.172 -5.34 1 95.75 208 ASN A C 1
ATOM 1673 O O . ASN A 1 208 ? 20.734 -19.734 -4.875 1 95.75 208 ASN A O 1
ATOM 1677 N N . THR A 1 209 ? 22.5 -19.5 -6.238 1 93.88 209 THR A N 1
ATOM 1678 C CA . THR A 1 209 ? 22.031 -18.203 -6.723 1 93.88 209 THR A CA 1
ATOM 1679 C C . THR A 1 209 ? 21.594 -18.297 -8.18 1 93.88 209 THR A C 1
ATOM 1681 O O . THR A 1 209 ? 20.891 -17.422 -8.688 1 93.88 209 THR A O 1
ATOM 1684 N N . LYS A 1 210 ? 22.141 -19.312 -8.844 1 90.5 210 LYS A N 1
ATOM 1685 C CA . LYS A 1 210 ? 21.672 -19.531 -10.211 1 90.5 210 LYS A CA 1
ATOM 1686 C C . LYS A 1 210 ? 20.25 -20.062 -10.234 1 90.5 210 LYS A C 1
ATOM 1688 O O . LYS A 1 210 ? 19.828 -20.781 -9.32 1 90.5 210 LYS A O 1
ATOM 1693 N N . ILE A 1 211 ? 19.547 -19.75 -11.164 1 86.25 211 ILE A N 1
ATOM 1694 C CA . ILE A 1 211 ? 18.141 -20.125 -11.234 1 86.25 211 ILE A CA 1
ATOM 1695 C C . ILE A 1 211 ? 18.016 -21.641 -11.398 1 86.25 211 ILE A C 1
ATOM 1697 O O . ILE A 1 211 ? 18.609 -22.219 -12.312 1 86.25 211 ILE A O 1
ATOM 1701 N N . PRO A 1 212 ? 17.359 -22.234 -10.477 1 91.75 212 PRO A N 1
ATOM 1702 C CA . PRO A 1 212 ? 16.531 -21.641 -9.422 1 91.75 212 PRO A CA 1
ATOM 1703 C C . PRO A 1 212 ? 17.344 -21.281 -8.18 1 91.75 212 PRO A C 1
ATOM 1705 O O . PRO A 1 212 ? 18.25 -22.016 -7.781 1 91.75 212 PRO A O 1
ATOM 1708 N N . VAL A 1 213 ? 17.031 -20.188 -7.586 1 95.44 213 VAL A N 1
ATOM 1709 C CA . VAL A 1 213 ? 17.625 -19.781 -6.32 1 95.44 213 VAL A CA 1
ATOM 1710 C C . VAL A 1 213 ? 17.203 -20.734 -5.211 1 95.44 213 VAL A C 1
ATOM 1712 O O . VAL A 1 213 ? 16.031 -21.141 -5.137 1 95.44 213 VAL A O 1
ATOM 1715 N N . VAL A 1 214 ? 18.141 -21.172 -4.391 1 96.56 214 VAL A N 1
ATOM 1716 C CA . VAL A 1 214 ? 17.844 -22.078 -3.279 1 96.56 214 VAL A CA 1
ATOM 1717 C C . VAL A 1 214 ? 18.172 -21.391 -1.956 1 96.56 214 VAL A C 1
ATOM 1719 O O . VAL A 1 214 ? 19.281 -20.875 -1.774 1 96.56 214 VAL A O 1
ATOM 1722 N N . ILE A 1 215 ? 17.234 -21.438 -1.077 1 96.44 215 ILE A N 1
ATOM 1723 C CA . ILE A 1 215 ? 17.328 -20.734 0.2 1 96.44 215 ILE A CA 1
ATOM 1724 C C . ILE A 1 215 ? 17.797 -21.703 1.285 1 96.44 215 ILE A C 1
ATOM 1726 O O . ILE A 1 215 ? 17.375 -22.859 1.33 1 96.44 215 ILE A O 1
ATOM 1730 N N . ASN A 1 216 ? 18.672 -21.25 2.086 1 94.94 216 ASN A N 1
ATOM 1731 C CA . ASN A 1 216 ? 19 -21.922 3.338 1 94.94 216 ASN A CA 1
ATOM 1732 C C . ASN A 1 216 ? 17.938 -21.641 4.402 1 94.94 216 ASN A C 1
ATOM 1734 O O . ASN A 1 216 ? 18.016 -20.641 5.117 1 94.94 216 ASN A O 1
ATOM 1738 N N . VAL A 1 217 ? 17.078 -22.578 4.578 1 92.75 217 VAL A N 1
ATOM 1739 C CA . VAL A 1 217 ? 15.891 -22.391 5.406 1 92.75 217 VAL A CA 1
ATOM 1740 C C . VAL A 1 217 ? 16.297 -22.172 6.859 1 92.75 217 VAL A C 1
ATOM 1742 O O . VAL A 1 217 ? 15.805 -21.266 7.523 1 92.75 217 VAL A O 1
ATOM 1745 N N . GLU A 1 218 ? 17.125 -22.906 7.367 1 91.25 218 GLU A N 1
ATOM 1746 C CA . GLU A 1 218 ? 17.578 -22.812 8.758 1 91.25 218 GLU A CA 1
ATOM 1747 C C . GLU A 1 218 ? 18.109 -21.438 9.078 1 91.25 218 GLU A C 1
ATOM 1749 O O . GLU A 1 218 ? 17.797 -20.859 10.125 1 91.25 218 GLU A O 1
ATOM 1754 N N . LYS A 1 219 ? 18.766 -20.906 8.18 1 94.12 219 LYS A N 1
ATOM 1755 C CA . LYS A 1 219 ? 19.438 -19.641 8.477 1 94.12 219 LYS A CA 1
ATOM 1756 C C . LYS A 1 219 ? 18.516 -18.453 8.164 1 94.12 219 LYS A C 1
ATOM 1758 O O . LYS A 1 219 ? 18.359 -17.562 8.984 1 94.12 219 LYS A O 1
ATOM 1763 N N . LEU A 1 220 ? 17.875 -18.438 6.977 1 94.12 220 LEU A N 1
ATOM 1764 C CA . LEU A 1 220 ? 17.125 -17.281 6.516 1 94.12 220 LEU A CA 1
ATOM 1765 C C . LEU A 1 220 ? 15.828 -17.141 7.305 1 94.12 220 LEU A C 1
ATOM 1767 O O . LEU A 1 220 ? 15.492 -16.031 7.758 1 94.12 220 LEU A O 1
ATOM 1771 N N . PHE A 1 221 ? 15.172 -18.219 7.574 1 91.38 221 PHE A N 1
ATOM 1772 C CA . PHE A 1 221 ? 13.883 -18.125 8.25 1 91.38 221 PHE A CA 1
ATOM 1773 C C . PHE A 1 221 ? 14.07 -17.984 9.75 1 91.38 221 PHE A C 1
ATOM 1775 O O . PHE A 1 221 ? 13.133 -17.609 10.469 1 91.38 221 PHE A O 1
ATOM 1782 N N . ASN A 1 222 ? 15.219 -18.328 10.266 1 89.38 222 ASN A N 1
ATOM 1783 C CA . ASN A 1 222 ? 15.523 -18.062 11.664 1 89.38 222 ASN A CA 1
ATOM 1784 C C . ASN A 1 222 ? 15.773 -16.578 11.914 1 89.38 222 ASN A C 1
ATOM 1786 O O . ASN A 1 222 ? 15.516 -16.078 13.008 1 89.38 222 ASN A O 1
ATOM 1790 N N . GLU A 1 223 ? 16.266 -15.977 10.93 1 89.88 223 GLU A N 1
ATOM 1791 C CA . GLU A 1 223 ? 16.609 -14.562 11.07 1 89.88 223 GLU A CA 1
ATOM 1792 C C . GLU A 1 223 ? 15.391 -13.68 10.805 1 89.88 223 GLU A C 1
ATOM 1794 O O . GLU A 1 223 ? 15.266 -12.594 11.375 1 89.88 223 GLU A O 1
ATOM 1799 N N . ILE A 1 224 ? 14.547 -14.086 9.938 1 89.25 224 ILE A N 1
ATOM 1800 C CA . ILE A 1 224 ? 13.391 -13.289 9.562 1 89.25 224 ILE A CA 1
ATOM 1801 C C . ILE A 1 224 ? 12.117 -13.906 10.148 1 89.25 224 ILE A C 1
ATOM 1803 O O . ILE A 1 224 ? 11.727 -15.016 9.773 1 89.25 224 ILE A O 1
ATOM 1807 N N . PRO A 1 225 ? 11.508 -13.133 11.031 1 82.06 225 PRO A N 1
ATOM 1808 C CA . PRO A 1 225 ? 10.305 -13.68 11.664 1 82.06 225 PRO A CA 1
ATOM 1809 C C . PRO A 1 225 ? 9.172 -13.922 10.672 1 82.06 225 PRO A C 1
ATOM 1811 O O . PRO A 1 225 ? 9.055 -13.203 9.68 1 82.06 225 PRO A O 1
ATOM 1814 N N . TYR A 1 226 ? 8.297 -14.867 11.062 1 80.31 226 TYR A N 1
ATOM 1815 C CA . TYR A 1 226 ? 7.191 -15.305 10.219 1 80.31 226 TYR A CA 1
ATOM 1816 C C . TYR A 1 226 ? 6.273 -14.133 9.883 1 80.31 226 TYR A C 1
ATOM 1818 O O . TYR A 1 226 ? 5.805 -14.016 8.742 1 80.31 226 TYR A O 1
ATOM 1826 N N . GLU A 1 227 ? 6.129 -13.242 10.766 1 75.88 227 GLU A N 1
ATOM 1827 C CA . GLU A 1 227 ? 5.227 -12.102 10.594 1 75.88 227 GLU A CA 1
ATOM 1828 C C . GLU A 1 227 ? 5.742 -11.141 9.531 1 75.88 227 GLU A C 1
ATOM 1830 O O . GLU A 1 227 ? 4.988 -10.312 9.023 1 75.88 227 GLU A O 1
ATOM 1835 N N . SER A 1 228 ? 7.02 -11.391 9.18 1 81 228 SER A N 1
ATOM 1836 C CA . SER A 1 228 ? 7.656 -10.508 8.211 1 81 228 SER A CA 1
ATOM 1837 C C . SER A 1 228 ? 7.668 -11.133 6.82 1 81 228 SER A C 1
ATOM 1839 O O . SER A 1 228 ? 8.18 -10.531 5.871 1 81 228 SER A O 1
ATOM 1841 N N . LEU A 1 229 ? 7.043 -12.281 6.742 1 84.88 229 LEU A N 1
ATOM 1842 C CA . LEU A 1 229 ? 7.086 -12.984 5.469 1 84.88 229 LEU A CA 1
ATOM 1843 C C . LEU A 1 229 ? 5.82 -12.727 4.66 1 84.88 229 LEU A C 1
ATOM 1845 O O . LEU A 1 229 ? 5.191 -13.664 4.164 1 84.88 229 LEU A O 1
ATOM 1849 N N . ILE A 1 230 ? 5.371 -11.453 4.625 1 79.88 230 ILE A N 1
ATOM 1850 C CA . ILE A 1 230 ? 4.176 -11.055 3.885 1 79.88 230 ILE A CA 1
ATOM 1851 C C . ILE A 1 230 ? 4.574 -10.5 2.521 1 79.88 230 ILE A C 1
ATOM 1853 O O . ILE A 1 230 ? 5.473 -9.656 2.424 1 79.88 230 ILE A O 1
ATOM 1857 N N . LEU A 1 231 ? 4.039 -11.094 1.427 1 81.44 231 LEU A N 1
ATOM 1858 C CA . LEU A 1 231 ? 4.371 -10.656 0.075 1 81.44 231 LEU A CA 1
ATOM 1859 C C . LEU A 1 231 ? 3.107 -10.477 -0.763 1 81.44 231 LEU A C 1
ATOM 1861 O O . LEU A 1 231 ? 2.205 -11.312 -0.722 1 81.44 231 LEU A O 1
ATOM 1865 N N . MET B 1 1 ? -26.797 17.562 -3.273 1 63.25 1 MET B N 1
ATOM 1866 C CA . MET B 1 1 ? -26.75 16.469 -2.305 1 63.25 1 MET B CA 1
ATOM 1867 C C . MET B 1 1 ? -27.75 16.688 -1.181 1 63.25 1 MET B C 1
ATOM 1869 O O . MET B 1 1 ? -27.812 17.781 -0.596 1 63.25 1 MET B O 1
ATOM 1873 N N . ASN B 1 2 ? -28.781 15.867 -1.027 1 81.25 2 ASN B N 1
ATOM 1874 C CA . ASN B 1 2 ? -29.719 16.016 0.077 1 81.25 2 ASN B CA 1
ATOM 1875 C C . ASN B 1 2 ? -29.031 15.906 1.429 1 81.25 2 ASN B C 1
ATOM 1877 O O . ASN B 1 2 ? -27.828 15.594 1.492 1 81.25 2 ASN B O 1
ATOM 1881 N N . THR B 1 3 ? -29.609 16.453 2.4 1 84 3 THR B N 1
ATOM 1882 C CA . THR B 1 3 ? -29.062 16.531 3.748 1 84 3 THR B CA 1
ATOM 1883 C C . THR B 1 3 ? -28.484 15.188 4.176 1 84 3 THR B C 1
ATOM 1885 O O . THR B 1 3 ? -27.422 15.125 4.785 1 84 3 THR B O 1
ATOM 1888 N N . LEU B 1 4 ? -29.188 14.18 3.805 1 85.25 4 LEU B N 1
ATOM 1889 C CA . LEU B 1 4 ? -28.75 12.836 4.156 1 85.25 4 LEU B CA 1
ATOM 1890 C C . LEU B 1 4 ? -27.453 12.484 3.432 1 85.25 4 LEU B C 1
ATOM 1892 O O . LEU B 1 4 ? -26.516 11.977 4.043 1 85.25 4 LEU B O 1
ATOM 1896 N N . GLU B 1 5 ? -27.375 12.789 2.215 1 84.75 5 GLU B N 1
ATOM 1897 C CA . GLU B 1 5 ? -26.188 12.523 1.409 1 84.75 5 GLU B CA 1
ATOM 1898 C C . GLU B 1 5 ? -24.984 13.32 1.918 1 84.75 5 GLU B C 1
ATOM 1900 O O . GLU B 1 5 ? -23.859 12.82 1.926 1 84.75 5 GLU B O 1
ATOM 1905 N N . LYS B 1 6 ? -25.328 14.516 2.354 1 84.94 6 LYS B N 1
ATOM 1906 C CA . LYS B 1 6 ? -24.266 15.359 2.889 1 84.94 6 LYS B CA 1
ATOM 1907 C C . LYS B 1 6 ? -23.688 14.773 4.176 1 84.94 6 LYS B C 1
ATOM 1909 O O . LYS B 1 6 ? -22.484 14.789 4.387 1 84.94 6 LYS B O 1
ATOM 1914 N N . ARG B 1 7 ? -24.688 14.344 4.992 1 83.5 7 ARG B N 1
ATOM 1915 C CA . ARG B 1 7 ? -24.266 13.742 6.254 1 83.5 7 ARG B CA 1
ATOM 1916 C C . ARG B 1 7 ? -23.438 12.477 6.008 1 83.5 7 ARG B C 1
ATOM 1918 O O . ARG B 1 7 ? -22.422 12.266 6.652 1 83.5 7 ARG B O 1
ATOM 1925 N N . GLN B 1 8 ? -23.781 11.68 5.055 1 87.75 8 GLN B N 1
ATOM 1926 C CA . GLN B 1 8 ? -23.078 10.461 4.695 1 87.75 8 GLN B CA 1
ATOM 1927 C C . GLN B 1 8 ? -21.688 10.773 4.148 1 87.75 8 GLN B C 1
ATOM 1929 O O . GLN B 1 8 ? -20.703 10.117 4.508 1 87.75 8 GLN B O 1
ATOM 1934 N N . HIS B 1 9 ? -21.656 11.812 3.412 1 89.94 9 HIS B N 1
ATOM 1935 C CA . HIS B 1 9 ? -20.391 12.242 2.857 1 89.94 9 HIS B CA 1
ATOM 1936 C C . HIS B 1 9 ? -19.453 12.742 3.951 1 89.94 9 HIS B C 1
ATOM 1938 O O . HIS B 1 9 ? -18.266 12.422 3.955 1 89.94 9 HIS B O 1
ATOM 1944 N N . GLU B 1 10 ? -19.984 13.5 4.832 1 89.88 10 GLU B N 1
ATOM 1945 C CA . GLU B 1 10 ? -19.188 14.031 5.938 1 89.88 10 GLU B CA 1
ATOM 1946 C C . GLU B 1 10 ? -18.625 12.906 6.797 1 89.88 10 GLU B C 1
ATOM 1948 O O . GLU B 1 10 ? -17.453 12.945 7.188 1 89.88 10 GLU B O 1
ATOM 1953 N N . ILE B 1 11 ? -19.438 11.906 7.121 1 92.44 11 ILE B N 1
ATOM 1954 C CA . ILE B 1 11 ? -19.016 10.781 7.945 1 92.44 11 ILE B CA 1
ATOM 1955 C C . ILE B 1 11 ? -17.859 10.039 7.262 1 92.44 11 ILE B C 1
ATOM 1957 O O . ILE B 1 11 ? -16.906 9.633 7.922 1 92.44 11 ILE B O 1
ATOM 1961 N N . LEU B 1 12 ? -17.922 9.953 5.953 1 93.44 12 LEU B N 1
ATOM 1962 C CA . LEU B 1 12 ? -16.891 9.234 5.199 1 93.44 12 LEU B CA 1
ATOM 1963 C C . LEU B 1 12 ? -15.625 10.062 5.082 1 93.44 12 LEU B C 1
ATOM 1965 O O . LEU B 1 12 ? -14.516 9.531 5.25 1 93.44 12 LEU B O 1
ATOM 1969 N N . THR B 1 13 ? -15.727 11.367 4.938 1 92.94 13 THR B N 1
ATOM 1970 C CA . THR B 1 13 ? -14.57 12.18 4.578 1 92.94 13 THR B CA 1
ATOM 1971 C C . THR B 1 13 ? -14.016 12.898 5.801 1 92.94 13 THR B C 1
ATOM 1973 O O . THR B 1 13 ? -12.836 13.273 5.824 1 92.94 13 THR B O 1
ATOM 1976 N N . ASN B 1 14 ? -14.844 13.141 6.828 1 93.62 14 ASN B N 1
ATOM 1977 C CA . ASN B 1 14 ? -14.438 13.844 8.039 1 93.62 14 ASN B CA 1
ATOM 1978 C C . ASN B 1 14 ? -15.062 13.227 9.289 1 93.62 14 ASN B C 1
ATOM 1980 O O . ASN B 1 14 ? -15.773 13.898 10.031 1 93.62 14 ASN B O 1
ATOM 1984 N N . PRO B 1 15 ? -14.734 11.977 9.57 1 96.38 15 PRO B N 1
ATOM 1985 C CA . PRO B 1 15 ? -15.406 11.25 10.648 1 96.38 15 PRO B CA 1
ATOM 1986 C C . PRO B 1 15 ? -15.148 11.859 12.023 1 96.38 15 PRO B C 1
ATOM 1988 O O . PRO B 1 15 ? -16.031 11.844 12.891 1 96.38 15 PRO B O 1
ATOM 1991 N N . LEU B 1 16 ? -13.961 12.352 12.258 1 97.06 16 LEU B N 1
ATOM 1992 C CA . LEU B 1 16 ? -13.664 12.984 13.539 1 97.06 16 LEU B CA 1
ATOM 1993 C C . LEU B 1 16 ? -14.594 14.164 13.789 1 97.06 16 LEU B C 1
ATOM 1995 O O . LEU B 1 16 ? -15.148 14.312 14.883 1 97.06 16 LEU B O 1
ATOM 1999 N N . HIS B 1 17 ? -14.734 15.031 12.781 1 96.56 17 HIS B N 1
ATOM 2000 C CA . HIS B 1 17 ? -15.625 16.188 12.883 1 96.56 17 HIS B CA 1
ATOM 2001 C C . HIS B 1 17 ? -17.047 15.75 13.227 1 96.56 17 HIS B C 1
ATOM 2003 O O . HIS B 1 17 ? -17.703 16.375 14.047 1 96.56 17 HIS B O 1
ATOM 2009 N N . PHE B 1 18 ? -17.5 14.703 12.625 1 96.44 18 PHE B N 1
ATOM 2010 C CA . PHE B 1 18 ? -18.844 14.18 12.883 1 96.44 18 PHE B CA 1
ATOM 2011 C C . PHE B 1 18 ? -18.969 13.711 14.328 1 96.44 18 PHE B C 1
ATOM 2013 O O . PHE B 1 18 ? -19.953 14.008 14.992 1 96.44 18 PHE B O 1
ATOM 2020 N N . CYS B 1 19 ? -18 12.969 14.836 1 97.06 19 CYS B N 1
ATOM 2021 C CA . CYS B 1 19 ? -18.031 12.461 16.203 1 97.06 19 CYS B CA 1
ATOM 2022 C C . CYS B 1 19 ? -18.047 13.602 17.203 1 97.06 19 CYS B C 1
ATOM 2024 O O . CYS B 1 19 ? -18.703 13.508 18.25 1 97.06 19 CYS B O 1
ATOM 2026 N N . LYS B 1 20 ? -17.391 14.641 16.891 1 97.25 20 LYS B N 1
ATOM 2027 C CA . LYS B 1 20 ? -17.25 15.781 17.797 1 97.25 20 LYS B CA 1
ATOM 2028 C C . LYS B 1 20 ? -18.594 16.469 18 1 97.25 20 LYS B C 1
ATOM 2030 O O . LYS B 1 20 ? -18.766 17.234 18.969 1 97.25 20 LYS B O 1
ATOM 2035 N N . LYS B 1 21 ? -19.516 16.234 17.141 1 96.06 21 LYS B N 1
ATOM 2036 C CA . LYS B 1 21 ? -20.844 16.844 17.25 1 96.06 21 LYS B CA 1
ATOM 2037 C C . LYS B 1 21 ? -21.672 16.172 18.344 1 96.06 21 LYS B C 1
ATOM 2039 O O . LYS B 1 21 ? -22.703 16.719 18.766 1 96.06 21 LYS B O 1
ATOM 2044 N N . SER B 1 22 ? -21.281 15.031 18.75 1 96.75 22 SER B N 1
ATOM 2045 C CA . SER B 1 22 ? -22 14.32 19.797 1 96.75 22 SER B CA 1
ATOM 2046 C C . SER B 1 22 ? -21.703 14.914 21.172 1 96.75 22 SER B C 1
ATOM 2048 O O . SER B 1 22 ? -20.562 15.211 21.5 1 96.75 22 SER B O 1
ATOM 2050 N N . GLY B 1 23 ? -22.719 15.07 21.984 1 96.94 23 GLY B N 1
ATOM 2051 C CA . GLY B 1 23 ? -22.531 15.539 23.359 1 96.94 23 GLY B CA 1
ATOM 2052 C C . GLY B 1 23 ? -21.719 14.586 24.203 1 96.94 23 GLY B C 1
ATOM 2053 O O . GLY B 1 23 ? -21.156 14.984 25.219 1 96.94 23 GLY B O 1
ATOM 2054 N N . ASP B 1 24 ? -21.594 13.281 23.812 1 97.5 24 ASP B N 1
ATOM 2055 C CA . ASP B 1 24 ? -20.891 12.258 24.578 1 97.5 24 ASP B CA 1
ATOM 2056 C C . ASP B 1 24 ? -19.438 12.133 24.109 1 97.5 24 ASP B C 1
ATOM 2058 O O . ASP B 1 24 ? -18.672 11.344 24.656 1 97.5 24 ASP B O 1
ATOM 2062 N N . PHE B 1 25 ? -19 12.922 23.188 1 97.88 25 PHE B N 1
ATOM 2063 C CA . PHE B 1 25 ? -17.688 12.781 22.547 1 97.88 25 PHE B CA 1
ATOM 2064 C C . PHE B 1 25 ? -16.578 12.867 23.594 1 97.88 25 PHE B C 1
ATOM 2066 O O . PHE B 1 25 ? -15.664 12.031 23.609 1 97.88 25 PHE B O 1
ATOM 2073 N N . ALA B 1 26 ? -16.688 13.82 24.453 1 97.5 26 ALA B N 1
ATOM 2074 C CA . ALA B 1 26 ? -15.648 14.055 25.453 1 97.5 26 ALA B CA 1
ATOM 2075 C C . ALA B 1 26 ? -15.453 12.828 26.344 1 97.5 26 ALA B C 1
ATOM 2077 O O . ALA B 1 26 ? -14.336 12.539 26.781 1 97.5 26 ALA B O 1
ATOM 2078 N N . LYS B 1 27 ? -16.516 12.109 26.578 1 97.94 27 LYS B N 1
ATOM 2079 C CA . LYS B 1 27 ? -16.484 10.93 27.438 1 97.94 27 LYS B CA 1
ATOM 2080 C C . LYS B 1 27 ? -15.828 9.75 26.734 1 97.94 27 LYS B C 1
ATOM 2082 O O . LYS B 1 27 ? -15.375 8.805 27.391 1 97.94 27 LYS B O 1
ATOM 2087 N N . HIS B 1 28 ? -15.781 9.797 25.453 1 97.62 28 HIS B N 1
ATOM 2088 C CA . HIS B 1 28 ? -15.359 8.633 24.688 1 97.62 28 HIS B CA 1
ATOM 2089 C C . HIS B 1 28 ? -14.125 8.938 23.844 1 97.62 28 HIS B C 1
ATOM 2091 O O . HIS B 1 28 ? -13.812 8.203 22.906 1 97.62 28 HIS B O 1
ATOM 2097 N N . SER B 1 29 ? -13.484 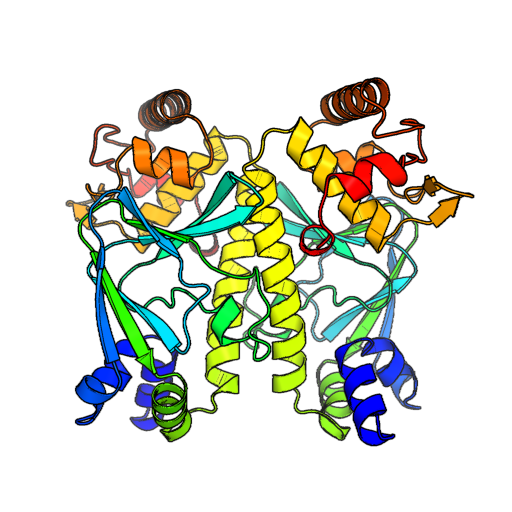10.023 24.109 1 97.12 29 SER B N 1
ATOM 2098 C CA . SER B 1 29 ? -12.312 10.414 23.344 1 97.12 29 SER B CA 1
ATOM 2099 C C . SER B 1 29 ? -11.211 10.969 24.234 1 97.12 29 SER B C 1
ATOM 2101 O O . SER B 1 29 ? -11.469 11.367 25.375 1 97.12 29 SER B O 1
ATOM 2103 N N . MET B 1 30 ? -10.039 10.93 23.781 1 96.5 30 MET B N 1
ATOM 2104 C CA . MET B 1 30 ? -8.875 11.461 24.469 1 96.5 30 MET B CA 1
ATOM 2105 C C . MET B 1 30 ? -7.922 12.148 23.5 1 96.5 30 MET B C 1
ATOM 2107 O O . MET B 1 30 ? -7.605 11.594 22.438 1 96.5 30 MET B O 1
ATOM 2111 N N . SER B 1 31 ? -7.5 13.344 23.844 1 96.94 31 SER B N 1
ATOM 2112 C CA . SER B 1 31 ? -6.512 14.07 23.047 1 96.94 31 SER B CA 1
ATOM 2113 C C . SER B 1 31 ? -5.094 13.75 23.5 1 96.94 31 SER B C 1
ATOM 2115 O O . SER B 1 31 ? -4.812 13.727 24.703 1 96.94 31 SER B O 1
ATOM 2117 N N . ILE B 1 32 ? -4.223 13.5 22.594 1 96.12 32 ILE B N 1
ATOM 2118 C CA . ILE B 1 32 ? -2.818 13.195 22.859 1 96.12 32 ILE B CA 1
ATOM 2119 C C . ILE B 1 32 ? -1.93 14.211 22.141 1 96.12 32 ILE B C 1
ATOM 2121 O O . ILE B 1 32 ? -1.988 14.352 20.922 1 96.12 32 ILE B O 1
ATOM 2125 N N . LYS B 1 33 ? -1.154 14.891 22.891 1 97.94 33 LYS B N 1
ATOM 2126 C CA . LYS B 1 33 ? -0.202 15.836 22.328 1 97.94 33 LYS B CA 1
ATOM 2127 C C . LYS B 1 33 ? 1.101 15.141 21.938 1 97.94 33 LYS B C 1
ATOM 2129 O O . LYS B 1 33 ? 1.618 14.32 22.688 1 97.94 33 LYS B O 1
ATOM 2134 N N . LEU B 1 34 ? 1.542 15.43 20.734 1 97.19 34 LEU B N 1
ATOM 2135 C CA . LEU B 1 34 ? 2.834 14.938 20.266 1 97.19 34 LEU B CA 1
ATOM 2136 C C . LEU B 1 34 ? 3.826 16.094 20.109 1 97.19 34 LEU B C 1
ATOM 2138 O O . LEU B 1 34 ? 3.527 17.094 19.469 1 97.19 34 LEU B O 1
ATOM 2142 N N . SER B 1 35 ? 4.977 15.906 20.75 1 97.06 35 SER B N 1
ATOM 2143 C CA . SER B 1 35 ? 6.043 16.891 20.578 1 97.06 35 SER B CA 1
ATOM 2144 C C . SER B 1 35 ? 6.809 16.641 19.281 1 97.06 35 SER B C 1
ATOM 2146 O O . SER B 1 35 ? 6.73 15.562 18.703 1 97.06 35 SER B O 1
ATOM 2148 N N . LYS B 1 36 ? 7.508 17.656 18.906 1 95.5 36 LYS B N 1
ATOM 2149 C CA . LYS B 1 36 ? 8.391 17.5 17.75 1 95.5 36 LYS B CA 1
ATOM 2150 C C . LYS B 1 36 ? 9.32 16.297 17.922 1 95.5 36 LYS B C 1
ATOM 2152 O O . LYS B 1 36 ? 9.938 16.125 18.984 1 95.5 36 LYS B O 1
ATOM 2157 N N . ASN B 1 37 ? 9.312 15.422 16.922 1 94.44 37 ASN B N 1
ATOM 2158 C CA . ASN B 1 37 ? 10.195 14.258 16.844 1 94.44 37 ASN B CA 1
ATOM 2159 C C . ASN B 1 37 ? 9.789 13.18 17.844 1 94.44 37 ASN B C 1
ATOM 2161 O O . ASN B 1 37 ? 10.57 12.266 18.125 1 94.44 37 ASN B O 1
ATOM 2165 N N . GLU B 1 38 ? 8.617 13.391 18.375 1 94.06 38 GLU B N 1
ATOM 2166 C CA . GLU B 1 38 ? 8.141 12.328 19.266 1 94.06 38 GLU B CA 1
ATOM 2167 C C . GLU B 1 38 ? 7.582 11.156 18.469 1 94.06 38 GLU B C 1
ATOM 2169 O O . GLU B 1 38 ? 6.773 11.344 17.562 1 94.06 38 GLU B O 1
ATOM 2174 N N . LEU B 1 39 ? 8.094 9.984 18.781 1 94 39 LEU B N 1
ATOM 2175 C CA . LEU B 1 39 ? 7.562 8.758 18.203 1 94 39 LEU B CA 1
ATOM 2176 C C . LEU B 1 39 ? 6.387 8.227 19.031 1 94 39 LEU B C 1
ATOM 2178 O O . LEU B 1 39 ? 6.473 8.141 20.25 1 94 39 LEU B O 1
ATOM 2182 N N . PHE B 1 40 ? 5.289 7.949 18.406 1 93.94 40 PHE B N 1
ATOM 2183 C CA . PHE B 1 40 ? 4.098 7.434 19.078 1 93.94 40 PHE B CA 1
ATOM 2184 C C . PHE B 1 40 ? 3.65 6.121 18.438 1 93.94 40 PHE B C 1
ATOM 2186 O O . PHE B 1 40 ? 3.4 6.066 17.234 1 93.94 40 PHE B O 1
ATOM 2193 N N . ASP B 1 41 ? 3.531 5.055 19.219 1 90.06 41 ASP B N 1
ATOM 2194 C CA . ASP B 1 41 ? 3.082 3.742 18.766 1 90.06 41 ASP B CA 1
ATOM 2195 C C . ASP B 1 41 ? 1.581 3.568 18.984 1 90.06 41 ASP B C 1
ATOM 2197 O O . ASP B 1 41 ? 1.118 3.533 20.125 1 90.06 41 ASP B O 1
ATOM 2201 N N . VAL B 1 42 ? 0.818 3.375 17.875 1 83.31 42 VAL B N 1
ATOM 2202 C CA . VAL B 1 42 ? -0.631 3.27 18 1 83.31 42 VAL B CA 1
ATOM 2203 C C . VAL B 1 42 ? -1.037 1.8 18.094 1 83.31 42 VAL B C 1
ATOM 2205 O O . VAL B 1 42 ? -2.227 1.479 18.125 1 83.31 42 VAL B O 1
ATOM 2208 N N . ASP B 1 43 ? -0.296 0.788 18.016 1 69.62 43 ASP B N 1
ATOM 2209 C CA . ASP B 1 43 ? -0.591 -0.64 18.078 1 69.62 43 ASP B CA 1
ATOM 2210 C C . ASP B 1 43 ? -1.286 -1.005 19.391 1 69.62 43 ASP B C 1
ATOM 2212 O O . ASP B 1 43 ? -2.09 -1.939 19.438 1 69.62 43 ASP B O 1
ATOM 2216 N N . PHE B 1 44 ? -1.148 -0.334 20.344 1 63.44 44 PHE B N 1
ATOM 2217 C CA . PHE B 1 44 ? -1.652 -0.724 21.656 1 63.44 44 PHE B CA 1
ATOM 2218 C C . PHE B 1 44 ? -2.938 0.025 21.984 1 63.44 44 PHE B C 1
ATOM 2220 O O . PHE B 1 44 ? -3.352 0.076 23.156 1 63.44 44 PHE B O 1
ATOM 2227 N N . VAL B 1 45 ? -3.58 0.304 20.844 1 63.62 45 VAL B N 1
ATOM 2228 C CA . VAL B 1 45 ? -4.703 1.181 21.172 1 63.62 45 VAL B CA 1
ATOM 2229 C C . VAL B 1 45 ? -6.012 0.531 20.734 1 63.62 45 VAL B C 1
ATOM 2231 O O . VAL B 1 45 ? -6.047 -0.2 19.734 1 63.62 45 VAL B O 1
ATOM 2234 N N . THR B 1 46 ? -7.039 0.661 21.609 1 75.69 46 THR B N 1
ATOM 2235 C CA . THR B 1 46 ? -8.32 -0.007 21.422 1 75.69 46 THR B CA 1
ATOM 2236 C C . THR B 1 46 ? -9.297 0.896 20.672 1 75.69 46 THR B C 1
ATOM 2238 O O . THR B 1 46 ? -10.484 0.573 20.547 1 75.69 46 THR B O 1
ATOM 2241 N N . GLY B 1 47 ? -8.812 1.949 20.125 1 90.12 47 GLY B N 1
ATOM 2242 C CA . GLY B 1 47 ? -9.719 2.854 19.438 1 90.12 47 GLY B CA 1
ATOM 2243 C C . GLY B 1 47 ? -9.219 3.252 18.062 1 90.12 47 GLY B C 1
ATOM 2244 O O . GLY B 1 47 ? -8.352 2.584 17.484 1 90.12 47 GLY B O 1
ATOM 2245 N N . ILE B 1 48 ? -9.93 4.168 17.5 1 94.69 48 ILE B N 1
ATOM 2246 C CA . ILE B 1 48 ? -9.516 4.77 16.234 1 94.69 48 ILE B CA 1
ATOM 2247 C C . ILE B 1 48 ? -8.914 6.148 16.484 1 94.69 48 ILE B C 1
ATOM 2249 O O . ILE B 1 48 ? -9.438 6.922 17.297 1 94.69 48 ILE B O 1
ATOM 2253 N N . TYR B 1 49 ? -7.836 6.387 15.891 1 95.94 49 TYR B N 1
ATOM 2254 C CA . TYR B 1 49 ? -7.074 7.605 16.125 1 95.94 49 TYR B CA 1
ATOM 2255 C C . TYR B 1 49 ? -7.098 8.516 14.906 1 95.94 49 TYR B C 1
ATOM 2257 O O . TYR B 1 49 ? -6.98 8.047 13.773 1 95.94 49 TYR B O 1
ATOM 2265 N N . PHE B 1 50 ? -7.234 9.805 15.164 1 97.5 50 PHE B N 1
ATOM 2266 C CA . PHE B 1 50 ? -7.273 10.812 14.117 1 97.5 50 PHE B CA 1
ATOM 2267 C C . PHE B 1 50 ? -6.25 11.914 14.383 1 97.5 50 PHE B C 1
ATOM 2269 O O . PHE B 1 50 ? -6.004 12.273 15.539 1 97.5 50 PHE B O 1
ATOM 2276 N N . VAL B 1 51 ? -5.723 12.445 13.297 1 97.75 51 VAL B N 1
ATOM 2277 C CA . VAL B 1 51 ? -4.992 13.695 13.445 1 97.75 51 VAL B CA 1
ATOM 2278 C C . VAL B 1 51 ? -5.969 14.844 13.703 1 97.75 51 VAL B C 1
ATOM 2280 O O . VAL B 1 51 ? -6.898 15.062 12.922 1 97.75 51 VAL B O 1
ATOM 2283 N N . GLU B 1 52 ? -5.785 15.477 14.789 1 98.06 52 GLU B N 1
ATOM 2284 C CA . GLU B 1 52 ? -6.617 16.625 15.125 1 98.06 52 GLU B CA 1
ATOM 2285 C C . GLU B 1 52 ? -5.953 17.938 14.688 1 98.06 52 GLU B C 1
ATOM 2287 O O . GLU B 1 52 ? -6.609 18.812 14.141 1 98.06 52 GLU B O 1
ATOM 2292 N N . LYS B 1 53 ? -4.688 18.062 15.016 1 97.75 53 LYS B N 1
ATOM 2293 C CA . LYS B 1 53 ? -3.906 19.234 14.648 1 97.75 53 LYS B CA 1
ATOM 2294 C C . LYS B 1 53 ? -2.512 18.844 14.164 1 97.75 53 LYS B C 1
ATOM 2296 O O . LYS B 1 53 ? -1.884 17.953 14.734 1 97.75 53 LYS B O 1
ATOM 2301 N N . GLY B 1 54 ? -2.121 19.578 13.031 1 96.62 54 GLY B N 1
ATOM 2302 C CA . GLY B 1 54 ? -0.752 19.422 12.562 1 96.62 54 GLY B CA 1
ATOM 2303 C C . GLY B 1 54 ? -0.607 18.359 11.484 1 96.62 54 GLY B C 1
ATOM 2304 O O . GLY B 1 54 ? -1.601 17.922 10.898 1 96.62 54 GLY B O 1
ATOM 2305 N N . ILE B 1 55 ? 0.642 18.047 11.117 1 96.88 55 ILE B N 1
ATOM 2306 C CA . ILE B 1 55 ? 1.022 17 10.164 1 96.88 55 ILE B CA 1
ATOM 2307 C C . ILE B 1 55 ? 1.776 15.898 10.891 1 96.88 55 ILE B C 1
ATOM 2309 O O . ILE B 1 55 ? 2.619 16.172 11.75 1 96.88 55 ILE B O 1
ATOM 2313 N N . VAL B 1 56 ? 1.4 14.68 10.633 1 97.19 56 VAL B N 1
ATOM 2314 C CA . VAL B 1 56 ? 2.031 13.523 11.258 1 97.19 56 VAL B CA 1
ATOM 2315 C C . VAL B 1 56 ? 2.486 12.539 10.18 1 97.19 56 VAL B C 1
ATOM 2317 O O . VAL B 1 56 ? 1.772 12.305 9.203 1 97.19 56 VAL B O 1
ATOM 2320 N N . MET B 1 57 ? 3.691 12.039 10.32 1 96.69 57 MET B N 1
ATOM 2321 C CA . MET B 1 57 ? 4.16 10.969 9.445 1 96.69 57 MET B CA 1
ATOM 2322 C C . MET B 1 57 ? 3.811 9.602 10.031 1 96.69 57 MET B C 1
ATOM 2324 O O . MET B 1 57 ? 3.986 9.367 11.227 1 96.69 57 MET B O 1
ATOM 2328 N N . LYS B 1 58 ? 3.289 8.797 9.203 1 95.94 58 LYS B N 1
ATOM 2329 C CA . LYS B 1 58 ? 2.918 7.441 9.586 1 95.94 58 LYS B CA 1
ATOM 2330 C C . LYS B 1 58 ? 3.824 6.414 8.914 1 95.94 58 LYS B C 1
ATOM 2332 O O . LYS B 1 58 ? 4.121 6.531 7.719 1 95.94 58 LYS B O 1
ATOM 2337 N N . GLY B 1 59 ? 4.312 5.441 9.664 1 93.12 59 GLY B N 1
ATOM 2338 C CA . GLY B 1 59 ? 5.145 4.375 9.133 1 93.12 59 GLY B CA 1
ATOM 2339 C C . GLY B 1 59 ? 4.898 3.033 9.797 1 93.12 59 GLY B C 1
ATOM 2340 O O . GLY B 1 59 ? 4.062 2.926 10.703 1 93.12 59 GLY B O 1
ATOM 2341 N N . THR B 1 60 ? 5.52 2.07 9.289 1 88.94 60 THR B N 1
ATOM 2342 C CA . THR B 1 60 ? 5.539 0.721 9.844 1 88.94 60 THR B CA 1
ATOM 2343 C C . THR B 1 60 ? 6.953 0.326 10.258 1 88.94 60 THR B C 1
ATOM 2345 O O . THR B 1 60 ? 7.93 0.853 9.727 1 88.94 60 THR B O 1
ATOM 2348 N N . GLN B 1 61 ? 6.945 -0.598 11.188 1 87.44 61 GLN B N 1
ATOM 2349 C CA . GLN B 1 61 ? 8.25 -0.934 11.75 1 87.44 61 GLN B CA 1
ATOM 2350 C C . GLN B 1 61 ? 8.586 -2.406 11.531 1 87.44 61 GLN B C 1
ATOM 2352 O O . GLN B 1 61 ? 7.711 -3.271 11.648 1 87.44 61 GLN B O 1
ATOM 2357 N N . ILE B 1 62 ? 9.766 -2.666 11.133 1 78.12 62 ILE B N 1
ATOM 2358 C CA . ILE B 1 62 ? 10.375 -3.992 11.148 1 78.12 62 ILE B CA 1
ATOM 2359 C C . ILE B 1 62 ? 11.711 -3.936 11.883 1 78.12 62 ILE B C 1
ATOM 2361 O O . ILE B 1 62 ? 12.586 -3.145 11.531 1 78.12 62 ILE B O 1
ATOM 2365 N N . ASP B 1 63 ? 11.844 -4.781 12.938 1 79.19 63 ASP B N 1
ATOM 2366 C CA . ASP B 1 63 ? 13.031 -4.73 13.789 1 79.19 63 ASP B CA 1
ATOM 2367 C C . ASP B 1 63 ? 13.297 -3.305 14.273 1 79.19 63 ASP B C 1
ATOM 2369 O O . ASP B 1 63 ? 12.406 -2.658 14.836 1 79.19 63 ASP B O 1
ATOM 2373 N N . ASP B 1 64 ? 14.438 -2.768 13.93 1 82.56 64 ASP B N 1
ATOM 2374 C CA . ASP B 1 64 ? 14.797 -1.444 14.43 1 82.56 64 ASP B CA 1
ATOM 2375 C C . ASP B 1 64 ? 14.602 -0.378 13.352 1 82.56 64 ASP B C 1
ATOM 2377 O O . ASP B 1 64 ? 14.992 0.776 13.539 1 82.56 64 ASP B O 1
ATOM 2381 N N . TYR B 1 65 ? 13.883 -0.784 12.391 1 84.81 65 TYR B N 1
ATOM 2382 C CA . TYR B 1 65 ? 13.734 0.145 11.273 1 84.81 65 TYR B CA 1
ATOM 2383 C C . TYR B 1 65 ? 12.281 0.562 11.102 1 84.81 65 TYR B C 1
ATOM 2385 O O . TYR B 1 65 ? 11.375 -0.27 11.195 1 84.81 65 TYR B O 1
ATOM 2393 N N . ILE B 1 66 ? 12.094 1.889 10.992 1 90.62 66 ILE B N 1
ATOM 2394 C CA . ILE B 1 66 ? 10.766 2.422 10.68 1 90.62 66 ILE B CA 1
ATOM 2395 C C . ILE B 1 66 ? 10.766 3.018 9.273 1 90.62 66 ILE B C 1
ATOM 2397 O O . ILE B 1 66 ? 11.594 3.879 8.961 1 90.62 66 ILE B O 1
ATOM 2401 N N . GLY B 1 67 ? 9.914 2.518 8.477 1 91.81 67 GLY B N 1
ATOM 2402 C CA . GLY B 1 67 ? 9.672 3.1 7.164 1 91.81 67 GLY B CA 1
ATOM 2403 C C . GLY B 1 67 ? 8.406 3.928 7.102 1 91.81 67 GLY B C 1
ATOM 2404 O O . GLY B 1 67 ? 7.301 3.393 7.234 1 91.81 67 GLY B O 1
ATOM 2405 N N . TYR B 1 68 ? 8.57 5.234 6.867 1 94 68 TYR B N 1
ATOM 2406 C CA . TYR B 1 68 ? 7.422 6.129 6.773 1 94 68 TYR B CA 1
ATOM 2407 C C . TYR B 1 68 ? 6.859 6.145 5.355 1 94 68 TYR B C 1
ATOM 2409 O O . TYR B 1 68 ? 7.613 6.238 4.383 1 94 68 TYR B O 1
ATOM 2417 N N . ASP B 1 69 ? 5.531 6.055 5.281 1 92.31 69 ASP B N 1
ATOM 2418 C CA . ASP B 1 69 ? 4.98 5.914 3.938 1 92.31 69 ASP B CA 1
ATOM 2419 C C . ASP B 1 69 ? 3.793 6.852 3.73 1 92.31 69 ASP B C 1
ATOM 2421 O O . ASP B 1 69 ? 3.271 6.965 2.619 1 92.31 69 ASP B O 1
ATOM 2425 N N . GLN B 1 70 ? 3.385 7.578 4.801 1 95.19 70 GLN B N 1
ATOM 2426 C CA . GLN B 1 70 ? 2.25 8.477 4.633 1 95.19 70 GLN B CA 1
ATOM 2427 C C . GLN B 1 70 ? 2.43 9.75 5.453 1 95.19 70 GLN B C 1
ATOM 2429 O O . GLN B 1 70 ? 3.047 9.727 6.523 1 95.19 70 GLN B O 1
ATOM 2434 N N . LEU B 1 71 ? 1.919 10.781 4.859 1 96.31 71 LEU B N 1
ATOM 2435 C CA . LEU B 1 71 ? 1.697 12.023 5.594 1 96.31 71 LEU B CA 1
ATOM 2436 C C . LEU B 1 71 ? 0.221 12.195 5.938 1 96.31 71 LEU B C 1
ATOM 2438 O O . LEU B 1 71 ? -0.646 11.977 5.09 1 96.31 71 LEU B O 1
ATOM 2442 N N . LEU B 1 72 ? -0.031 12.469 7.176 1 96.75 72 LEU B N 1
ATOM 2443 C CA . LEU B 1 72 ? -1.404 12.625 7.645 1 96.75 72 LEU B CA 1
ATOM 2444 C C . LEU B 1 72 ? -1.664 14.047 8.117 1 96.75 72 LEU B C 1
ATOM 2446 O O . LEU B 1 72 ? -0.781 14.688 8.695 1 96.75 72 LEU B O 1
ATOM 2450 N N . LYS B 1 73 ? -2.824 14.477 7.855 1 95.94 73 LYS B N 1
ATOM 2451 C CA . LYS B 1 73 ? -3.268 15.805 8.273 1 95.94 73 LYS B CA 1
ATOM 2452 C C . LYS B 1 73 ? -4.617 15.734 8.984 1 95.94 73 LYS B C 1
ATOM 2454 O O . LYS B 1 73 ? -5.117 14.648 9.273 1 95.94 73 LYS B O 1
ATOM 2459 N N . HIS B 1 74 ? -5.188 16.891 9.312 1 96.19 74 HIS B N 1
ATOM 2460 C CA . HIS B 1 74 ? -6.434 17 10.062 1 96.19 74 HIS B CA 1
ATOM 2461 C C . HIS B 1 74 ? -7.504 16.078 9.477 1 96.19 74 HIS B C 1
ATOM 2463 O O . HIS B 1 74 ? -7.789 16.125 8.281 1 96.19 74 HIS B O 1
ATOM 2469 N N . GLY B 1 75 ? -8.016 15.195 10.297 1 95.88 75 GLY B N 1
ATOM 2470 C CA . GLY B 1 75 ? -9.133 14.352 9.906 1 95.88 75 GLY B CA 1
ATOM 2471 C C . GLY B 1 75 ? -8.695 12.969 9.445 1 95.88 75 GLY B C 1
ATOM 2472 O O . GLY B 1 75 ? -9.516 12.055 9.367 1 95.88 75 GLY B O 1
ATOM 2473 N N . ASP B 1 76 ? -7.438 12.781 9.172 1 96.06 76 ASP B N 1
ATOM 2474 C CA . ASP B 1 76 ? -6.961 11.5 8.664 1 96.06 76 ASP B CA 1
ATOM 2475 C C . ASP B 1 76 ? -6.883 10.461 9.781 1 96.06 76 ASP B C 1
ATOM 2477 O O . ASP B 1 76 ? -6.555 10.797 10.922 1 96.06 76 ASP B O 1
ATOM 2481 N N . VAL B 1 77 ? -7.184 9.227 9.453 1 95.88 77 VAL B N 1
ATOM 2482 C CA . VAL B 1 77 ? -7.09 8.102 10.391 1 95.88 77 VAL B CA 1
ATOM 2483 C C . VAL B 1 77 ? -5.629 7.676 10.539 1 95.88 77 VAL B C 1
ATOM 2485 O O . VAL B 1 77 ? -4.934 7.473 9.539 1 95.88 77 VAL B O 1
ATOM 2488 N N . CYS B 1 78 ? -5.203 7.441 11.781 1 95.19 78 CYS B N 1
ATOM 2489 C CA . CYS B 1 78 ? -3.805 7.125 12.055 1 95.19 78 CYS B CA 1
ATOM 2490 C C . CYS B 1 78 ? -3.576 5.621 12.062 1 95.19 78 CYS B C 1
ATOM 2492 O O . CYS B 1 78 ? -2.465 5.152 11.805 1 95.19 78 CYS B O 1
ATOM 2494 N N . ASN B 1 79 ? -4.582 4.91 12.391 1 92.31 79 ASN B N 1
ATOM 2495 C CA . ASN B 1 79 ? -4.383 3.488 12.641 1 92.31 79 ASN B CA 1
ATOM 2496 C C . ASN B 1 79 ? -5.449 2.643 11.953 1 92.31 79 ASN B C 1
ATOM 2498 O O . ASN B 1 79 ? -6.012 1.727 12.555 1 92.31 79 ASN B O 1
ATOM 2502 N N . PHE B 1 80 ? -5.688 2.891 10.695 1 92 80 PHE B N 1
ATOM 2503 C CA . PHE B 1 80 ? -6.777 2.24 9.977 1 92 80 PHE B CA 1
ATOM 2504 C C . PHE B 1 80 ? -6.555 0.734 9.906 1 92 80 PHE B C 1
ATOM 2506 O O . PHE B 1 80 ? -7.484 -0.047 10.102 1 92 80 PHE B O 1
ATOM 2513 N N . SER B 1 81 ? -5.336 0.353 9.609 1 88.44 81 SER B N 1
ATOM 2514 C CA . SER B 1 81 ? -5.043 -1.069 9.469 1 88.44 81 SER B CA 1
ATOM 2515 C C . SER B 1 81 ? -5.387 -1.836 10.742 1 88.44 81 SER B C 1
ATOM 2517 O O . SER B 1 81 ? -5.992 -2.908 10.68 1 88.44 81 SER B O 1
ATOM 2519 N N . SER B 1 82 ? -5.008 -1.311 11.82 1 87.25 82 SER B N 1
ATOM 2520 C CA . SER B 1 82 ? -5.309 -1.95 13.102 1 87.25 82 SER B CA 1
ATOM 2521 C C . SER B 1 82 ? -6.801 -1.894 13.406 1 87.25 82 SER B C 1
ATOM 2523 O O . SER B 1 82 ? -7.355 -2.83 13.984 1 87.25 82 SER B O 1
ATOM 2525 N N . PHE B 1 83 ? -7.453 -0.838 13.039 1 90.19 83 PHE B N 1
ATOM 2526 C CA . PHE B 1 83 ? -8.883 -0.668 13.281 1 90.19 83 PHE B CA 1
ATOM 2527 C C . PHE B 1 83 ? -9.695 -1.693 12.5 1 90.19 83 PHE B C 1
ATOM 2529 O O . PHE B 1 83 ? -10.672 -2.236 13.016 1 90.19 83 PHE B O 1
ATOM 2536 N N . MET B 1 84 ? -9.273 -1.9 11.258 1 87.69 84 MET B N 1
ATOM 2537 C CA . MET B 1 84 ? -10.031 -2.789 10.383 1 87.69 84 MET B CA 1
ATOM 2538 C C . MET B 1 84 ? -9.836 -4.246 10.781 1 87.69 84 MET B C 1
ATOM 2540 O O . MET B 1 84 ? -10.602 -5.117 10.375 1 87.69 84 MET B O 1
ATOM 2544 N N . SER B 1 85 ? -8.734 -4.582 11.445 1 78.31 85 SER B N 1
ATOM 2545 C CA . SER B 1 85 ? -8.43 -5.961 11.805 1 78.31 85 SER B CA 1
ATOM 2546 C C . SER B 1 85 ? -8.984 -6.309 13.18 1 78.31 85 SER B C 1
ATOM 2548 O O . SER B 1 85 ? -8.773 -5.574 14.148 1 78.31 85 SER B O 1
ATOM 2550 N N . SER B 1 86 ? -10.102 -6.918 13.172 1 62.38 86 SER B N 1
ATOM 2551 C CA . SER B 1 86 ? -10.734 -7.254 14.445 1 62.38 86 SER B CA 1
ATOM 2552 C C . SER B 1 86 ? -9.758 -7.98 15.367 1 62.38 86 SER B C 1
ATOM 2554 O O . SER B 1 86 ? -9.898 -7.914 16.594 1 62.38 86 SER B O 1
ATOM 2556 N N . ASP B 1 87 ? -8.922 -8.844 14.695 1 57.78 87 ASP B N 1
ATOM 2557 C CA . ASP B 1 87 ? -8 -9.578 15.555 1 57.78 87 ASP B CA 1
ATOM 2558 C C . ASP B 1 87 ? -6.789 -8.719 15.914 1 57.78 87 ASP B C 1
ATOM 2560 O O . ASP B 1 87 ? -6.066 -8.258 15.031 1 57.78 87 ASP B O 1
ATOM 2564 N N . LEU B 1 88 ? -7.051 -7.875 16.828 1 51.06 88 LEU B N 1
ATOM 2565 C CA . LEU B 1 88 ? -5.977 -7.031 17.344 1 51.06 88 LEU B CA 1
ATOM 2566 C C . LEU B 1 88 ? -4.625 -7.727 17.219 1 51.06 88 LEU B C 1
ATOM 2568 O O . LEU B 1 88 ? -4.191 -8.43 18.125 1 51.06 88 LEU B O 1
ATOM 2572 N N . LYS B 1 89 ? -4.445 -8.484 16.141 1 52.38 89 LYS B N 1
ATOM 2573 C CA . LYS B 1 89 ? -3.154 -9.164 16.125 1 52.38 89 LYS B CA 1
ATOM 2574 C C . LYS B 1 89 ? -2.006 -8.156 16.094 1 52.38 89 LYS B C 1
ATOM 2576 O O . LYS B 1 89 ? -2.156 -7.055 15.562 1 52.38 89 LYS B O 1
ATOM 2581 N N . ARG B 1 90 ? -0.946 -8.43 16.922 1 47.75 90 ARG B N 1
ATOM 2582 C CA . ARG B 1 90 ? 0.371 -7.852 17.172 1 47.75 90 ARG B CA 1
ATOM 2583 C C . ARG B 1 90 ? 1.128 -7.613 15.867 1 47.75 90 ARG B C 1
ATOM 2585 O O . ARG B 1 90 ? 1.055 -8.422 14.945 1 47.75 90 ARG B O 1
ATOM 2592 N N . ASN B 1 91 ? 1.184 -6.48 15.352 1 54.44 91 ASN B N 1
ATOM 2593 C CA . ASN B 1 91 ? 2.287 -6.168 14.445 1 54.44 91 ASN B CA 1
ATOM 2594 C C . ASN B 1 91 ? 1.805 -5.398 13.219 1 54.44 91 ASN B C 1
ATOM 2596 O O . ASN B 1 91 ? 2.494 -5.355 12.195 1 54.44 91 ASN B O 1
ATOM 2600 N N . ILE B 1 92 ? 0.599 -4.992 13.398 1 64.19 92 ILE B N 1
ATOM 2601 C CA . ILE B 1 92 ? 0.236 -4.164 12.25 1 64.19 92 ILE B CA 1
ATOM 2602 C C . ILE B 1 92 ? 0.091 -2.709 12.695 1 64.19 92 ILE B C 1
ATOM 2604 O O . ILE B 1 92 ? -0.669 -1.943 12.102 1 64.19 92 ILE B O 1
ATOM 2608 N N . GLY B 1 93 ? 0.853 -2.459 13.664 1 76.06 93 GLY B N 1
ATOM 2609 C CA . GLY B 1 93 ? 0.771 -1.128 14.242 1 76.06 93 GLY B CA 1
ATOM 2610 C C . GLY B 1 93 ? 1.408 -0.059 13.375 1 76.06 93 GLY B C 1
ATOM 2611 O O . GLY B 1 93 ? 2.098 -0.371 12.398 1 76.06 93 GLY B O 1
ATOM 2612 N N . ALA B 1 94 ? 0.966 1.136 13.656 1 89 94 ALA B N 1
ATOM 2613 C CA . ALA B 1 94 ? 1.524 2.303 12.984 1 89 94 ALA B CA 1
ATOM 2614 C C . ALA B 1 94 ? 2.424 3.104 13.922 1 89 94 ALA B C 1
ATOM 2616 O O . ALA B 1 94 ? 2.115 3.258 15.102 1 89 94 ALA B O 1
ATOM 2617 N N . GLN B 1 95 ? 3.564 3.473 13.438 1 93.38 95 GLN B N 1
ATOM 2618 C CA . GLN B 1 95 ? 4.441 4.422 14.109 1 93.38 95 GLN B CA 1
ATOM 2619 C C . GLN B 1 95 ? 4.203 5.844 13.609 1 93.38 95 GLN B C 1
ATOM 2621 O O . GLN B 1 95 ? 4.238 6.094 12.398 1 93.38 95 GLN B O 1
ATOM 2626 N N . LEU B 1 96 ? 3.938 6.711 14.539 1 96.06 96 LEU B N 1
ATOM 2627 C CA . LEU B 1 96 ? 3.695 8.102 14.18 1 96.06 96 LEU B CA 1
ATOM 2628 C C . LEU B 1 96 ? 4.867 8.984 14.609 1 96.06 96 LEU B C 1
ATOM 2630 O O . LEU B 1 96 ? 5.418 8.805 15.695 1 96.06 96 LEU B O 1
ATOM 2634 N N . LEU B 1 97 ? 5.301 9.828 13.758 1 97.31 97 LEU B N 1
ATOM 2635 C CA . LEU B 1 97 ? 6.328 10.828 14.023 1 97.31 97 LEU B CA 1
ATOM 2636 C C . LEU B 1 97 ? 5.844 12.219 13.617 1 97.31 97 LEU B C 1
ATOM 2638 O O . LEU B 1 97 ? 5.383 12.422 12.492 1 97.31 97 LEU B O 1
ATOM 2642 N N . SER B 1 98 ? 5.898 13.148 14.523 1 96.75 98 SER B N 1
ATOM 2643 C CA . SER B 1 98 ? 5.422 14.5 14.234 1 96.75 98 SER B CA 1
ATOM 2644 C C . SER B 1 98 ? 6.582 15.453 13.969 1 96.75 98 SER B C 1
ATOM 2646 O O . SER B 1 98 ? 7.496 15.57 14.781 1 96.75 98 SER B O 1
ATOM 2648 N N . PRO B 1 99 ? 6.574 16.125 12.836 1 96.12 99 PRO B N 1
ATOM 2649 C CA . PRO B 1 99 ? 7.629 17.109 12.555 1 96.12 99 PRO B CA 1
ATOM 2650 C C . PRO B 1 99 ? 7.504 18.375 13.398 1 96.12 99 PRO B C 1
ATOM 2652 O O . PRO B 1 99 ? 8.438 19.172 13.453 1 96.12 99 PRO B O 1
ATOM 2655 N N . SER B 1 100 ? 6.379 18.609 13.984 1 95.5 100 SER B N 1
ATOM 2656 C CA . SER B 1 100 ? 6.078 19.719 14.867 1 95.5 100 SER B CA 1
ATOM 2657 C C . SER B 1 100 ? 5.066 19.328 15.938 1 95.5 100 SER B C 1
ATOM 2659 O O . SER B 1 100 ? 4.641 18.172 16 1 95.5 100 SER B O 1
ATOM 2661 N N . SER B 1 101 ? 4.766 20.297 16.812 1 96.56 101 SER B N 1
ATOM 2662 C CA . SER B 1 101 ? 3.717 20.016 17.781 1 96.56 101 SER B CA 1
ATOM 2663 C C . SER B 1 101 ? 2.402 19.656 17.094 1 96.56 101 SER B C 1
ATOM 2665 O O . SER B 1 101 ? 1.947 20.375 16.203 1 96.56 101 SER B O 1
ATOM 2667 N N . SER B 1 102 ? 1.9 18.547 17.391 1 97.75 102 SER B N 1
ATOM 2668 C CA . SER B 1 102 ? 0.657 18.047 16.812 1 97.75 102 SER B CA 1
ATOM 2669 C C . SER B 1 102 ? -0.259 17.453 17.891 1 97.75 102 SER B C 1
ATOM 2671 O O . SER B 1 102 ? 0.151 17.281 19.031 1 97.75 102 SER B O 1
ATOM 2673 N N . VAL B 1 103 ? -1.512 17.266 17.578 1 98.12 103 VAL B N 1
ATOM 2674 C CA . VAL B 1 103 ? -2.488 16.641 18.469 1 98.12 103 VAL B CA 1
ATOM 2675 C C . VAL B 1 103 ? -3.211 15.516 17.75 1 98.12 103 VAL B C 1
ATOM 2677 O O . VAL B 1 103 ? -3.691 15.695 16.625 1 98.12 103 VAL B O 1
ATOM 2680 N N . ILE B 1 104 ? -3.248 14.367 18.312 1 97.12 104 ILE B N 1
ATOM 2681 C CA . ILE B 1 104 ? -4.078 13.266 17.828 1 97.12 104 ILE B CA 1
ATOM 2682 C C . ILE B 1 104 ? -5.203 13 18.828 1 97.12 104 ILE B C 1
ATOM 2684 O O . ILE B 1 104 ? -5.059 13.25 20.016 1 97.12 104 ILE B O 1
ATOM 2688 N N . THR B 1 105 ? -6.301 12.547 18.328 1 97.19 105 THR B N 1
ATOM 2689 C CA . THR B 1 105 ? -7.461 12.219 19.141 1 97.19 105 THR B CA 1
ATOM 2690 C C . THR B 1 105 ? -7.805 10.734 19.016 1 97.19 105 THR B C 1
ATOM 2692 O O . THR B 1 105 ? -8 10.227 17.922 1 97.19 105 THR B O 1
ATOM 2695 N N . ALA B 1 106 ? -7.785 10.055 20.125 1 96.56 106 ALA B N 1
ATOM 2696 C CA . ALA B 1 106 ? -8.266 8.672 20.203 1 96.56 106 ALA B CA 1
ATOM 2697 C C . ALA B 1 106 ? -9.766 8.625 20.5 1 96.56 106 ALA B C 1
ATOM 2699 O O . ALA B 1 106 ? -10.242 9.281 21.422 1 96.56 106 ALA B O 1
ATOM 2700 N N . VAL B 1 107 ? -10.5 7.938 19.703 1 96.69 107 VAL B N 1
ATOM 2701 C CA . VAL B 1 107 ? -11.93 7.738 19.906 1 96.69 107 VAL B CA 1
ATOM 2702 C C . VAL B 1 107 ? -12.211 6.266 20.203 1 96.69 107 VAL B C 1
ATOM 2704 O O . VAL B 1 107 ? -11.719 5.379 19.5 1 96.69 107 VAL B O 1
ATOM 2707 N N . ASP B 1 108 ? -12.977 6.031 21.172 1 95.62 108 ASP B N 1
ATOM 2708 C CA . ASP B 1 108 ? -13.367 4.668 21.516 1 95.62 108 ASP B CA 1
ATOM 2709 C C . ASP B 1 108 ? -13.984 3.955 20.312 1 95.62 108 ASP B C 1
ATOM 2711 O O . ASP B 1 108 ? -14.844 4.516 19.625 1 95.62 108 ASP B O 1
ATOM 2715 N N . ARG B 1 109 ? -13.547 2.701 20.188 1 94 109 ARG B N 1
ATOM 2716 C CA . ARG B 1 109 ? -13.984 1.937 19.016 1 94 109 ARG B CA 1
ATOM 2717 C C . ARG B 1 109 ? -15.508 1.82 18.984 1 94 109 ARG B C 1
ATOM 2719 O O . ARG B 1 109 ? -16.125 2.107 17.953 1 94 109 ARG B O 1
ATOM 2726 N N . ASP B 1 110 ? -16.156 1.393 20.094 1 94.69 110 ASP B N 1
ATOM 2727 C CA . ASP B 1 110 ? -17.609 1.158 20.141 1 94.69 110 ASP B CA 1
ATOM 2728 C C . ASP B 1 110 ? -18.375 2.457 19.906 1 94.69 110 ASP B C 1
ATOM 2730 O O . ASP B 1 110 ? -19.391 2.467 19.219 1 94.69 110 ASP B O 1
ATOM 2734 N N . PHE B 1 111 ? -17.891 3.492 20.562 1 96.88 111 PHE B N 1
ATOM 2735 C CA . PHE B 1 111 ? -18.516 4.789 20.375 1 96.88 111 PHE B CA 1
ATOM 2736 C C . PHE B 1 111 ? -18.438 5.215 18.906 1 96.88 111 PHE B C 1
ATOM 2738 O O . PHE B 1 111 ? -19.422 5.684 18.344 1 96.88 111 PHE B O 1
ATOM 2745 N N . PHE B 1 112 ? -17.297 5.059 18.266 1 96.94 112 PHE B N 1
ATOM 2746 C CA . PHE B 1 112 ? -17.094 5.434 16.859 1 96.94 112 PHE B CA 1
ATOM 2747 C C . PHE B 1 112 ? -18.047 4.664 15.961 1 96.94 112 PHE B C 1
ATOM 2749 O O . PHE B 1 112 ? -18.719 5.254 15.117 1 96.94 112 PHE B O 1
ATOM 2756 N N . ILE B 1 113 ? -18.078 3.359 16.172 1 96 113 ILE B N 1
ATOM 2757 C CA . ILE B 1 113 ? -18.953 2.514 15.367 1 96 113 ILE B CA 1
ATOM 2758 C C . ILE B 1 113 ? -20.406 2.947 15.539 1 96 113 ILE B C 1
ATOM 2760 O O . ILE B 1 113 ? -21.141 3.057 14.562 1 96 113 ILE B O 1
ATOM 2764 N N . PHE B 1 114 ? -20.781 3.205 16.797 1 97.12 114 PHE B N 1
ATOM 2765 C CA . PHE B 1 114 ? -22.125 3.68 17.094 1 97.12 114 PHE B CA 1
ATOM 2766 C C . PHE B 1 114 ? -22.438 4.949 16.312 1 97.12 114 PHE B C 1
ATOM 2768 O O . PHE B 1 114 ? -23.5 5.062 15.695 1 97.12 114 PHE B O 1
ATOM 2775 N N . MET B 1 115 ? -21.516 5.871 16.281 1 96.88 115 MET B N 1
ATOM 2776 C CA . MET B 1 115 ? -21.688 7.152 15.609 1 96.88 115 MET B CA 1
ATOM 2777 C C . MET B 1 115 ? -21.812 6.965 14.102 1 96.88 115 MET B C 1
ATOM 2779 O O . MET B 1 115 ? -22.719 7.523 13.477 1 96.88 115 MET B O 1
ATOM 2783 N N . VAL B 1 116 ? -20.969 6.184 13.461 1 96.38 116 VAL B N 1
ATOM 2784 C CA . VAL B 1 116 ? -20.922 5.98 12.023 1 96.38 116 VAL B CA 1
ATOM 2785 C C . VAL B 1 116 ? -22.188 5.27 11.555 1 96.38 116 VAL B C 1
ATOM 2787 O O . VAL B 1 116 ? -22.781 5.637 10.539 1 96.38 116 VAL B O 1
ATOM 2790 N N . GLU B 1 117 ? -22.609 4.332 12.297 1 96.25 117 GLU B N 1
ATOM 2791 C CA . GLU B 1 117 ? -23.719 3.459 11.891 1 96.25 117 GLU B CA 1
ATOM 2792 C C . GLU B 1 117 ? -25.047 4.188 11.953 1 96.25 117 GLU B C 1
ATOM 2794 O O . GLU B 1 117 ? -26.062 3.674 11.484 1 96.25 117 GLU B O 1
ATOM 2799 N N . LYS B 1 118 ? -25.078 5.363 12.453 1 93.25 118 LYS B N 1
ATOM 2800 C CA . LYS B 1 118 ? -26.281 6.18 12.43 1 93.25 118 LYS B CA 1
ATOM 2801 C C . LYS B 1 118 ? -26.703 6.5 11 1 93.25 118 LYS B C 1
ATOM 2803 O O . LYS B 1 118 ? -27.891 6.637 10.703 1 93.25 118 LYS B O 1
ATOM 2808 N N . HIS B 1 119 ? -25.672 6.535 10.086 1 92.25 119 HIS B N 1
ATOM 2809 C CA . HIS B 1 119 ? -26.016 7.004 8.75 1 92.25 119 HIS B CA 1
ATOM 2810 C C . HIS B 1 119 ? -25.359 6.148 7.672 1 92.25 119 HIS B C 1
ATOM 2812 O O . HIS B 1 119 ? -25.797 6.137 6.523 1 92.25 119 HIS B O 1
ATOM 2818 N N . VAL B 1 120 ? -24.312 5.516 7.996 1 94.44 120 VAL B N 1
ATOM 2819 C CA . VAL B 1 120 ? -23.594 4.652 7.066 1 94.44 120 VAL B CA 1
ATOM 2820 C C . VAL B 1 120 ? -23.172 3.369 7.773 1 94.44 120 VAL B C 1
ATOM 2822 O O . VAL B 1 120 ? -22.984 3.359 8.992 1 94.44 120 VAL B O 1
ATOM 2825 N N . SER B 1 121 ? -23.156 2.236 7.031 1 94.94 121 SER B N 1
ATOM 2826 C CA . SER B 1 121 ? -22.641 1.031 7.668 1 94.94 121 SER B CA 1
ATOM 2827 C C . SER B 1 121 ? -21.156 1.168 7.977 1 94.94 121 SER B C 1
ATOM 2829 O O . SER B 1 121 ? -20.422 1.866 7.262 1 94.94 121 SER B O 1
ATOM 2831 N N . ILE B 1 122 ? -20.688 0.561 9.016 1 95.19 122 ILE B N 1
ATOM 2832 C CA . ILE B 1 122 ? -19.266 0.591 9.375 1 95.19 122 ILE B CA 1
ATOM 2833 C C . ILE B 1 122 ? -18.438 0.006 8.234 1 95.19 122 ILE B C 1
ATOM 2835 O O . ILE B 1 122 ? -17.328 0.459 7.973 1 95.19 122 ILE B O 1
ATOM 2839 N N . GLU B 1 123 ? -19 -1.007 7.492 1 94.31 123 GLU B N 1
ATOM 2840 C CA . GLU B 1 123 ? -18.312 -1.6 6.348 1 94.31 123 GLU B CA 1
ATOM 2841 C C . GLU B 1 123 ? -18.094 -0.573 5.238 1 94.31 123 GLU B C 1
ATOM 2843 O O . GLU B 1 123 ? -17.047 -0.556 4.598 1 94.31 123 GLU B O 1
ATOM 2848 N N . GLU B 1 124 ? -19.109 0.218 5.07 1 93.81 124 GLU B N 1
ATOM 2849 C CA . GLU B 1 124 ? -18.984 1.262 4.059 1 93.81 124 GLU B CA 1
ATOM 2850 C C . GLU B 1 124 ? -17.875 2.246 4.41 1 93.81 124 GLU B C 1
ATOM 2852 O O . GLU B 1 124 ? -17.094 2.639 3.547 1 93.81 124 GLU B O 1
ATOM 2857 N N . PHE B 1 125 ? -17.828 2.627 5.656 1 96 125 PHE B N 1
ATOM 2858 C CA . PHE B 1 125 ? -16.75 3.506 6.113 1 96 125 PHE B CA 1
ATOM 2859 C C . PHE B 1 125 ? -15.391 2.855 5.902 1 96 125 PHE B C 1
ATOM 2861 O O . PHE B 1 125 ? -14.477 3.482 5.363 1 96 125 PHE B O 1
ATOM 2868 N N . MET B 1 126 ? -15.297 1.611 6.32 1 95.38 126 MET B N 1
ATOM 2869 C CA . MET B 1 126 ? -14.016 0.913 6.23 1 95.38 126 MET B CA 1
ATOM 2870 C C . MET B 1 126 ? -13.594 0.731 4.777 1 95.38 126 MET B C 1
ATOM 2872 O O . MET B 1 126 ? -12.414 0.86 4.445 1 95.38 126 MET B O 1
ATOM 2876 N N . LEU B 1 127 ? -14.555 0.488 3.943 1 94.75 127 LEU B N 1
ATOM 2877 C CA . LEU B 1 127 ? -14.227 0.321 2.531 1 94.75 127 LEU B CA 1
ATOM 2878 C C . LEU B 1 127 ? -13.773 1.642 1.918 1 94.75 127 LEU B C 1
ATOM 2880 O O . LEU B 1 127 ? -12.859 1.666 1.092 1 94.75 127 LEU B O 1
ATOM 2884 N N . TYR B 1 128 ? -14.422 2.699 2.332 1 94.25 128 TYR B N 1
ATOM 2885 C CA . TYR B 1 128 ? -14.023 4.023 1.872 1 94.25 128 TYR B CA 1
ATOM 2886 C C . TYR B 1 128 ? -12.586 4.328 2.271 1 94.25 128 TYR B C 1
ATOM 2888 O O . TYR B 1 128 ? -11.781 4.754 1.441 1 94.25 128 TYR B O 1
ATOM 2896 N N . GLN B 1 129 ? -12.25 4.07 3.49 1 95.12 129 GLN B N 1
ATOM 2897 C CA . GLN B 1 129 ? -10.906 4.305 3.994 1 95.12 129 GLN B CA 1
ATOM 2898 C C . GLN B 1 129 ? -9.906 3.346 3.359 1 95.12 129 GLN B C 1
ATOM 2900 O O . GLN B 1 129 ? -8.766 3.723 3.078 1 95.12 129 GLN B O 1
ATOM 2905 N N . ALA B 1 130 ? -10.336 2.139 3.15 1 94.5 130 ALA B N 1
ATOM 2906 C CA . ALA B 1 130 ? -9.453 1.138 2.547 1 94.5 130 ALA B CA 1
ATOM 2907 C C . ALA B 1 130 ? -9.07 1.531 1.125 1 94.5 130 ALA B C 1
ATOM 2909 O O . ALA B 1 130 ? -7.91 1.39 0.728 1 94.5 130 ALA B O 1
ATOM 2910 N N . LYS B 1 131 ? -10.023 1.972 0.375 1 92.5 131 LYS B N 1
ATOM 2911 C CA . LYS B 1 131 ? -9.758 2.428 -0.985 1 92.5 131 LYS B CA 1
ATOM 2912 C C . LYS B 1 131 ? -8.703 3.533 -0.996 1 92.5 131 LYS B C 1
ATOM 2914 O O . LYS B 1 131 ? -7.754 3.484 -1.779 1 92.5 131 LYS B O 1
ATOM 2919 N N . LYS B 1 132 ? -8.875 4.422 -0.134 1 92.12 132 LYS B N 1
ATOM 2920 C CA . LYS B 1 132 ? -7.922 5.523 -0.01 1 92.12 132 LYS B CA 1
ATOM 2921 C C . LYS B 1 132 ? -6.531 5.012 0.365 1 92.12 132 LYS B C 1
ATOM 2923 O O . LYS B 1 132 ? -5.539 5.391 -0.254 1 92.12 132 LYS B O 1
ATOM 2928 N N . GLU B 1 133 ? -6.496 4.129 1.373 1 93.12 133 GLU B N 1
ATOM 2929 C CA . GLU B 1 133 ? -5.238 3.572 1.853 1 93.12 133 GLU B CA 1
ATOM 2930 C C . GLU B 1 133 ? -4.516 2.807 0.747 1 93.12 133 GLU B C 1
ATOM 2932 O O . GLU B 1 133 ? -3.311 2.973 0.552 1 93.12 133 GLU B O 1
ATOM 2937 N N . ILE B 1 134 ? -5.227 2.066 0.025 1 92.75 134 ILE B N 1
ATOM 2938 C CA . ILE B 1 134 ? -4.652 1.249 -1.037 1 92.75 134 ILE B CA 1
ATOM 2939 C C . ILE B 1 134 ? -4.102 2.148 -2.141 1 92.75 134 ILE B C 1
ATOM 2941 O O . ILE B 1 134 ? -2.98 1.942 -2.615 1 92.75 134 ILE B O 1
ATOM 2945 N N . MET B 1 135 ? -4.84 3.162 -2.48 1 90.69 135 MET B N 1
ATOM 2946 C CA . MET B 1 135 ? -4.398 4.074 -3.533 1 90.69 135 MET B CA 1
ATOM 2947 C C . MET B 1 135 ? -3.119 4.797 -3.127 1 90.69 135 MET B C 1
ATOM 2949 O O . MET B 1 135 ? -2.193 4.926 -3.93 1 90.69 135 MET B O 1
ATOM 2953 N N . ILE B 1 136 ? -3.076 5.191 -1.954 1 92.31 136 ILE B N 1
ATOM 2954 C CA . ILE B 1 136 ? -1.915 5.914 -1.446 1 92.31 136 ILE B CA 1
ATOM 2955 C C . ILE B 1 136 ? -0.701 4.988 -1.425 1 92.31 136 ILE B C 1
ATOM 2957 O O . ILE B 1 136 ? 0.375 5.355 -1.903 1 92.31 136 ILE B O 1
ATOM 2961 N N . LEU B 1 137 ? -0.904 3.795 -0.918 1 92.81 137 LEU B N 1
ATOM 2962 C CA . LEU B 1 137 ? 0.203 2.855 -0.782 1 92.81 137 LEU B CA 1
ATOM 2963 C C . LEU B 1 137 ? 0.682 2.377 -2.148 1 92.81 137 LEU B C 1
ATOM 2965 O O . LEU B 1 137 ? 1.883 2.199 -2.363 1 92.81 137 LEU B O 1
ATOM 2969 N N . GLN B 1 138 ? -0.242 2.16 -3.049 1 91.19 138 GLN B N 1
ATOM 2970 C CA . GLN B 1 138 ? 0.142 1.776 -4.402 1 91.19 138 GLN B CA 1
ATOM 2971 C C . GLN B 1 138 ? 0.981 2.865 -5.066 1 91.19 138 GLN B C 1
ATOM 2973 O O . GLN B 1 138 ? 1.989 2.57 -5.715 1 91.19 138 GLN B O 1
ATOM 2978 N N . ARG B 1 139 ? 0.555 4.02 -4.898 1 90.62 139 ARG B N 1
ATOM 2979 C CA . ARG B 1 139 ? 1.303 5.137 -5.465 1 90.62 139 ARG B CA 1
ATOM 2980 C C . ARG B 1 139 ? 2.691 5.242 -4.844 1 90.62 139 ARG B C 1
ATOM 2982 O O . ARG B 1 139 ? 3.68 5.453 -5.551 1 90.62 139 ARG B O 1
ATOM 2989 N N . ARG B 1 140 ? 2.707 5.082 -3.607 1 92.69 140 ARG B N 1
ATOM 2990 C CA . ARG B 1 140 ? 3.988 5.145 -2.908 1 92.69 140 ARG B CA 1
ATOM 2991 C C . ARG B 1 140 ? 4.926 4.039 -3.389 1 92.69 140 ARG B C 1
ATOM 2993 O O . ARG B 1 140 ? 6.113 4.281 -3.607 1 92.69 140 ARG B O 1
ATOM 3000 N N . CYS B 1 141 ? 4.414 2.898 -3.531 1 91.88 141 CYS B N 1
ATOM 3001 C CA . CYS B 1 141 ? 5.215 1.79 -4.039 1 91.88 141 CYS B CA 1
ATOM 3002 C C . CYS B 1 141 ? 5.754 2.102 -5.43 1 91.88 141 CYS B C 1
ATOM 3004 O O . CYS B 1 141 ? 6.938 1.884 -5.703 1 91.88 141 CYS B O 1
ATOM 3006 N N . LEU B 1 142 ? 4.887 2.639 -6.188 1 90.75 142 LEU B N 1
ATOM 3007 C CA . LEU B 1 142 ? 5.301 2.996 -7.543 1 90.75 142 LEU B CA 1
ATOM 3008 C C . LEU B 1 142 ? 6.414 4.039 -7.512 1 90.75 142 LEU B C 1
ATOM 3010 O O . LEU B 1 142 ? 7.434 3.889 -8.188 1 90.75 142 LEU B O 1
ATOM 3014 N N . LEU B 1 143 ? 6.238 5.031 -6.746 1 91.75 143 LEU B N 1
ATOM 3015 C CA . LEU B 1 143 ? 7.211 6.121 -6.691 1 91.75 143 LEU B CA 1
ATOM 3016 C C . LEU B 1 143 ? 8.562 5.617 -6.199 1 91.75 143 LEU B C 1
ATOM 3018 O O . LEU B 1 143 ? 9.609 6.109 -6.633 1 91.75 143 LEU B O 1
ATOM 3022 N N . ASN B 1 144 ? 8.516 4.629 -5.359 1 91.25 144 ASN B N 1
ATOM 3023 C CA . ASN B 1 144 ? 9.742 4.086 -4.793 1 91.25 144 ASN B CA 1
ATOM 3024 C C . ASN B 1 144 ? 10.562 3.336 -5.844 1 91.25 144 ASN B C 1
ATOM 3026 O O . ASN B 1 144 ? 11.734 3.033 -5.625 1 91.25 144 ASN B O 1
ATOM 3030 N N . THR B 1 145 ? 9.961 3.047 -6.957 1 88.44 145 THR B N 1
ATOM 3031 C CA . THR B 1 145 ? 10.688 2.336 -8.008 1 88.44 145 THR B CA 1
ATOM 3032 C C . THR B 1 145 ? 11.336 3.318 -8.977 1 88.44 145 THR B C 1
ATOM 3034 O O . THR B 1 145 ? 12.117 2.918 -9.844 1 88.44 145 THR B O 1
ATOM 3037 N N . LEU B 1 146 ? 11.062 4.586 -8.852 1 89.56 146 LEU B N 1
ATOM 3038 C CA . LEU B 1 146 ? 11.641 5.617 -9.711 1 89.56 146 LEU B CA 1
ATOM 3039 C C . LEU B 1 146 ? 13.039 5.992 -9.242 1 89.56 146 LEU B C 1
ATOM 3041 O O . LEU B 1 146 ? 13.414 5.711 -8.102 1 89.56 146 LEU B O 1
ATOM 3045 N N . LYS B 1 147 ? 13.727 6.562 -10.211 1 90.06 147 LYS B N 1
ATOM 3046 C CA . LYS B 1 147 ? 14.961 7.207 -9.789 1 90.06 147 LYS B CA 1
ATOM 3047 C C . LYS B 1 147 ? 14.688 8.328 -8.789 1 90.06 147 LYS B C 1
ATOM 3049 O O . LYS B 1 147 ? 13.625 8.953 -8.82 1 90.06 147 LYS B O 1
ATOM 3054 N N . VAL B 1 148 ? 15.664 8.602 -7.996 1 93 148 VAL B N 1
ATOM 3055 C CA . VAL B 1 148 ? 15.492 9.461 -6.836 1 93 148 VAL B CA 1
ATOM 3056 C C . VAL B 1 148 ? 14.984 10.836 -7.285 1 93 148 VAL B C 1
ATOM 3058 O O . VAL B 1 148 ? 14.039 11.375 -6.703 1 93 148 VAL B O 1
ATOM 3061 N N . LYS B 1 149 ? 15.562 11.383 -8.305 1 95.81 149 LYS B N 1
ATOM 3062 C CA . LYS B 1 149 ? 15.172 12.727 -8.734 1 95.81 149 LYS B CA 1
ATOM 3063 C C . LYS B 1 149 ? 13.703 12.773 -9.133 1 95.81 149 LYS B C 1
ATOM 3065 O O . LYS B 1 149 ? 12.969 13.672 -8.727 1 95.81 149 LYS B O 1
ATOM 3070 N N . ASP B 1 150 ? 13.258 11.789 -9.898 1 93.81 150 ASP B N 1
ATOM 3071 C CA . ASP B 1 150 ? 11.875 11.727 -10.336 1 93.81 150 ASP B CA 1
ATOM 3072 C C . ASP B 1 150 ? 10.93 11.469 -9.164 1 93.81 150 ASP B C 1
ATOM 3074 O O . ASP B 1 150 ? 9.844 12.031 -9.094 1 93.81 150 ASP B O 1
ATOM 3078 N N . ARG B 1 151 ? 11.367 10.633 -8.312 1 93.62 151 ARG B N 1
ATOM 3079 C CA . ARG B 1 151 ? 10.586 10.344 -7.113 1 93.62 151 ARG B CA 1
ATOM 3080 C C . ARG B 1 151 ? 10.391 11.609 -6.277 1 93.62 151 ARG B C 1
ATOM 3082 O O . ARG B 1 151 ? 9.266 11.914 -5.863 1 93.62 151 ARG B O 1
ATOM 3089 N N . VAL B 1 152 ? 11.461 12.312 -6.059 1 96.81 152 VAL B N 1
ATOM 3090 C CA . VAL B 1 152 ? 11.414 13.523 -5.25 1 96.81 152 VAL B CA 1
ATOM 3091 C C . VAL B 1 152 ? 10.523 14.562 -5.93 1 96.81 152 VAL B C 1
ATOM 3093 O O . VAL B 1 152 ? 9.711 15.219 -5.273 1 96.81 152 VAL B O 1
ATOM 3096 N N . LYS B 1 153 ? 10.664 14.664 -7.219 1 96.25 153 LYS B N 1
ATOM 3097 C CA . LYS B 1 153 ? 9.852 15.609 -7.988 1 96.25 153 LYS B CA 1
ATOM 3098 C C . LYS B 1 153 ? 8.367 15.328 -7.805 1 96.25 153 LYS B C 1
ATOM 3100 O O . LYS B 1 153 ? 7.586 16.234 -7.508 1 96.25 153 LYS B O 1
ATOM 3105 N N . HIS B 1 154 ? 7.988 14.078 -7.918 1 94.81 154 HIS B N 1
ATOM 3106 C CA . HIS B 1 154 ? 6.594 13.688 -7.777 1 94.81 154 HIS B CA 1
ATOM 3107 C C . HIS B 1 154 ? 6.105 13.883 -6.348 1 94.81 154 HIS B C 1
ATOM 3109 O O . HIS B 1 154 ? 4.984 14.352 -6.125 1 94.81 154 HIS B O 1
ATOM 3115 N N . LEU B 1 155 ? 6.949 13.57 -5.383 1 95.62 155 LEU B N 1
ATOM 3116 C CA . LEU B 1 155 ? 6.555 13.68 -3.984 1 95.62 155 LEU B CA 1
ATOM 3117 C C . LEU B 1 155 ? 6.383 15.148 -3.586 1 95.62 155 LEU B C 1
ATOM 3119 O O . LEU B 1 155 ? 5.434 15.492 -2.883 1 95.62 155 LEU B O 1
ATOM 3123 N N . ILE B 1 156 ? 7.281 16 -4.074 1 96.75 156 ILE B N 1
ATOM 3124 C CA . ILE B 1 156 ? 7.184 17.422 -3.77 1 96.75 156 ILE B CA 1
ATOM 3125 C C . ILE B 1 156 ? 5.914 18 -4.391 1 96.75 156 ILE B C 1
ATOM 3127 O O . ILE B 1 156 ? 5.207 18.781 -3.762 1 96.75 156 ILE B O 1
ATOM 3131 N N . ALA B 1 157 ? 5.617 17.578 -5.57 1 95.62 157 ALA B N 1
ATOM 3132 C CA . ALA B 1 157 ? 4.391 18.016 -6.23 1 95.62 157 ALA B CA 1
ATOM 3133 C C . ALA B 1 157 ? 3.158 17.578 -5.438 1 95.62 157 ALA B C 1
ATOM 3135 O O . ALA B 1 157 ? 2.256 18.391 -5.199 1 95.62 157 ALA B O 1
ATOM 3136 N N . ALA B 1 158 ? 3.152 16.375 -5.016 1 95.38 158 ALA B N 1
ATOM 3137 C CA . ALA B 1 158 ? 2.01 15.828 -4.281 1 95.38 158 ALA B CA 1
ATOM 3138 C C . ALA B 1 158 ? 1.861 16.516 -2.924 1 95.38 158 ALA B C 1
ATOM 3140 O O . ALA B 1 158 ? 0.747 16.828 -2.5 1 95.38 158 ALA B O 1
ATOM 3141 N N . ILE B 1 159 ? 2.99 16.734 -2.26 1 96.44 159 ILE B N 1
ATOM 3142 C CA . ILE B 1 159 ? 2.969 17.422 -0.969 1 96.44 159 ILE B CA 1
ATOM 3143 C C . ILE B 1 159 ? 2.459 18.844 -1.149 1 96.44 159 ILE B C 1
ATOM 3145 O O . ILE B 1 159 ? 1.63 19.312 -0.367 1 96.44 159 ILE B O 1
ATOM 3149 N N . GLY B 1 160 ? 2.982 19.516 -2.154 1 95.25 160 GLY B N 1
ATOM 3150 C CA . GLY B 1 160 ? 2.514 20.859 -2.451 1 95.25 160 GLY B CA 1
ATOM 3151 C C . GLY B 1 160 ? 1.021 20.922 -2.713 1 95.25 160 GLY B C 1
ATOM 3152 O O . GLY B 1 160 ? 0.34 21.844 -2.23 1 95.25 160 GLY B O 1
ATOM 3153 N N . TYR B 1 161 ? 0.524 19.984 -3.422 1 94.12 161 TYR B N 1
ATOM 3154 C CA . TYR B 1 161 ? -0.893 19.938 -3.766 1 94.12 161 TYR B CA 1
ATOM 3155 C C . TYR B 1 161 ? -1.748 19.719 -2.523 1 94.12 161 TYR B C 1
ATOM 3157 O O . TYR B 1 161 ? -2.758 20.406 -2.33 1 94.12 161 TYR B O 1
ATOM 3165 N N . GLU B 1 162 ? -1.324 18.828 -1.673 1 93.88 162 GLU B N 1
ATOM 3166 C CA . GLU B 1 162 ? -2.148 18.375 -0.555 1 93.88 162 GLU B CA 1
ATOM 3167 C C . GLU B 1 162 ? -1.962 19.281 0.664 1 93.88 162 GLU B C 1
ATOM 3169 O O . GLU B 1 162 ? -2.908 19.516 1.416 1 93.88 162 GLU B O 1
ATOM 3174 N N . TYR B 1 163 ? -0.735 19.766 0.843 1 95 163 TYR B N 1
ATOM 3175 C CA . TYR B 1 163 ? -0.406 20.422 2.104 1 95 163 TYR B CA 1
ATOM 3176 C C . TYR B 1 163 ? 0.07 21.859 1.868 1 95 163 TYR B C 1
ATOM 3178 O O . TYR B 1 163 ? 0.27 22.609 2.818 1 95 163 TYR B O 1
ATOM 3186 N N . GLY B 1 164 ? 0.268 22.156 0.665 1 95.25 164 GLY B N 1
ATOM 3187 C CA . GLY B 1 164 ? 0.88 23.438 0.325 1 95.25 164 GLY B CA 1
ATOM 3188 C C . GLY B 1 164 ? 0.059 24.625 0.772 1 95.25 164 GLY B C 1
ATOM 3189 O O . GLY B 1 164 ? -1.158 24.516 0.933 1 95.25 164 GLY B O 1
ATOM 3190 N N . ILE B 1 165 ? 0.726 25.688 0.996 1 94.62 165 ILE B N 1
ATOM 3191 C CA . ILE B 1 165 ? 0.131 26.984 1.337 1 94.62 165 ILE B CA 1
ATOM 3192 C C . ILE B 1 165 ? 0.331 27.969 0.186 1 94.62 165 ILE B C 1
ATOM 3194 O O . ILE B 1 165 ? 1.434 28.078 -0.354 1 94.62 165 ILE B O 1
ATOM 3198 N N . SER B 1 166 ? -0.762 28.594 -0.113 1 91.06 166 SER B N 1
ATOM 3199 C CA . SER B 1 166 ? -0.651 29.562 -1.196 1 91.06 166 SER B CA 1
ATOM 3200 C C . SER B 1 166 ? 0.338 30.672 -0.848 1 91.06 166 SER B C 1
ATOM 3202 O O . SER B 1 166 ? 0.344 31.172 0.278 1 91.06 166 SER B O 1
ATOM 3204 N N . ASN B 1 167 ? 1.132 30.953 -1.698 1 85.94 167 ASN B N 1
ATOM 3205 C CA . ASN B 1 167 ? 2.107 32.031 -1.65 1 85.94 167 ASN B CA 1
ATOM 3206 C C . ASN B 1 167 ? 2.156 32.812 -2.967 1 85.94 167 ASN B C 1
ATOM 3208 O O . ASN B 1 167 ? 3.107 32.688 -3.738 1 85.94 167 ASN B O 1
ATOM 3212 N N . GLY B 1 168 ? 1.082 33.719 -3.107 1 86.81 168 GLY B N 1
ATOM 3213 C CA . GLY B 1 168 ? 0.913 34.312 -4.418 1 86.81 168 GLY B CA 1
ATOM 3214 C C . GLY B 1 168 ? 0.553 33.312 -5.5 1 86.81 168 GLY B C 1
ATOM 3215 O O . GLY B 1 168 ? -0.411 32.562 -5.355 1 86.81 168 GLY B O 1
ATOM 3216 N N . ASP B 1 169 ? 1.384 33.312 -6.594 1 87.12 169 ASP B N 1
ATOM 3217 C CA . ASP B 1 169 ? 1.175 32.406 -7.707 1 87.12 169 ASP B CA 1
ATOM 3218 C C . ASP B 1 169 ? 1.896 31.078 -7.465 1 87.12 169 ASP B C 1
ATOM 3220 O O . ASP B 1 169 ? 1.897 30.203 -8.328 1 87.12 169 ASP B O 1
ATOM 3224 N N . ASN B 1 170 ? 2.5 31.047 -6.309 1 90.81 170 ASN B N 1
ATOM 3225 C CA . ASN B 1 170 ? 3.291 29.859 -6.012 1 90.81 170 ASN B CA 1
ATOM 3226 C C . ASN B 1 170 ? 2.754 29.109 -4.793 1 90.81 170 ASN B C 1
ATOM 3228 O O . ASN B 1 170 ? 1.722 29.484 -4.238 1 90.81 170 ASN B O 1
ATOM 3232 N N . ILE B 1 171 ? 3.242 27.984 -4.57 1 95.75 171 ILE B N 1
ATOM 3233 C CA . ILE B 1 171 ? 2.848 27.156 -3.434 1 95.75 171 ILE B CA 1
ATOM 3234 C C . ILE B 1 171 ? 4.059 26.906 -2.539 1 95.75 171 ILE B C 1
ATOM 3236 O O . ILE B 1 171 ? 5.145 26.594 -3.031 1 95.75 171 ILE B O 1
ATOM 3240 N N . GLN B 1 172 ? 3.826 27.109 -1.32 1 96.81 172 GLN B N 1
ATOM 3241 C CA . GLN B 1 172 ? 4.871 26.844 -0.335 1 96.81 172 GLN B CA 1
ATOM 3242 C C . GLN B 1 172 ? 4.586 25.578 0.45 1 96.81 172 GLN B C 1
ATOM 3244 O O . GLN B 1 172 ? 3.457 25.344 0.891 1 96.81 172 GLN B O 1
ATOM 3249 N N . ILE B 1 173 ? 5.637 24.688 0.593 1 96.94 173 ILE B N 1
ATOM 3250 C CA . ILE B 1 173 ? 5.543 23.531 1.467 1 96.94 173 ILE B CA 1
ATOM 3251 C C . ILE B 1 173 ? 5.559 23.984 2.926 1 96.94 173 ILE B C 1
ATOM 3253 O O . ILE B 1 173 ? 6.328 24.859 3.303 1 96.94 173 ILE B O 1
ATOM 3257 N N . PRO B 1 174 ? 4.676 23.391 3.719 1 96 174 PRO B N 1
ATOM 3258 C CA . PRO B 1 174 ? 4.66 23.797 5.125 1 96 174 PRO B CA 1
ATOM 3259 C C . PRO B 1 174 ? 6.047 23.766 5.762 1 96 174 PRO B C 1
ATOM 3261 O O . PRO B 1 174 ? 6.812 22.828 5.543 1 96 174 PRO B O 1
ATOM 3264 N N . GLN B 1 175 ? 6.305 24.734 6.562 1 94.44 175 GLN B N 1
ATOM 3265 C CA . GLN B 1 175 ? 7.629 24.922 7.145 1 94.44 175 GLN B CA 1
ATOM 3266 C C . GLN B 1 175 ? 7.965 23.781 8.109 1 94.44 175 GLN B C 1
ATOM 3268 O O . GLN B 1 175 ? 9.141 23.484 8.336 1 94.44 175 GLN B O 1
ATOM 3273 N N . GLU B 1 176 ? 6.973 23.141 8.688 1 94.75 176 GLU B N 1
ATOM 3274 C CA . GLU B 1 176 ? 7.203 22.047 9.633 1 94.75 176 GLU B CA 1
ATOM 3275 C C . GLU B 1 176 ? 7.828 20.844 8.938 1 94.75 176 GLU B C 1
ATOM 3277 O O . GLU B 1 176 ? 8.414 19.984 9.594 1 94.75 176 GLU B O 1
ATOM 3282 N N . LEU B 1 177 ? 7.691 20.812 7.598 1 96.19 177 LEU B N 1
ATOM 3283 C CA . LEU B 1 177 ? 8.305 19.734 6.832 1 96.19 177 LEU B CA 1
ATOM 3284 C C . LEU B 1 177 ? 9.719 20.109 6.398 1 96.19 177 LEU B C 1
ATOM 3286 O O . LEU B 1 177 ? 9.961 20.391 5.223 1 96.19 177 LEU B O 1
ATOM 3290 N N . SER B 1 178 ? 10.602 20 7.348 1 95.38 178 SER B N 1
ATOM 3291 C CA . SER B 1 178 ? 12.008 20.312 7.121 1 95.38 178 SER B CA 1
ATOM 3292 C C . SER B 1 178 ? 12.641 19.312 6.156 1 95.38 178 SER B C 1
ATOM 3294 O O . SER B 1 178 ? 12.078 18.25 5.891 1 95.38 178 SER B O 1
ATOM 3296 N N . THR B 1 179 ? 13.805 19.703 5.672 1 96.12 179 THR B N 1
ATOM 3297 C CA . THR B 1 179 ? 14.547 18.797 4.793 1 96.12 179 THR B CA 1
ATOM 3298 C C . THR B 1 179 ? 14.852 17.484 5.5 1 96.12 179 THR B C 1
ATOM 3300 O O . THR B 1 179 ? 14.82 16.422 4.875 1 96.12 179 THR B O 1
ATOM 3303 N N . THR B 1 180 ? 15.062 17.578 6.793 1 95 180 THR B N 1
ATOM 3304 C CA . THR B 1 180 ? 15.312 16.391 7.586 1 95 180 THR B CA 1
ATOM 3305 C C . THR B 1 180 ? 14.078 15.484 7.617 1 95 180 THR B C 1
ATOM 3307 O O . THR B 1 180 ? 14.18 14.281 7.391 1 95 180 THR B O 1
ATOM 3310 N N . PHE B 1 181 ? 12.953 16.031 7.82 1 95.56 181 PHE B N 1
ATOM 3311 C CA . PHE B 1 181 ? 11.719 15.258 7.887 1 95.56 181 PHE B CA 1
ATOM 3312 C C . PHE B 1 181 ? 11.352 14.719 6.508 1 95.56 181 PHE B C 1
ATOM 3314 O O . PHE B 1 181 ? 10.953 13.562 6.379 1 95.56 181 PHE B O 1
ATOM 3321 N N . LEU B 1 182 ? 11.516 15.523 5.535 1 96.62 182 LEU B N 1
ATOM 3322 C CA . LEU B 1 182 ? 11.203 15.086 4.18 1 96.62 182 LEU B CA 1
ATOM 3323 C C . LEU B 1 182 ? 12.117 13.945 3.746 1 96.62 182 LEU B C 1
ATOM 3325 O O . LEU B 1 182 ? 11.688 13.023 3.057 1 96.62 182 LEU B O 1
ATOM 3329 N N . SER B 1 183 ? 13.398 14.016 4.102 1 96.44 183 SER B N 1
ATOM 3330 C CA . SER B 1 183 ? 14.32 12.945 3.73 1 96.44 183 SER B CA 1
ATOM 3331 C C . SER B 1 183 ? 13.938 11.625 4.391 1 96.44 183 SER B C 1
ATOM 3333 O O . SER B 1 183 ? 14.023 10.57 3.766 1 96.44 183 SER B O 1
ATOM 3335 N N . LYS B 1 184 ? 13.484 11.672 5.664 1 93.81 184 LYS B N 1
ATOM 3336 C CA . LYS B 1 184 ? 12.984 10.477 6.344 1 93.81 184 LYS B CA 1
ATOM 3337 C C . LYS B 1 184 ? 11.758 9.914 5.637 1 93.81 184 LYS B C 1
ATOM 3339 O O . LYS B 1 184 ? 11.656 8.711 5.422 1 93.81 184 LYS B O 1
ATOM 3344 N N . PHE B 1 185 ? 10.922 10.844 5.254 1 95.44 185 PHE B N 1
ATOM 3345 C CA . PHE B 1 185 ? 9.68 10.453 4.586 1 95.44 185 PHE B CA 1
ATOM 3346 C C . PHE B 1 185 ? 9.977 9.82 3.23 1 95.44 185 PHE B C 1
ATOM 3348 O O . PHE B 1 185 ? 9.297 8.875 2.82 1 95.44 185 PHE B O 1
ATOM 3355 N N . MET B 1 186 ? 11 10.289 2.584 1 94.62 186 MET B N 1
ATOM 3356 C CA . MET B 1 186 ? 11.297 9.836 1.23 1 94.62 186 MET B CA 1
ATOM 3357 C C . MET B 1 186 ? 12.289 8.68 1.252 1 94.62 186 MET B C 1
ATOM 3359 O O . MET B 1 186 ? 12.586 8.086 0.212 1 94.62 186 MET B O 1
ATOM 3363 N N . GLY B 1 187 ? 12.812 8.344 2.408 1 91.06 187 GLY B N 1
ATOM 3364 C CA . GLY B 1 187 ? 13.711 7.207 2.562 1 91.06 187 GLY B CA 1
ATOM 3365 C C . GLY B 1 187 ? 15.055 7.422 1.903 1 91.06 187 GLY B C 1
ATOM 3366 O O . GLY B 1 187 ? 15.602 6.512 1.276 1 91.06 187 GLY B O 1
ATOM 3367 N N . ILE B 1 188 ? 15.57 8.641 1.888 1 93.31 188 ILE B N 1
ATOM 3368 C CA . ILE B 1 188 ? 16.891 8.953 1.354 1 93.31 188 ILE B CA 1
ATOM 3369 C C . ILE B 1 188 ? 17.641 9.844 2.336 1 93.31 188 ILE B C 1
ATOM 3371 O O . ILE B 1 18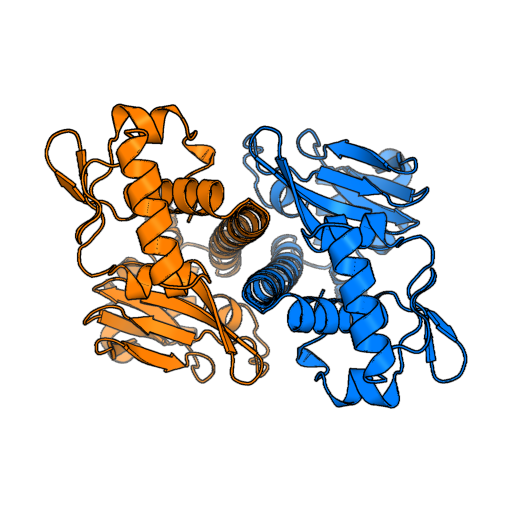8 ? 17.078 10.312 3.322 1 93.31 188 ILE B O 1
ATOM 3375 N N . THR B 1 189 ? 18.953 9.969 2.166 1 94.31 189 THR B N 1
ATOM 3376 C CA . THR B 1 189 ? 19.734 10.797 3.082 1 94.31 189 THR B CA 1
ATOM 3377 C C . THR B 1 189 ? 19.391 12.273 2.904 1 94.31 189 THR B C 1
ATOM 3379 O O . THR B 1 189 ? 18.969 12.695 1.825 1 94.31 189 THR B O 1
ATOM 3382 N N . ARG B 1 190 ? 19.562 13.047 3.996 1 95.94 190 ARG B N 1
ATOM 3383 C CA . ARG B 1 190 ? 19.297 14.484 3.963 1 95.94 190 ARG B CA 1
ATOM 3384 C C . ARG B 1 190 ? 20.172 15.164 2.91 1 95.94 190 ARG B C 1
ATOM 3386 O O . ARG B 1 190 ? 19.703 16.062 2.211 1 95.94 190 ARG B O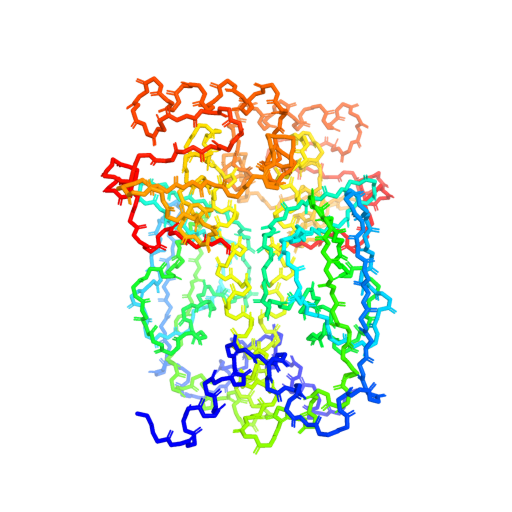 1
ATOM 3393 N N . GLU B 1 191 ? 21.438 14.742 2.803 1 97.06 191 GLU B N 1
ATOM 3394 C CA . GLU B 1 191 ? 22.375 15.312 1.839 1 97.06 191 GLU B CA 1
ATOM 3395 C C . GLU B 1 191 ? 21.891 15.078 0.407 1 97.06 191 GLU B C 1
ATOM 3397 O O . GLU B 1 191 ? 21.938 15.992 -0.419 1 97.06 191 GLU B O 1
ATOM 3402 N N . TYR B 1 192 ? 21.469 13.922 0.208 1 96.5 192 TYR B N 1
ATOM 3403 C CA . TYR B 1 192 ? 21.016 13.578 -1.137 1 96.5 192 TYR B CA 1
ATOM 3404 C C . TYR B 1 192 ? 19.734 14.336 -1.496 1 96.5 192 TYR B C 1
ATOM 3406 O O . TYR B 1 192 ? 19.578 14.781 -2.635 1 96.5 192 TYR B O 1
ATOM 3414 N N . LEU B 1 193 ? 18.875 14.508 -0.561 1 97.31 193 LEU B N 1
ATOM 3415 C CA . LEU B 1 193 ? 17.656 15.281 -0.81 1 97.31 193 LEU B CA 1
ATOM 3416 C C . LEU B 1 193 ? 18 16.734 -1.112 1 97.31 193 LEU B C 1
ATOM 3418 O O . LEU B 1 193 ? 17.453 17.328 -2.051 1 97.31 193 LEU B O 1
ATOM 3422 N N . SER B 1 194 ? 18.828 17.312 -0.335 1 97.88 194 SER B N 1
ATOM 3423 C CA . SER B 1 194 ? 19.234 18.688 -0.552 1 97.88 194 SER B CA 1
ATOM 3424 C C . SER B 1 194 ? 19.781 18.891 -1.961 1 97.88 194 SER B C 1
ATOM 3426 O O . SER B 1 194 ? 19.453 19.875 -2.631 1 97.88 194 SER B O 1
ATOM 3428 N N . LEU B 1 195 ? 20.625 17.922 -2.365 1 98.06 195 LEU B N 1
ATOM 3429 C CA . LEU B 1 195 ? 21.203 17.984 -3.707 1 98.06 195 LEU B CA 1
ATOM 3430 C C . LEU B 1 195 ? 20.109 17.875 -4.77 1 98.06 195 LEU B C 1
ATOM 3432 O O . LEU B 1 195 ? 20.141 18.594 -5.773 1 98.06 195 LEU B O 1
ATOM 3436 N N . THR B 1 196 ? 19.234 17.016 -4.555 1 98.25 196 THR B N 1
ATOM 3437 C CA . THR B 1 196 ? 18.141 16.781 -5.504 1 98.25 196 THR B CA 1
ATOM 3438 C C . THR B 1 196 ? 17.25 18.016 -5.605 1 98.25 196 THR B C 1
ATOM 3440 O O . THR B 1 196 ? 16.844 18.406 -6.703 1 98.25 196 THR B O 1
ATOM 3443 N N . LEU B 1 197 ? 16.953 18.625 -4.48 1 98.25 197 LEU B N 1
ATOM 3444 C CA . LEU B 1 197 ? 16.156 19.844 -4.473 1 98.25 197 LEU B CA 1
ATOM 3445 C C . LEU B 1 197 ? 16.859 20.953 -5.23 1 98.25 197 LEU B C 1
ATOM 3447 O O . LEU B 1 197 ? 16.219 21.703 -5.969 1 98.25 197 LEU B O 1
ATOM 3451 N N . SER B 1 198 ? 18.109 21.047 -5.039 1 98.38 198 SER B N 1
ATOM 3452 C CA . SER B 1 198 ? 18.906 22.047 -5.754 1 98.38 198 SER B CA 1
ATOM 3453 C C . SER B 1 198 ? 18.828 21.828 -7.262 1 98.38 198 SER B C 1
ATOM 3455 O O . SER B 1 198 ? 18.734 22.781 -8.031 1 98.38 198 SER B O 1
ATOM 3457 N N . GLU B 1 199 ? 18.938 20.578 -7.668 1 98.38 199 GLU B N 1
ATOM 3458 C CA . GLU B 1 199 ? 18.828 20.234 -9.078 1 98.38 199 GLU B CA 1
ATOM 3459 C C . GLU B 1 199 ? 17.453 20.609 -9.641 1 98.38 199 GLU B C 1
ATOM 3461 O O . GLU B 1 199 ? 17.359 21.141 -10.742 1 98.38 199 GLU B O 1
ATOM 3466 N N . LEU B 1 200 ? 16.438 20.359 -8.906 1 98 200 LEU B N 1
ATOM 3467 C CA . LEU B 1 200 ? 15.07 20.688 -9.32 1 98 200 LEU B CA 1
ATOM 3468 C C . LEU B 1 200 ? 14.883 22.188 -9.43 1 98 200 LEU B C 1
ATOM 3470 O O . LEU B 1 200 ? 14.141 22.672 -10.289 1 98 200 LEU B O 1
ATOM 3474 N N . LYS B 1 201 ? 15.531 22.906 -8.531 1 98.25 201 LYS B N 1
ATOM 3475 C CA . LYS B 1 201 ? 15.5 24.375 -8.617 1 98.25 201 LYS B CA 1
ATOM 3476 C C . LYS B 1 201 ? 16.203 24.859 -9.883 1 98.25 201 LYS B C 1
ATOM 3478 O O . LYS B 1 201 ? 15.68 25.719 -10.594 1 98.25 201 LYS B O 1
ATOM 3483 N N . LYS B 1 202 ? 17.375 24.344 -10.172 1 98.25 202 LYS B N 1
ATOM 3484 C CA . LYS B 1 202 ? 18.109 24.688 -11.375 1 98.25 202 LYS B CA 1
ATOM 3485 C C . LYS B 1 202 ? 17.281 24.422 -12.625 1 98.25 202 LYS B C 1
ATOM 3487 O O . LYS B 1 202 ? 17.359 25.172 -13.602 1 98.25 202 LYS B O 1
ATOM 3492 N N . GLU B 1 203 ? 16.438 23.391 -12.578 1 97.62 203 GLU B N 1
ATOM 3493 C CA . GLU B 1 203 ? 15.594 23.031 -13.711 1 97.62 203 GLU B CA 1
ATOM 3494 C C . GLU B 1 203 ? 14.312 23.859 -13.742 1 97.62 203 GLU B C 1
ATOM 3496 O O . GLU B 1 203 ? 13.516 23.75 -14.672 1 97.62 203 GLU B O 1
ATOM 3501 N N . GLY B 1 204 ? 14.07 24.641 -12.672 1 97.06 204 GLY B N 1
ATOM 3502 C CA . GLY B 1 204 ? 12.969 25.594 -12.664 1 97.06 204 GLY B CA 1
ATOM 3503 C C . GLY B 1 204 ? 11.719 25.062 -11.992 1 97.06 204 GLY B C 1
ATOM 3504 O O . GLY B 1 204 ? 10.695 25.734 -11.945 1 97.06 204 GLY B O 1
ATOM 3505 N N . TYR B 1 205 ? 11.758 23.844 -11.391 1 97.31 205 TYR B N 1
ATOM 3506 C CA . TYR B 1 205 ? 10.578 23.25 -10.766 1 97.31 205 TYR B CA 1
ATOM 3507 C C . TYR B 1 205 ? 10.328 23.844 -9.391 1 97.31 205 TYR B C 1
ATOM 3509 O O . TYR B 1 205 ? 9.195 23.844 -8.898 1 97.31 205 TYR B O 1
ATOM 3517 N N . LEU B 1 206 ? 11.398 24.312 -8.82 1 97.81 206 LEU B N 1
ATOM 3518 C CA . LEU B 1 206 ? 11.328 24.953 -7.512 1 97.81 206 LEU B CA 1
ATOM 3519 C C . LEU B 1 206 ? 11.875 26.375 -7.566 1 97.81 206 LEU B C 1
ATOM 3521 O O . LEU B 1 206 ? 12.812 26.656 -8.32 1 97.81 206 LEU B O 1
ATOM 3525 N N . LEU B 1 207 ? 11.328 27.172 -6.758 1 97 207 LEU B N 1
ATOM 3526 C CA . LEU B 1 207 ? 11.766 28.562 -6.684 1 97 207 LEU B CA 1
ATOM 3527 C C . LEU B 1 207 ? 12.68 28.781 -5.484 1 97 207 LEU B C 1
ATOM 3529 O O . LEU B 1 207 ? 13.523 29.688 -5.5 1 97 207 LEU B O 1
ATOM 3533 N N . ASN B 1 208 ? 12.43 28 -4.457 1 95.75 208 ASN B N 1
ATOM 3534 C CA . ASN B 1 208 ? 13.227 28.031 -3.234 1 95.75 208 ASN B CA 1
ATOM 3535 C C . ASN B 1 208 ? 13.398 26.625 -2.652 1 95.75 208 ASN B C 1
ATOM 3537 O O . ASN B 1 208 ? 12.461 25.812 -2.682 1 95.75 208 ASN B O 1
ATOM 3541 N N . THR B 1 209 ? 14.602 26.328 -2.18 1 94 209 THR B N 1
ATOM 3542 C CA . THR B 1 209 ? 14.844 24.984 -1.653 1 94 209 THR B CA 1
ATOM 3543 C C . THR B 1 209 ? 15.039 25.031 -0.141 1 94 209 THR B C 1
ATOM 3545 O O . THR B 1 209 ? 14.961 24 0.529 1 94 209 THR B O 1
ATOM 3548 N N . LYS B 1 210 ? 15.398 26.234 0.313 1 90.5 210 LYS B N 1
ATOM 3549 C CA . LYS B 1 210 ? 15.492 26.375 1.765 1 90.5 210 LYS B CA 1
ATOM 3550 C C . LYS B 1 210 ? 14.109 26.359 2.406 1 90.5 210 LYS B C 1
ATOM 3552 O O . LYS B 1 210 ? 13.133 26.812 1.801 1 90.5 210 LYS B O 1
ATOM 3557 N N . ILE B 1 211 ? 14.023 25.891 3.523 1 86.25 211 ILE B N 1
ATOM 3558 C CA . ILE B 1 211 ? 12.727 25.75 4.188 1 86.25 211 ILE B CA 1
ATOM 3559 C C . ILE B 1 211 ? 12.172 27.141 4.516 1 86.25 211 ILE B C 1
ATOM 3561 O O . ILE B 1 211 ? 12.852 27.953 5.152 1 86.25 211 ILE B O 1
ATOM 3565 N N . PRO B 1 212 ? 11.039 27.375 4.008 1 91.81 212 PRO B N 1
ATOM 3566 C CA . PRO B 1 212 ? 10.117 26.469 3.33 1 91.81 212 PRO B CA 1
ATOM 3567 C C . PRO B 1 212 ? 10.422 26.312 1.843 1 91.81 212 PRO B C 1
ATOM 3569 O O . PRO B 1 212 ? 10.758 27.297 1.175 1 91.81 212 PRO B O 1
ATOM 3572 N N . VAL B 1 213 ? 10.281 25.141 1.338 1 95.5 213 VAL B N 1
ATOM 3573 C CA . VAL B 1 213 ? 10.414 24.875 -0.089 1 95.5 213 VAL B CA 1
ATOM 3574 C C . VAL B 1 213 ? 9.266 25.531 -0.851 1 95.5 213 VAL B C 1
ATOM 3576 O O . VAL B 1 213 ? 8.117 25.5 -0.41 1 95.5 213 VAL B O 1
ATOM 3579 N N . VAL B 1 214 ? 9.562 26.219 -1.943 1 96.69 214 VAL B N 1
ATOM 3580 C CA . VAL B 1 214 ? 8.555 26.875 -2.764 1 96.69 214 VAL B CA 1
ATOM 3581 C C . VAL B 1 214 ? 8.531 26.25 -4.156 1 96.69 214 VAL B C 1
ATOM 3583 O O . VAL B 1 214 ? 9.57 26.156 -4.812 1 96.69 214 VAL B O 1
ATOM 3586 N N . ILE B 1 215 ? 7.371 25.891 -4.562 1 96.62 215 ILE B N 1
ATOM 3587 C CA . ILE B 1 215 ? 7.176 25.172 -5.816 1 96.62 215 ILE B CA 1
ATOM 3588 C C . ILE B 1 215 ? 6.785 26.156 -6.918 1 96.62 215 ILE B C 1
ATOM 3590 O O . ILE B 1 215 ? 5.992 27.078 -6.688 1 96.62 215 ILE B O 1
ATOM 3594 N N . ASN B 1 216 ? 7.359 25.984 -8.055 1 95.12 216 ASN B N 1
ATOM 3595 C CA . ASN B 1 216 ? 6.871 26.625 -9.266 1 95.12 216 ASN B CA 1
ATOM 3596 C C . ASN B 1 216 ? 5.645 25.922 -9.82 1 95.12 216 ASN B C 1
ATOM 3598 O O . ASN B 1 216 ? 5.766 24.953 -10.586 1 95.12 216 ASN B O 1
ATOM 3602 N N . VAL B 1 217 ? 4.523 26.453 -9.555 1 92.94 217 VAL B N 1
ATOM 3603 C CA . VAL B 1 217 ? 3.246 25.812 -9.844 1 92.94 217 VAL B CA 1
ATOM 3604 C C . VAL B 1 217 ? 3.076 25.641 -11.352 1 92.94 217 VAL B C 1
ATOM 3606 O O . VAL B 1 217 ? 2.705 24.562 -11.82 1 92.94 217 VAL B O 1
ATOM 3609 N N . GLU B 1 218 ? 3.309 26.578 -12.086 1 91.62 218 GLU B N 1
ATOM 3610 C CA . GLU B 1 218 ? 3.148 26.547 -13.531 1 91.62 218 GLU B CA 1
ATOM 3611 C C . GLU B 1 218 ? 3.967 25.422 -14.156 1 91.62 218 GLU B C 1
ATOM 3613 O O . GLU B 1 218 ? 3.477 24.703 -15.031 1 91.62 218 GLU B O 1
ATOM 3618 N N . LYS B 1 219 ? 5.066 25.25 -13.656 1 94.19 219 LYS B N 1
ATOM 3619 C CA . LYS B 1 219 ? 5.953 24.281 -14.297 1 94.19 219 LYS B CA 1
ATOM 3620 C C . LYS B 1 219 ? 5.734 22.875 -13.734 1 94.19 219 LYS B C 1
ATOM 3622 O O . LYS B 1 219 ? 5.594 21.906 -14.492 1 94.19 219 LYS B O 1
ATOM 3627 N N . LEU B 1 220 ? 5.672 22.719 -12.398 1 94.19 220 LEU B N 1
ATOM 3628 C CA . LEU B 1 220 ? 5.637 21.406 -11.766 1 94.19 220 LEU B CA 1
ATOM 3629 C C . LEU B 1 220 ? 4.277 20.734 -11.969 1 94.19 220 LEU B C 1
ATOM 3631 O O . LEU B 1 220 ? 4.207 19.562 -12.336 1 94.19 220 LEU B O 1
ATOM 3635 N N . PHE B 1 221 ? 3.234 21.484 -11.859 1 91.38 221 PHE B N 1
ATOM 3636 C CA . PHE B 1 221 ? 1.903 20.891 -11.945 1 91.38 221 PHE B CA 1
ATOM 3637 C C . PHE B 1 221 ? 1.492 20.719 -13.406 1 91.38 221 PHE B C 1
ATOM 3639 O O . PHE B 1 221 ? 0.557 19.969 -13.703 1 91.38 221 PHE B O 1
ATOM 3646 N N . ASN B 1 222 ? 2.135 21.391 -14.312 1 89.38 222 ASN B N 1
ATOM 3647 C CA . ASN B 1 222 ? 1.911 21.156 -15.734 1 89.38 222 ASN B CA 1
ATOM 3648 C C . ASN B 1 222 ? 2.549 19.844 -16.188 1 89.38 222 ASN B C 1
ATOM 3650 O O . ASN B 1 222 ? 2.068 19.203 -17.109 1 89.38 222 ASN B O 1
ATOM 3654 N N . GLU B 1 223 ? 3.58 19.516 -15.539 1 89.69 223 GLU B N 1
ATOM 3655 C CA . GLU B 1 223 ? 4.309 18.312 -15.906 1 89.69 223 GLU B CA 1
ATOM 3656 C C . GLU B 1 223 ? 3.711 17.078 -15.242 1 89.69 223 GLU B C 1
ATOM 3658 O O . GLU B 1 223 ? 3.766 15.977 -15.797 1 89.69 223 GLU B O 1
ATOM 3663 N N . ILE B 1 224 ? 3.201 17.234 -14.086 1 88.81 224 ILE B N 1
ATOM 3664 C CA . ILE B 1 224 ? 2.668 16.109 -13.328 1 88.81 224 ILE B CA 1
ATOM 3665 C C . ILE B 1 224 ? 1.144 16.172 -13.297 1 88.81 224 ILE B C 1
ATOM 3667 O O . ILE B 1 224 ? 0.569 17.109 -12.727 1 88.81 224 ILE B O 1
ATOM 3671 N N . PRO B 1 225 ? 0.539 15.18 -13.906 1 81.75 225 PRO B N 1
ATOM 3672 C CA . PRO B 1 225 ? -0.925 15.203 -13.953 1 81.75 225 PRO B CA 1
ATOM 3673 C C . PRO B 1 225 ? -1.561 15.117 -12.57 1 81.75 225 PRO B C 1
ATOM 3675 O O . PRO B 1 225 ? -0.996 14.5 -11.664 1 81.75 225 PRO B O 1
ATOM 3678 N N . TYR B 1 226 ? -2.779 15.648 -12.492 1 79.62 226 TYR B N 1
ATOM 3679 C CA . TYR B 1 226 ? -3.521 15.734 -11.242 1 79.62 226 TYR B CA 1
ATOM 3680 C C . TYR B 1 226 ? -3.744 14.352 -10.641 1 79.62 226 TYR B C 1
ATOM 3682 O O . TYR B 1 226 ? -3.633 14.18 -9.422 1 79.62 226 TYR B O 1
ATOM 3690 N N . GLU B 1 227 ? -3.908 13.398 -11.438 1 75.44 227 GLU B N 1
ATOM 3691 C CA . GLU B 1 227 ? -4.199 12.031 -11 1 75.44 227 GLU B CA 1
ATOM 3692 C C . GLU B 1 227 ? -2.988 11.406 -10.32 1 75.44 227 GLU B C 1
ATOM 3694 O O . GLU B 1 227 ? -3.119 10.406 -9.602 1 75.44 227 GLU B O 1
ATOM 3699 N N . SER B 1 228 ? -1.859 12.125 -10.508 1 80.81 228 SER B N 1
ATOM 3700 C CA . SER B 1 228 ? -0.613 11.609 -9.945 1 80.81 228 SER B CA 1
ATOM 3701 C C . SER B 1 228 ? -0.265 12.305 -8.633 1 80.81 228 SER B C 1
ATOM 3703 O O . SER B 1 228 ? 0.758 12.008 -8.016 1 80.81 228 SER B O 1
ATOM 3705 N N . LEU B 1 229 ? -1.174 13.172 -8.234 1 85 229 LEU B N 1
ATOM 3706 C CA . LEU B 1 229 ? -0.877 13.953 -7.039 1 85 229 LEU B CA 1
ATOM 3707 C C . LEU B 1 229 ? -1.533 13.336 -5.809 1 85 229 LEU B C 1
ATOM 3709 O O . LEU B 1 229 ? -2.229 14.023 -5.059 1 85 229 LEU B O 1
ATOM 3713 N N . ILE B 1 230 ? -1.421 11.992 -5.684 1 79.88 230 ILE B N 1
ATOM 3714 C CA . ILE B 1 230 ? -1.994 11.258 -4.559 1 79.88 230 ILE B CA 1
ATOM 3715 C C . ILE B 1 230 ? -0.909 10.969 -3.523 1 79.88 230 ILE B C 1
ATOM 3717 O O . ILE B 1 230 ? 0.18 10.508 -3.871 1 79.88 230 ILE B O 1
ATOM 3721 N N . LEU B 1 231 ? -1.133 11.422 -2.266 1 81.5 231 LEU B N 1
ATOM 3722 C CA . LEU B 1 231 ? -0.148 11.211 -1.209 1 81.5 231 LEU B CA 1
ATOM 3723 C C . LEU B 1 231 ? -0.814 10.695 0.06 1 81.5 231 LEU B C 1
ATOM 3725 O O . LEU B 1 231 ? -1.877 11.18 0.453 1 81.5 231 LEU B O 1
#

InterPro domains:
  IPR014710 RmlC-like jelly roll fold [G3DSA:2.60.120.10] (37-222)
  IPR018490 Cyclic nucleotide-binding domain superfamily [SSF51206] (43-142)
  IPR036390 Winged helix DNA-binding domain superfamily [SSF46785] (148-226)

Secondary structure (DSSP, 8-state):
--HHHHHHHHHHH-HHHHHHTSTTGGGGEEEEEE-TT-EEE-TT-SEEEEEEES-EEEEEEETTEEEEEEEE-TT-BS-HHHHH-SS--TT---EEE-SS-EEEEEEEHHHHHHHHTTTS-HHHHHHHHHHHHHHHHHHHHHHHTS-HHHHHHHHHHHHHHHH-EEETTEEE--TTS-HHHHHHHHTS-HHHHHHHHHHHHHTTSEEE-SSSPEE-HHHHHHHS-GGG---/--HHHHHHHHHHH-HHHHHHTSTTGGGGEEEEEE-TT-EEE-TT-SEEEEEEES-EEEEEEETTEEEEEEEE-TT-BS-HHHHH-SS--TT---EEE-SS-EEEEEEEHHHHHHHHTTTS-HHHHHHHHHHHHHHHHHHHHHHHTS-HHHHHHHHHHHHHHHH-EEETTEEE--TTS-HHHHHHHHTS-HHHHHHHHHHHHHTTSEEE-SSSPEE-HHHHHHHS-GGG---

Nearest PDB structures (foldseek):
  2xgx-assembly1_B  TM=7.832E-01  e=7.804E-11  Synechococcus elongatus PCC 7942 = FACHB-805
  2xko-assembly1_A  TM=7.859E-01  e=2.877E-10  Synechococcus elongatus PCC 7942 = FACHB-805
  3la7-assembly1_B  TM=7.934E-01  e=1.122E-09  Nostoc sp. PCC 7120 = FACHB-418
  2xhk-assembly1_A  TM=8.024E-01  e=1.767E-09  Synechococcus elongatus PCC 7942 = FACHB-805
  3la2-assembly1_B  TM=7.616E-01  e=1.216E-08  Nostoc sp. PCC 7120 = FACHB-418

Sequence (462 aa):
MNTLEKRQHEILTNPLHFCKKSGDFAKHSMSIKLSKNELFDVDFVTGIYFVEKGIVMKGTQIDDYIGYDQLLKHGDVCNFSSFMSSDLKRNIGAQLLSPSSSVITAVDRDFFIFMVEKHVSIEEFMLYQAKKEIMILQRRCLLNTLKVKDRVKHLIAAIGYEYGISNGDNIQIPQELSTTFLSKFMGITREYLSLTLSELKKEGYLLNTKIPVVINVEKLFNEIPYESLILMNTLEKRQHEILTNPLHFCKKSGDFAKHSMSIKLSKNELFDVDFVTGIYFVEKGIVMKGTQIDDYIGYDQLLKHGDVCNFSSFMSSDLKRNIGAQLLSPSSSVITAVDRDFFIFMVEKHVSIEEFMLYQAKKEIMILQRRCLLNTLKVKDRVKHLIAAIGYEYGISNGDNIQIPQELSTTFLSKFMGITREYLSLTLSELKKEGYLLNTKIPVVINVEKLFNEIPYESLIL